Protein AF-A0A1L9RLG6-F1 (afdb_monomer)

Secondary structure (DSSP, 8-state):
-----------SS----EEEEEEEETTEEEE--BEEEPTTSEEEEESSTT-BTTT-TT-EEEEES--TTEEEEEHHHHHHHHTTS-TT---HHHHHHHHTTS-PPSS---------SS-TT-PPPHHHH--S--PPPP-------TT-GGGGS-HHHHHHHHHTS-HHHHHHGGGT-GGGGGGGG-HHHHHHTTSTTSTTGGGHHHHHHHHHHH-----HHHHHHHHTEE---HHHHHHHHHHHHHHHHHHHHH-SS-GGGS----SSTTHHHH--EETT---------S-EEEEEEEEEEETTEEEEEEEEEEETTS-EEEEE---TT-EEEETTT--TTT---TTTTSTT-EEEEEEPS---------PPP--------

Organism: NCBI:txid1073089

InterPro domains:
  IPR036047 F-box-like domain superfamily [SSF81383] (136-226)

Solvent-accessible surface area (backbone atoms only — not comparable to full-atom values): 23016 Å² total; per-residue (Å²): 143,80,82,85,79,76,82,75,84,77,77,96,80,81,82,58,59,38,27,31,43,39,33,66,57,99,90,42,72,47,58,31,4,34,10,38,40,46,89,88,67,32,32,44,23,16,62,49,56,87,29,36,66,91,66,29,78,92,54,58,44,78,48,73,67,71,47,76,61,37,47,78,31,46,48,71,57,42,57,57,43,54,70,76,53,60,99,86,65,81,48,67,60,39,41,56,60,44,57,72,52,45,74,62,73,70,30,73,79,80,67,77,60,71,83,59,95,56,65,66,70,57,69,79,51,68,68,72,44,51,72,59,87,66,84,78,82,82,83,79,89,72,83,86,65,98,77,49,73,64,68,77,52,56,69,70,56,54,38,55,57,38,65,76,38,60,68,71,58,40,65,44,39,48,82,81,30,74,70,48,50,64,56,81,76,33,65,65,51,39,44,54,37,36,36,71,91,34,60,39,17,65,43,27,70,55,49,58,51,46,50,73,74,63,68,63,90,75,61,38,59,50,40,51,60,24,50,36,52,41,85,70,59,74,49,41,51,51,41,42,54,49,40,28,48,41,51,50,49,50,53,47,34,65,43,92,61,64,69,88,79,46,86,74,53,65,66,63,37,64,48,84,68,44,57,54,43,56,73,96,62,85,86,83,91,78,79,78,91,59,66,49,42,32,39,33,46,18,33,36,38,56,100,89,43,81,40,78,49,18,38,37,45,29,21,72,84,70,51,71,39,75,45,78,46,70,54,81,80,32,49,74,40,43,56,90,72,58,50,85,84,80,58,82,62,71,67,64,33,25,87,49,5,32,31,42,37,34,80,36,90,75,86,44,63,75,82,89,80,78,80,71,82,78,78,76,81,75,70,88,128

Sequence (381 aa):
MTPLEQVRLTQPHDIFILTSPVYVHQGEVYLTGVGSKQENFKLRAPNDENARWDTMGDDYVLLVGCWENAYYFHEICWDRFMAHFNTDEFDRRRLYEALQYLPLLQGPWRIHFPFDPYDPFRLPTIEQLMQFPKEMPRSSLRQRIPHDCFGKFPLEICEAIAESLPIRDALGLRYVSRTMIPLFGSRAFWKSRFGINSERGFLYSVLARLDRETKQKMDWRLLYHCTSRLKCSRGFEYNITTWESIRWLRDAVLAQCPIRDILHFQGRALQHYHHTGHRDTHTEPVDIQYPLKNITISTYMDDGEFYITGMEFISNNESTARIGYTTPGAVAMTDKEYKPQDWPTKQGYRYPGLKVIFSAKRFRGFRVETEPPRIRYTGPQ

Mean predicted aligned error: 12.21 Å

Radius of gyration: 25.05 Å; Cα contacts (8 Å, |Δi|>4): 508; chains: 1; bounding box: 73×62×75 Å

Structure (mmCIF, N/CA/C/O backbone):
data_AF-A0A1L9RLG6-F1
#
_entry.id   AF-A0A1L9RLG6-F1
#
loop_
_atom_site.group_PDB
_atom_site.id
_atom_site.type_symbol
_atom_site.label_atom_id
_atom_site.label_alt_id
_atom_site.label_comp_id
_atom_site.label_asym_id
_atom_site.label_entity_id
_atom_site.label_seq_id
_atom_site.pdbx_PDB_ins_code
_atom_site.Cartn_x
_atom_site.Cartn_y
_atom_site.Cartn_z
_atom_site.occupancy
_atom_site.B_iso_or_equiv
_atom_site.auth_seq_id
_atom_site.auth_comp_id
_atom_site.auth_asym_id
_atom_site.auth_atom_id
_atom_site.pdbx_PDB_model_num
ATOM 1 N N . MET A 1 1 ? -17.959 21.879 -39.389 1.00 30.44 1 MET A N 1
ATOM 2 C CA . MET A 1 1 ? -17.515 22.669 -38.223 1.00 30.44 1 MET A CA 1
ATOM 3 C C . MET A 1 1 ? -18.708 22.809 -37.303 1.00 30.44 1 MET A C 1
ATOM 5 O O . MET A 1 1 ? -19.641 23.521 -37.641 1.00 30.44 1 MET A O 1
ATOM 9 N N . THR A 1 2 ? -18.710 22.052 -36.215 1.00 23.08 2 THR A N 1
ATOM 10 C CA . THR A 1 2 ? -19.744 22.042 -35.174 1.00 23.08 2 THR A CA 1
ATOM 11 C C . THR A 1 2 ? -19.080 22.383 -33.838 1.00 23.08 2 THR A C 1
ATOM 13 O O . THR A 1 2 ? -17.892 22.085 -33.675 1.00 23.08 2 THR A O 1
ATOM 16 N N . PRO A 1 3 ? -19.774 23.073 -32.918 1.00 26.95 3 PRO A N 1
ATOM 17 C CA . PRO A 1 3 ? -19.138 23.706 -31.771 1.00 26.95 3 PRO A CA 1
ATOM 18 C C . PRO A 1 3 ? -18.860 22.697 -30.655 1.00 26.95 3 PRO A C 1
ATOM 20 O O . PRO A 1 3 ? -19.673 21.821 -30.379 1.00 26.95 3 PRO A O 1
ATOM 23 N N . LEU A 1 4 ? -17.714 22.879 -29.998 1.00 28.22 4 LEU A N 1
ATOM 24 C CA . LEU A 1 4 ? -17.385 22.310 -28.695 1.00 28.22 4 LEU A CA 1
ATOM 25 C C . LEU A 1 4 ? -18.456 22.706 -27.667 1.00 28.22 4 LEU A C 1
ATOM 27 O O . LEU A 1 4 ? -18.499 23.859 -27.234 1.00 28.22 4 LEU A O 1
ATOM 31 N N . GLU A 1 5 ? -19.281 21.754 -27.240 1.00 23.14 5 GLU A N 1
ATOM 32 C CA . GLU A 1 5 ? -20.078 21.905 -26.026 1.00 23.14 5 GLU A CA 1
ATOM 33 C C . GLU A 1 5 ? -19.166 21.741 -24.806 1.00 23.14 5 GLU A C 1
ATOM 35 O O . GLU A 1 5 ? -18.777 20.647 -24.399 1.00 23.14 5 GLU A O 1
ATOM 40 N N . GLN A 1 6 ? -18.795 22.885 -24.232 1.00 25.69 6 GLN A N 1
ATOM 41 C CA . GLN A 1 6 ? -18.330 22.983 -22.857 1.00 25.69 6 GLN A CA 1
ATOM 42 C C . GLN A 1 6 ? -19.451 22.501 -21.930 1.00 25.69 6 GLN A C 1
ATOM 44 O O . GLN A 1 6 ? -20.437 23.210 -21.724 1.00 25.69 6 GLN A O 1
ATOM 49 N N . VAL A 1 7 ? -19.278 21.327 -21.324 1.00 25.47 7 VAL A N 1
ATOM 50 C CA . VAL A 1 7 ? -20.088 20.903 -20.179 1.00 25.47 7 VAL A CA 1
ATOM 51 C C . VAL A 1 7 ? -19.770 21.847 -19.016 1.00 25.47 7 VAL A C 1
ATOM 53 O O . VAL A 1 7 ? -18.737 21.744 -18.354 1.00 25.47 7 VAL A O 1
ATOM 56 N N . ARG A 1 8 ? -20.652 22.828 -18.802 1.00 22.97 8 ARG A N 1
ATOM 57 C CA . ARG A 1 8 ? -20.665 23.675 -17.608 1.00 22.97 8 ARG A CA 1
ATOM 58 C C . ARG A 1 8 ? -21.118 22.824 -16.423 1.00 22.97 8 ARG A C 1
ATOM 60 O O . ARG A 1 8 ? -22.297 22.517 -16.304 1.00 22.97 8 ARG A O 1
ATOM 67 N N . LEU A 1 9 ? -20.188 22.499 -15.528 1.00 27.23 9 LEU A N 1
ATOM 68 C CA . LEU A 1 9 ? -20.501 22.062 -14.168 1.00 27.23 9 LEU A CA 1
ATOM 69 C C . LEU A 1 9 ? -21.144 23.245 -13.422 1.00 27.23 9 LEU A C 1
ATOM 71 O O . LEU A 1 9 ? -20.461 24.164 -12.967 1.00 27.23 9 LEU A O 1
ATOM 75 N N . THR A 1 10 ? -22.471 23.274 -13.360 1.00 26.17 10 THR A N 1
ATOM 76 C CA . THR A 1 10 ? -23.233 24.229 -12.552 1.00 26.17 10 THR A CA 1
ATOM 77 C C . THR A 1 10 ? -23.153 23.843 -11.074 1.00 26.17 10 THR A C 1
ATOM 79 O O . THR A 1 10 ? -23.701 22.816 -10.714 1.00 26.17 10 THR A O 1
ATOM 82 N N . GLN A 1 11 ? -22.459 24.672 -10.280 1.00 28.14 11 GLN A N 1
ATOM 83 C CA . GLN A 1 11 ? -22.560 24.977 -8.831 1.00 28.14 11 GLN A CA 1
ATOM 84 C C . GLN A 1 11 ? -22.929 23.894 -7.766 1.00 28.14 11 GLN A C 1
ATOM 86 O O . GLN A 1 11 ? -23.621 22.921 -8.028 1.00 28.14 11 GLN A O 1
ATOM 91 N N . PRO A 1 12 ? -22.448 24.044 -6.509 1.00 34.81 12 PRO A N 1
ATOM 92 C CA . PRO A 1 12 ? -21.864 22.938 -5.750 1.00 34.81 12 PRO A CA 1
ATOM 93 C C . PRO A 1 12 ? -22.689 22.515 -4.518 1.00 34.81 12 PRO A C 1
ATOM 95 O O . PRO A 1 12 ? -22.256 22.761 -3.392 1.00 34.81 12 PRO A O 1
ATOM 98 N N . HIS A 1 13 ? -23.845 21.866 -4.697 1.00 31.00 13 HIS A N 1
ATOM 99 C CA . HIS A 1 13 ? -24.603 21.337 -3.545 1.00 31.00 13 HIS A CA 1
ATOM 100 C C . HIS A 1 13 ? -25.042 19.866 -3.605 1.00 31.00 13 HIS A C 1
ATOM 102 O O . HIS A 1 13 ? -25.318 19.320 -2.541 1.00 31.00 13 HIS A O 1
ATOM 108 N N . ASP A 1 14 ? -24.929 19.172 -4.742 1.00 34.94 14 ASP A N 1
ATOM 109 C CA . ASP A 1 14 ? -25.225 17.732 -4.814 1.00 34.94 14 ASP A CA 1
ATOM 110 C C . ASP A 1 14 ? -23.957 16.922 -5.084 1.00 34.94 14 ASP A C 1
ATOM 112 O O . ASP A 1 14 ? -23.557 16.662 -6.219 1.00 34.94 14 ASP A O 1
ATOM 116 N N . ILE A 1 15 ? -23.267 16.546 -4.009 1.00 42.00 15 ILE A N 1
ATOM 117 C CA . ILE A 1 15 ? -22.070 15.706 -4.088 1.00 42.00 15 ILE A CA 1
ATOM 118 C C . ILE A 1 15 ? -22.527 14.252 -4.211 1.00 42.00 15 ILE A C 1
ATOM 120 O O . ILE A 1 15 ? -22.713 13.545 -3.216 1.00 42.00 15 ILE A O 1
ATOM 124 N N . PHE A 1 16 ? -22.714 13.805 -5.451 1.00 50.31 16 PHE A N 1
ATOM 125 C CA . PHE A 1 16 ? -22.881 12.391 -5.765 1.00 50.31 16 PHE A CA 1
ATOM 126 C C . PHE A 1 16 ? -21.581 11.664 -5.413 1.00 50.31 16 PHE A C 1
ATOM 128 O O . PHE A 1 16 ? -20.575 11.769 -6.111 1.00 50.31 16 PHE A O 1
ATOM 135 N N . ILE A 1 17 ? -21.578 10.921 -4.306 1.00 59.75 17 ILE A N 1
ATOM 136 C CA . ILE A 1 17 ? -20.521 9.936 -4.067 1.00 59.75 17 ILE A CA 1
ATOM 137 C C . ILE A 1 17 ? -20.806 8.783 -5.027 1.00 59.75 17 ILE A C 1
ATOM 139 O O . ILE A 1 17 ? -21.805 8.079 -4.866 1.00 59.75 17 ILE A O 1
ATOM 143 N N . LEU A 1 18 ? -19.959 8.645 -6.043 1.00 68.00 18 LEU A N 1
ATOM 144 C CA . LEU A 1 18 ? -20.044 7.574 -7.024 1.00 68.00 18 LEU A CA 1
ATOM 145 C C . LEU A 1 18 ? -19.298 6.351 -6.507 1.00 68.00 18 LEU A C 1
ATOM 147 O O . LEU A 1 18 ? -18.126 6.463 -6.124 1.00 68.00 18 LEU A O 1
ATOM 151 N N . THR A 1 19 ? -19.967 5.198 -6.464 1.00 74.12 19 THR A N 1
ATOM 152 C CA . THR A 1 19 ? -19.370 3.998 -5.870 1.00 74.12 19 THR A CA 1
ATOM 153 C C . THR A 1 19 ? -19.657 2.713 -6.620 1.00 74.12 19 THR A C 1
ATOM 155 O O . THR A 1 19 ? -20.777 2.525 -7.082 1.00 74.12 19 THR A O 1
ATOM 158 N N . SER A 1 20 ? -18.685 1.796 -6.619 1.00 76.56 20 SER A N 1
ATO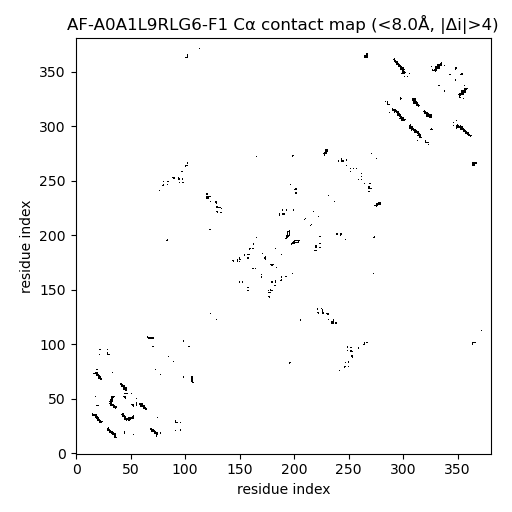M 159 C CA . SER A 1 20 ? -18.865 0.390 -7.002 1.00 76.56 20 SER A CA 1
ATOM 160 C C . SER A 1 20 ? -18.930 -0.498 -5.742 1.00 76.56 20 SER A C 1
ATOM 162 O O . SER A 1 20 ? -17.929 -0.654 -5.032 1.00 76.56 20 SER A O 1
ATOM 164 N N . PRO A 1 21 ? -20.135 -0.960 -5.369 1.00 79.56 21 PRO A N 1
ATOM 165 C CA . PRO A 1 21 ? -20.353 -1.962 -4.327 1.00 79.56 21 PRO A CA 1
ATOM 166 C C . PRO A 1 21 ? -19.884 -3.381 -4.672 1.00 79.56 21 PRO A C 1
ATOM 168 O O . PRO A 1 21 ? -20.161 -3.898 -5.753 1.00 79.56 21 PRO A O 1
ATOM 171 N N . VAL A 1 22 ? -19.304 -4.056 -3.677 1.00 81.25 22 VAL A N 1
ATOM 172 C CA . VAL A 1 22 ? -19.080 -5.512 -3.652 1.00 81.25 22 VAL A CA 1
ATOM 173 C C . VAL A 1 22 ? -19.786 -6.088 -2.432 1.00 81.25 22 VAL A C 1
ATOM 175 O O . VAL A 1 22 ? -19.507 -5.658 -1.310 1.00 81.25 22 VAL A O 1
ATOM 178 N N . TYR A 1 23 ? -20.694 -7.044 -2.619 1.00 81.81 23 TYR A N 1
ATOM 179 C CA . TYR A 1 23 ? -21.517 -7.572 -1.527 1.00 81.81 23 TYR A CA 1
ATOM 180 C C . TYR A 1 23 ? -21.886 -9.045 -1.703 1.00 81.81 23 TYR A C 1
ATOM 182 O O . TYR A 1 23 ? -21.752 -9.607 -2.786 1.00 81.81 23 TYR A O 1
ATOM 190 N N . VAL A 1 24 ? -22.378 -9.665 -0.627 1.00 83.19 24 VAL A N 1
ATOM 191 C CA . VAL A 1 24 ? -22.931 -11.028 -0.657 1.00 83.19 24 VAL A CA 1
ATOM 192 C C . VAL A 1 24 ? -24.450 -10.996 -0.547 1.00 83.19 24 VAL A C 1
ATOM 194 O O . VAL A 1 24 ? -24.999 -10.386 0.372 1.00 83.19 24 VAL A O 1
ATOM 197 N N . HIS A 1 25 ? -25.127 -11.707 -1.446 1.00 80.69 25 HIS A N 1
ATOM 198 C CA . HIS A 1 25 ? -26.566 -11.945 -1.391 1.00 80.69 25 HIS A CA 1
ATOM 199 C C . HIS A 1 25 ? -26.855 -13.421 -1.679 1.00 80.69 25 HIS A C 1
ATOM 201 O O . HIS A 1 25 ? -26.352 -13.978 -2.647 1.00 80.69 25 HIS A O 1
ATOM 207 N N . GLN A 1 26 ? -27.634 -14.078 -0.812 1.00 83.06 26 GLN A N 1
ATOM 208 C CA . GLN A 1 26 ? -27.970 -15.510 -0.936 1.00 83.06 26 GLN A CA 1
ATOM 209 C C . GLN A 1 26 ? -26.749 -16.448 -1.082 1.00 83.06 26 GLN A C 1
ATOM 211 O O . GLN A 1 26 ? -26.840 -17.500 -1.700 1.00 83.06 26 GLN A O 1
ATOM 216 N N . GLY A 1 27 ? -25.608 -16.083 -0.487 1.00 81.44 27 GLY A N 1
ATOM 217 C CA . GLY A 1 27 ? -24.374 -16.879 -0.533 1.00 81.44 27 GLY A CA 1
ATOM 218 C C . GLY A 1 27 ? -23.474 -16.607 -1.741 1.00 81.44 27 GLY A C 1
ATOM 219 O O . GLY A 1 27 ? -22.324 -17.035 -1.728 1.00 81.44 27 GLY A O 1
ATOM 220 N N . GLU A 1 28 ? -23.944 -15.832 -2.719 1.00 86.31 28 GLU A N 1
ATOM 221 C CA . GLU A 1 28 ? -23.177 -15.446 -3.904 1.00 86.31 28 GLU A CA 1
ATOM 222 C C . GLU A 1 28 ? -22.617 -14.025 -3.771 1.00 86.31 28 GLU A C 1
ATOM 224 O O . GLU A 1 28 ? -23.226 -13.156 -3.139 1.00 86.31 28 GLU A O 1
ATOM 229 N N . VAL A 1 29 ? -21.442 -13.793 -4.364 1.00 88.06 29 VAL A N 1
ATOM 230 C CA . VAL A 1 29 ? -20.781 -12.480 -4.387 1.00 88.06 29 VAL A CA 1
ATOM 231 C C . VAL A 1 29 ? -21.187 -11.723 -5.646 1.00 88.06 29 VAL A C 1
ATOM 233 O O . VAL A 1 29 ? -20.983 -12.207 -6.761 1.00 88.06 29 VAL A O 1
ATOM 236 N N . TYR A 1 30 ? -21.680 -10.505 -5.456 1.00 86.81 30 TYR A N 1
ATOM 237 C CA . TYR A 1 30 ? -22.082 -9.583 -6.508 1.00 86.81 30 TYR A CA 1
ATOM 238 C C . TYR A 1 30 ? -21.164 -8.362 -6.531 1.00 86.81 30 TYR A C 1
ATOM 240 O O . TYR A 1 30 ? -20.749 -7.851 -5.486 1.00 86.81 30 TYR A O 1
ATOM 248 N N . LEU A 1 31 ? -20.878 -7.898 -7.743 1.00 88.00 31 LEU A N 1
ATOM 249 C CA . LEU A 1 31 ? -20.212 -6.638 -8.044 1.00 88.00 31 LEU A CA 1
ATOM 250 C C . LEU A 1 31 ? -21.184 -5.818 -8.889 1.00 88.00 31 LEU A C 1
ATOM 252 O O . LEU A 1 31 ? -21.704 -6.319 -9.880 1.00 88.00 31 LEU A O 1
ATOM 256 N N . THR A 1 32 ? -21.442 -4.582 -8.486 1.00 86.88 32 THR A N 1
ATOM 257 C CA . THR A 1 32 ? -22.249 -3.643 -9.277 1.00 86.88 32 THR A CA 1
ATOM 258 C C . THR A 1 32 ? -21.350 -2.675 -10.023 1.00 86.88 32 THR A C 1
ATOM 260 O O . THR A 1 32 ? -20.223 -2.406 -9.591 1.00 86.88 32 THR A O 1
ATOM 263 N N . GLY A 1 33 ? -21.884 -2.054 -11.071 1.00 83.75 33 GLY A N 1
ATOM 264 C CA . GLY A 1 33 ? -21.214 -0.931 -11.711 1.00 83.75 33 GLY A CA 1
ATOM 265 C C . GLY A 1 33 ? -21.177 0.319 -10.823 1.00 83.75 33 GLY A C 1
ATOM 266 O O . GLY A 1 33 ? -21.526 0.299 -9.636 1.00 83.75 33 GLY A O 1
ATOM 267 N N . VAL A 1 34 ? -20.725 1.438 -11.388 1.00 82.50 34 VAL A N 1
ATOM 268 C CA . VAL A 1 34 ? -20.528 2.682 -10.629 1.00 82.50 34 VAL A CA 1
ATOM 269 C C . VAL A 1 34 ? -21.867 3.387 -10.438 1.00 82.50 34 VAL A C 1
ATOM 271 O O . VAL A 1 34 ? -22.366 4.055 -11.338 1.00 82.50 34 VAL A O 1
ATOM 274 N N . GLY A 1 35 ? -22.450 3.244 -9.252 1.00 80.44 35 GLY A N 1
ATOM 275 C CA . GLY A 1 35 ? -23.713 3.866 -8.872 1.00 80.44 35 GLY A CA 1
ATOM 276 C C . GLY A 1 35 ? -23.579 5.296 -8.362 1.00 80.44 35 GLY A C 1
ATOM 277 O O . GLY A 1 35 ? -22.484 5.732 -8.011 1.00 80.44 35 GLY A O 1
ATOM 278 N N . SER A 1 36 ? -24.702 6.010 -8.257 1.00 77.25 36 SER A N 1
ATOM 279 C CA . SER A 1 36 ? -24.770 7.361 -7.692 1.00 77.25 36 SER A CA 1
ATOM 280 C C . SER A 1 36 ? -25.567 7.407 -6.389 1.00 77.25 36 SER A C 1
ATOM 282 O O . SER A 1 36 ? -26.631 6.794 -6.235 1.00 77.25 36 SER A O 1
ATOM 284 N N . LYS A 1 37 ? -25.023 8.127 -5.404 1.00 69.12 37 LYS A N 1
ATOM 285 C CA . LYS A 1 37 ? -25.694 8.365 -4.125 1.00 69.12 37 LYS A CA 1
ATOM 286 C C . LYS A 1 37 ? -26.788 9.422 -4.292 1.00 69.12 37 LYS A C 1
ATOM 288 O O . LYS A 1 37 ? -26.486 10.553 -4.648 1.00 69.12 37 LYS A O 1
ATOM 293 N N . GLN A 1 38 ? -28.030 9.069 -3.976 1.00 66.75 38 GLN A N 1
ATOM 294 C CA . GLN A 1 38 ? -29.159 9.999 -3.933 1.00 66.75 38 GLN A CA 1
ATOM 295 C C . GLN A 1 38 ? -29.309 10.660 -2.554 1.00 66.75 38 GLN A C 1
ATOM 297 O O . GLN A 1 38 ? -28.741 10.206 -1.548 1.00 66.75 38 GLN A O 1
ATOM 302 N N . GLU A 1 39 ? -30.129 11.714 -2.497 1.00 58.06 39 GLU A N 1
ATOM 303 C CA . GLU A 1 39 ? -30.631 12.282 -1.245 1.00 58.06 39 GLU A CA 1
ATOM 304 C C . GLU A 1 39 ? -31.217 11.162 -0.355 1.00 58.06 39 GLU A C 1
ATOM 306 O O . GLU A 1 39 ? -31.911 10.260 -0.830 1.00 58.06 39 GLU A O 1
ATOM 311 N N . ASN A 1 40 ? -30.921 11.194 0.951 1.00 61.56 40 ASN A N 1
ATOM 312 C CA . ASN A 1 40 ? -31.289 10.175 1.957 1.00 61.56 40 ASN A CA 1
A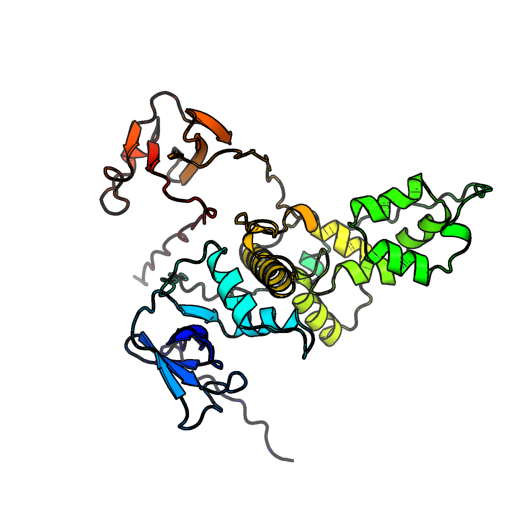TOM 313 C C . ASN A 1 40 ? -30.464 8.871 1.983 1.00 61.56 40 ASN A C 1
ATOM 315 O O . ASN A 1 40 ? -30.968 7.839 2.423 1.00 61.56 40 ASN A O 1
ATOM 319 N N . PHE A 1 41 ? -29.189 8.901 1.575 1.00 62.69 41 PHE A N 1
ATOM 320 C CA . PHE A 1 41 ? -28.257 7.757 1.698 1.00 62.69 41 PHE A CA 1
ATOM 321 C C . PHE A 1 41 ? -28.676 6.495 0.927 1.00 62.69 41 PHE A C 1
ATOM 323 O O . PHE A 1 41 ? -28.186 5.404 1.216 1.00 62.69 41 PHE A O 1
ATOM 330 N N . LYS A 1 42 ? -29.556 6.636 -0.064 1.00 70.75 42 LYS A N 1
ATOM 331 C CA . LYS A 1 42 ? -29.887 5.556 -0.991 1.00 70.75 42 LYS A CA 1
ATOM 332 C C . LYS A 1 42 ? -28.867 5.560 -2.119 1.00 70.75 42 LYS A C 1
ATOM 334 O O . LYS A 1 42 ? -28.668 6.589 -2.762 1.00 70.75 42 LYS A O 1
ATOM 339 N N . LEU A 1 43 ? -28.216 4.430 -2.352 1.00 76.62 43 LEU A N 1
ATOM 340 C CA . LEU A 1 43 ? -27.301 4.264 -3.473 1.00 76.62 43 LEU A CA 1
ATOM 341 C C . LEU A 1 43 ? -28.024 3.508 -4.588 1.00 76.62 43 LEU A C 1
ATOM 343 O O . LEU A 1 43 ? -28.531 2.410 -4.367 1.00 76.62 43 LEU A O 1
ATOM 347 N N . ARG A 1 44 ? -28.079 4.106 -5.779 1.00 81.12 44 ARG A N 1
ATOM 348 C CA . ARG A 1 44 ? -28.569 3.453 -6.995 1.00 81.12 44 ARG A CA 1
ATOM 349 C C . ARG A 1 44 ? -27.360 2.965 -7.780 1.00 81.12 44 ARG A C 1
ATOM 351 O O . ARG A 1 44 ? -26.587 3.798 -8.242 1.00 81.12 44 ARG A O 1
ATOM 358 N N . ALA A 1 45 ? -27.190 1.651 -7.901 1.00 84.00 45 ALA A N 1
ATOM 359 C CA . ALA A 1 45 ? -26.066 1.051 -8.617 1.00 84.00 45 ALA A CA 1
ATOM 360 C C . ALA A 1 45 ? -26.564 0.103 -9.723 1.00 84.00 45 ALA A C 1
ATOM 362 O O . ALA A 1 45 ? -27.503 -0.650 -9.471 1.00 84.00 45 ALA A O 1
ATOM 363 N N . PRO A 1 46 ? -25.983 0.138 -10.934 1.00 85.88 46 PRO A N 1
ATOM 364 C CA . PRO A 1 46 ? -26.365 -0.775 -12.006 1.00 85.88 46 PRO A CA 1
ATOM 365 C C . PRO A 1 46 ? -26.071 -2.237 -11.655 1.00 85.88 46 PRO A C 1
ATOM 367 O O . PRO A 1 46 ? -25.080 -2.528 -10.981 1.00 85.88 46 PRO A O 1
ATOM 370 N N . ASN A 1 47 ? -26.906 -3.150 -12.159 1.00 84.50 47 ASN A N 1
ATOM 371 C CA . ASN A 1 47 ? -26.634 -4.590 -12.086 1.00 84.50 47 ASN A CA 1
ATOM 372 C C . ASN A 1 47 ? -25.459 -5.009 -12.981 1.00 84.50 47 ASN A C 1
ATOM 374 O O . ASN A 1 47 ? -24.722 -5.926 -12.628 1.00 84.50 47 ASN A O 1
ATOM 378 N N . ASP A 1 48 ? -25.267 -4.324 -14.110 1.00 84.31 48 ASP A N 1
ATOM 379 C CA . ASP A 1 48 ? -24.085 -4.483 -14.956 1.00 84.31 48 ASP A CA 1
ATOM 380 C C . ASP A 1 48 ? -22.858 -3.843 -14.284 1.00 84.31 48 ASP A C 1
ATOM 382 O O . ASP A 1 48 ? -22.841 -2.646 -13.988 1.00 84.31 48 ASP A O 1
ATOM 386 N N . GLU A 1 49 ? -21.819 -4.649 -14.061 1.00 85.06 49 GLU A N 1
ATOM 387 C CA . GLU A 1 49 ? -20.537 -4.241 -13.476 1.00 85.06 49 GLU A CA 1
ATOM 388 C C . GLU A 1 49 ? -19.768 -3.220 -14.330 1.00 85.06 49 GLU A C 1
ATOM 390 O O . GLU A 1 49 ? -18.955 -2.459 -13.803 1.00 85.06 49 GLU A O 1
ATOM 395 N N . ASN A 1 50 ? -20.054 -3.158 -15.633 1.00 83.56 50 ASN A N 1
ATOM 396 C CA . ASN A 1 50 ? -19.419 -2.231 -16.569 1.00 83.56 50 ASN A CA 1
ATOM 397 C C . ASN A 1 50 ? -20.223 -0.942 -16.773 1.00 83.56 50 ASN A C 1
ATOM 399 O O . ASN A 1 50 ? -19.705 0.030 -17.332 1.00 83.56 50 ASN A O 1
ATOM 403 N N . ALA A 1 51 ? -21.477 -0.913 -16.321 1.00 84.50 51 ALA A N 1
ATOM 404 C CA . ALA A 1 51 ? -22.314 0.266 -16.427 1.00 84.50 51 ALA A CA 1
ATOM 405 C C . ALA A 1 51 ? -21.952 1.308 -15.359 1.00 84.50 51 ALA A C 1
ATOM 407 O O . ALA A 1 51 ? -21.437 1.023 -14.273 1.00 84.50 51 ALA A O 1
ATOM 408 N N . ARG A 1 52 ? -22.239 2.564 -15.677 1.00 83.56 52 ARG A N 1
ATOM 409 C CA . ARG A 1 52 ? -22.067 3.712 -14.791 1.00 83.56 52 ARG A CA 1
ATOM 410 C C . ARG A 1 52 ? -23.418 4.374 -14.558 1.00 83.56 52 ARG A C 1
ATOM 412 O O . ARG A 1 52 ? -24.411 4.063 -15.213 1.00 83.56 52 ARG A O 1
ATOM 419 N N . TRP A 1 53 ? -23.473 5.274 -13.589 1.00 81.81 53 TRP A N 1
ATOM 420 C CA . TRP A 1 53 ? -24.686 5.984 -13.187 1.00 81.81 53 TRP A CA 1
ATOM 421 C C . TRP A 1 53 ? -25.356 6.745 -14.344 1.00 81.81 53 TRP A C 1
ATOM 423 O O . TRP A 1 53 ? -26.559 6.980 -14.296 1.00 81.81 53 TRP A O 1
ATOM 433 N N . ASP A 1 54 ? -24.602 7.114 -15.378 1.00 81.31 54 ASP A N 1
ATOM 434 C CA . ASP A 1 54 ? -25.070 7.773 -16.597 1.00 81.31 54 ASP A CA 1
ATOM 435 C C . ASP A 1 54 ? -25.466 6.791 -17.716 1.00 81.31 54 ASP A C 1
ATOM 437 O O . ASP A 1 54 ? -26.189 7.176 -18.633 1.00 81.31 54 ASP A O 1
ATOM 441 N N . THR A 1 55 ? -25.059 5.518 -17.632 1.00 82.75 55 THR A N 1
ATOM 442 C CA . THR A 1 55 ? -25.339 4.477 -18.641 1.00 82.75 55 THR A CA 1
ATOM 443 C C . THR A 1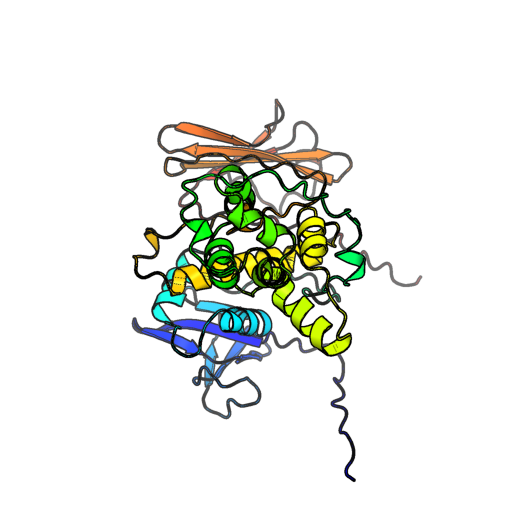 55 ? -26.228 3.328 -18.152 1.00 82.75 55 THR A C 1
ATOM 445 O O . THR A 1 55 ? -26.634 2.498 -18.959 1.00 82.75 55 THR A O 1
ATOM 448 N N . MET A 1 56 ? -26.581 3.281 -16.862 1.00 79.12 56 MET A N 1
ATOM 449 C CA . MET A 1 56 ? -27.315 2.164 -16.240 1.00 79.12 56 MET A CA 1
ATOM 450 C C . MET A 1 56 ? -28.734 1.911 -16.777 1.00 79.12 56 MET A C 1
ATOM 452 O O . MET A 1 56 ? -29.231 0.792 -16.682 1.00 79.12 56 MET A O 1
ATOM 456 N N . GLY A 1 57 ? -29.425 2.937 -17.286 1.00 78.75 57 GLY A N 1
ATOM 457 C CA . GLY A 1 57 ? -30.858 2.836 -17.591 1.00 78.75 57 GLY A CA 1
ATOM 458 C C . GLY A 1 57 ? -31.709 2.464 -16.362 1.00 78.75 57 GLY A C 1
ATOM 459 O O . GLY A 1 57 ? -31.410 2.871 -15.235 1.00 78.75 57 GLY A O 1
ATOM 460 N N . ASP A 1 58 ? -32.783 1.699 -16.567 1.00 82.38 58 ASP A N 1
ATOM 461 C CA . ASP A 1 58 ? -33.729 1.299 -15.508 1.00 82.38 58 ASP A CA 1
ATOM 462 C C . ASP A 1 58 ? -33.351 -0.006 -14.781 1.00 82.38 58 ASP A C 1
ATOM 464 O O . ASP A 1 58 ? -34.010 -0.375 -13.810 1.00 82.38 58 ASP A O 1
ATOM 468 N N . ASP A 1 59 ? -32.268 -0.675 -15.190 1.00 83.75 59 ASP A N 1
ATOM 469 C CA . ASP A 1 59 ? -31.789 -1.913 -14.565 1.00 83.75 59 ASP A CA 1
ATOM 470 C C . ASP A 1 59 ? -30.749 -1.624 -13.468 1.00 83.75 59 ASP A C 1
ATOM 472 O O . ASP A 1 59 ? -29.543 -1.504 -13.705 1.00 83.75 59 ASP A O 1
ATOM 476 N N . TYR A 1 60 ? -31.232 -1.457 -12.237 1.00 83.56 60 TYR A N 1
ATOM 477 C CA . TYR A 1 60 ? -30.401 -1.105 -11.090 1.00 83.56 60 TYR A CA 1
ATOM 478 C C . TYR A 1 60 ? -30.867 -1.770 -9.797 1.00 83.56 60 TYR A C 1
ATOM 480 O O . TYR A 1 60 ? -32.043 -2.076 -9.599 1.00 83.56 60 TYR A O 1
ATOM 488 N N . VAL A 1 61 ? -29.936 -1.890 -8.854 1.00 81.56 61 VAL A N 1
ATOM 489 C CA . VAL A 1 61 ? -30.218 -2.205 -7.455 1.00 81.56 61 VAL A CA 1
ATOM 490 C C . VAL A 1 61 ? -30.259 -0.937 -6.621 1.00 81.56 61 VAL A C 1
ATOM 492 O O . VAL A 1 61 ? -29.435 -0.026 -6.757 1.00 81.56 61 VAL A O 1
ATOM 495 N N . LEU A 1 62 ? -31.244 -0.883 -5.730 1.00 79.62 62 LEU A N 1
ATOM 496 C CA . LEU A 1 62 ? -31.338 0.153 -4.717 1.00 79.62 62 LEU A CA 1
ATOM 497 C C . LEU A 1 62 ? -30.737 -0.374 -3.417 1.00 79.62 62 LEU A C 1
ATOM 499 O O . LEU A 1 62 ? -31.338 -1.183 -2.711 1.00 79.62 62 LEU A O 1
ATOM 503 N N . LEU A 1 63 ? -29.556 0.123 -3.085 1.00 73.00 63 LEU A N 1
ATOM 504 C CA . LEU A 1 63 ? -28.885 -0.180 -1.834 1.00 73.00 63 LEU A CA 1
ATOM 505 C C . LEU A 1 63 ? -29.342 0.849 -0.796 1.00 73.00 63 LEU A C 1
ATOM 507 O O . LEU A 1 63 ? -28.942 2.017 -0.811 1.00 73.00 63 LEU A O 1
ATOM 511 N N . VAL A 1 64 ? -30.260 0.417 0.071 1.00 66.44 64 VAL A N 1
ATOM 512 C CA . VAL A 1 64 ? -30.821 1.228 1.157 1.00 66.44 64 VAL A CA 1
ATOM 513 C C . VAL A 1 64 ? -30.164 0.827 2.474 1.00 66.44 64 VAL A C 1
ATOM 515 O O . VAL A 1 64 ? -30.274 -0.321 2.905 1.00 66.44 64 VAL A O 1
ATOM 518 N N . GLY A 1 65 ? -29.521 1.789 3.136 1.00 57.88 65 GLY A N 1
ATOM 519 C CA . GLY A 1 65 ? -28.933 1.605 4.463 1.00 57.88 65 GLY A CA 1
ATOM 520 C C . GLY A 1 65 ? -27.544 0.956 4.473 1.00 57.88 65 GLY A C 1
ATOM 521 O O . GLY A 1 65 ? -26.900 0.757 3.447 1.00 57.88 65 GLY A O 1
ATOM 522 N N . CYS A 1 66 ? -27.059 0.666 5.680 1.00 53.56 66 CYS A N 1
ATOM 523 C CA . CYS A 1 66 ? -25.741 0.090 5.931 1.00 53.56 66 CYS A CA 1
ATOM 524 C C . CYS A 1 66 ? -25.797 -1.430 5.778 1.00 53.56 66 CYS A C 1
ATOM 526 O O . CYS A 1 66 ? -26.280 -2.115 6.675 1.00 53.56 66 CYS A O 1
ATOM 528 N N . TRP A 1 67 ? -25.299 -1.976 4.674 1.00 63.22 67 TRP A N 1
ATOM 529 C CA . TRP A 1 67 ? -25.140 -3.425 4.571 1.00 63.22 67 TRP A CA 1
ATOM 530 C C . TRP A 1 67 ? -23.854 -3.826 5.295 1.00 63.22 67 TRP A C 1
ATOM 532 O O . TRP A 1 67 ? -22.764 -3.413 4.902 1.00 63.22 67 TRP A O 1
ATOM 542 N N . GLU A 1 68 ? -23.979 -4.634 6.349 1.00 59.66 68 GLU A N 1
ATOM 543 C CA . GLU A 1 68 ? -22.843 -5.157 7.131 1.00 59.66 68 GLU A CA 1
ATOM 544 C C . GLU A 1 68 ? -21.884 -6.015 6.276 1.00 59.66 68 GLU A C 1
ATOM 546 O O . GLU A 1 68 ? -20.717 -6.184 6.621 1.00 59.66 68 GLU A O 1
ATOM 551 N N . ASN A 1 69 ? -22.357 -6.480 5.114 1.00 69.94 69 ASN A N 1
ATOM 552 C CA . ASN A 1 69 ? -21.635 -7.328 4.162 1.00 69.94 69 ASN A CA 1
ATOM 553 C C . ASN A 1 69 ? -21.393 -6.646 2.804 1.00 69.94 69 ASN A C 1
ATOM 555 O O . ASN A 1 69 ? -21.338 -7.328 1.782 1.00 69.94 69 ASN A O 1
ATOM 559 N N . ALA A 1 70 ? -21.301 -5.315 2.771 1.00 76.06 70 ALA A N 1
ATOM 560 C CA . ALA A 1 70 ? -20.973 -4.575 1.556 1.00 76.06 70 ALA A CA 1
ATOM 561 C C . ALA A 1 70 ? -19.718 -3.719 1.737 1.00 76.06 70 ALA A C 1
ATOM 563 O O . ALA A 1 70 ? -19.538 -3.047 2.756 1.00 76.06 70 ALA A O 1
ATOM 564 N N . TYR A 1 71 ? -18.885 -3.713 0.703 1.00 79.62 71 TYR A N 1
ATOM 565 C CA . TYR A 1 71 ? -17.714 -2.860 0.575 1.00 79.62 71 TYR A CA 1
ATOM 566 C C . TYR A 1 71 ? -17.938 -1.870 -0.560 1.00 79.62 71 TYR A C 1
ATOM 568 O O . TYR A 1 71 ? -18.413 -2.248 -1.626 1.00 79.62 71 TYR A O 1
ATOM 576 N N . TYR A 1 72 ? -17.581 -0.609 -0.332 1.00 77.94 72 TYR A N 1
ATOM 577 C CA . TYR A 1 72 ? -17.805 0.472 -1.287 1.00 77.94 72 TYR A CA 1
ATOM 578 C C . TYR A 1 72 ? -16.473 1.053 -1.739 1.00 77.94 72 TYR A C 1
ATOM 580 O O . TYR A 1 72 ? -15.691 1.526 -0.908 1.00 77.94 72 TYR A O 1
ATOM 588 N N . PHE A 1 73 ? -16.253 1.066 -3.050 1.00 77.44 73 PHE A N 1
ATOM 589 C CA . PHE A 1 73 ? -15.144 1.769 -3.684 1.00 77.44 73 PHE A CA 1
ATOM 590 C C . PHE A 1 73 ? -15.635 3.091 -4.247 1.00 77.44 73 PHE A C 1
ATOM 592 O O . PHE A 1 73 ? -16.645 3.099 -4.936 1.00 77.44 73 PHE A O 1
ATOM 599 N N . HIS A 1 74 ? -14.913 4.190 -4.024 1.00 76.38 74 HIS A N 1
ATOM 600 C CA . HIS A 1 74 ? -15.103 5.397 -4.835 1.00 76.38 74 HIS A CA 1
ATOM 601 C C . HIS A 1 74 ? -14.773 5.094 -6.298 1.00 76.38 74 HIS A C 1
ATOM 603 O O . HIS A 1 74 ? -13.830 4.346 -6.542 1.00 76.38 74 HIS A O 1
ATOM 609 N N . GLU A 1 75 ? -15.466 5.723 -7.249 1.00 77.06 75 GLU A N 1
ATOM 610 C CA . GLU A 1 75 ? -15.213 5.569 -8.694 1.00 77.06 75 GLU A CA 1
ATOM 611 C C . GLU A 1 75 ? -13.717 5.648 -9.043 1.00 77.06 75 GLU A C 1
ATOM 613 O O . GLU A 1 75 ? -13.164 4.726 -9.631 1.00 77.06 75 GLU A O 1
ATOM 618 N N . ILE A 1 76 ? -13.016 6.686 -8.574 1.00 77.75 76 ILE A N 1
ATOM 619 C CA . ILE A 1 76 ? -11.578 6.853 -8.846 1.00 77.75 76 ILE A CA 1
ATOM 620 C C . ILE A 1 76 ? -10.743 5.721 -8.224 1.00 77.75 76 ILE A C 1
ATOM 622 O O . ILE A 1 76 ? -9.750 5.286 -8.808 1.00 77.75 76 ILE A O 1
ATOM 626 N N . CYS A 1 77 ? -11.109 5.242 -7.032 1.00 80.00 77 CYS A N 1
ATOM 627 C CA . CYS A 1 77 ? -10.409 4.129 -6.389 1.00 80.00 77 CYS A CA 1
ATOM 628 C C . CYS A 1 77 ? -10.667 2.807 -7.119 1.00 80.00 77 CYS A C 1
ATOM 630 O O . CYS A 1 77 ? -9.749 1.996 -7.217 1.00 80.00 77 CYS A O 1
ATOM 632 N N . TRP A 1 78 ? -11.882 2.608 -7.636 1.00 84.00 78 TRP A N 1
ATOM 633 C CA . TRP A 1 78 ? -12.247 1.457 -8.453 1.00 84.00 78 TRP A CA 1
ATOM 634 C C . TRP A 1 78 ? -11.468 1.447 -9.768 1.00 84.00 78 TRP A C 1
ATOM 636 O O . TRP A 1 78 ? -10.780 0.474 -10.056 1.00 84.00 78 TRP A O 1
ATOM 646 N N . ASP A 1 79 ? -11.461 2.564 -10.498 1.00 83.25 79 ASP A N 1
ATOM 647 C CA . ASP A 1 79 ? -10.716 2.701 -11.754 1.00 83.25 79 ASP A CA 1
ATOM 648 C C . ASP A 1 79 ? -9.213 2.461 -11.542 1.00 83.25 79 ASP A C 1
ATOM 650 O O . ASP A 1 79 ? -8.561 1.757 -12.316 1.00 83.25 79 ASP A O 1
ATOM 654 N N . ARG A 1 80 ? -8.652 2.992 -10.446 1.00 84.81 80 ARG A N 1
ATOM 655 C CA . ARG A 1 80 ? -7.258 2.725 -10.063 1.00 84.81 80 ARG A CA 1
ATOM 656 C C . ARG A 1 80 ? -7.025 1.256 -9.750 1.00 84.81 80 ARG A C 1
ATOM 658 O O . ARG A 1 80 ? -5.998 0.742 -10.167 1.00 84.81 80 ARG A O 1
ATOM 665 N N . PHE A 1 81 ? -7.936 0.599 -9.036 1.00 87.62 81 PHE A N 1
ATOM 666 C CA . PHE A 1 81 ? -7.830 -0.822 -8.711 1.00 87.62 81 PHE A CA 1
ATOM 667 C C . PHE A 1 81 ? -7.892 -1.704 -9.951 1.00 87.62 81 PHE A C 1
ATOM 669 O O . PHE A 1 81 ? -7.002 -2.533 -10.136 1.00 87.62 81 PHE A O 1
ATOM 676 N N . MET A 1 82 ? -8.843 -1.456 -10.848 1.00 87.94 82 MET A N 1
ATOM 677 C CA . MET A 1 82 ? -8.962 -2.200 -12.099 1.00 87.94 82 MET A CA 1
ATOM 678 C C . MET A 1 82 ? -7.741 -2.020 -13.007 1.00 87.94 82 MET A C 1
ATOM 680 O O . MET A 1 82 ? -7.335 -2.972 -13.666 1.00 87.94 82 MET A O 1
ATOM 684 N N . ALA A 1 83 ? -7.065 -0.867 -12.966 1.00 89.44 83 ALA A N 1
ATOM 685 C CA . ALA A 1 83 ? -5.822 -0.652 -13.712 1.00 89.44 83 ALA A CA 1
ATOM 686 C C . ALA A 1 83 ? -4.658 -1.585 -13.299 1.00 89.44 83 ALA A C 1
ATOM 688 O O . ALA A 1 83 ? -3.661 -1.663 -14.018 1.00 89.44 83 ALA A O 1
ATOM 689 N N . HIS A 1 84 ? -4.746 -2.281 -12.156 1.00 91.00 84 HIS A N 1
ATOM 690 C CA . HIS A 1 84 ? -3.738 -3.262 -11.731 1.00 91.00 84 HIS A CA 1
ATOM 691 C C . HIS A 1 84 ? -3.916 -4.660 -12.347 1.00 91.00 84 HIS A C 1
ATOM 693 O O . HIS A 1 84 ? -3.006 -5.488 -12.193 1.00 91.00 84 HIS A O 1
ATOM 699 N N . PHE A 1 85 ? -5.049 -4.928 -13.000 1.00 89.38 85 PHE A N 1
ATOM 700 C CA . PHE A 1 85 ? -5.387 -6.221 -13.595 1.00 89.38 85 PHE A CA 1
ATOM 701 C C . PHE A 1 85 ? -5.255 -6.191 -15.115 1.00 89.38 85 PHE A C 1
ATOM 703 O O . PHE A 1 85 ? -5.496 -5.170 -15.759 1.00 89.38 85 PHE A O 1
ATOM 710 N N . ASN A 1 86 ? -4.922 -7.346 -15.685 1.00 84.00 86 ASN A N 1
ATOM 711 C CA . ASN A 1 86 ? -5.214 -7.621 -17.088 1.00 84.00 86 ASN A CA 1
ATOM 712 C C . ASN A 1 86 ? -6.681 -8.076 -17.216 1.00 84.00 86 ASN A C 1
ATOM 714 O O . ASN A 1 86 ? -7.267 -8.536 -16.235 1.00 84.00 86 ASN A O 1
ATOM 718 N N . THR A 1 87 ? -7.273 -7.964 -18.409 1.00 69.06 87 THR A N 1
ATOM 719 C CA . THR A 1 87 ? -8.720 -8.165 -18.649 1.00 69.06 87 THR A CA 1
ATOM 720 C C . THR A 1 87 ? -9.293 -9.489 -18.136 1.00 69.06 87 THR A C 1
ATOM 722 O O . THR A 1 87 ? -10.463 -9.519 -17.775 1.00 69.06 87 THR A O 1
ATOM 725 N N . ASP A 1 88 ? -8.483 -10.545 -18.023 1.00 76.25 88 ASP A N 1
ATOM 726 C CA . ASP A 1 88 ? -8.970 -11.903 -17.736 1.00 76.25 88 ASP A CA 1
ATOM 727 C C . ASP A 1 88 ? -8.578 -12.428 -16.338 1.00 76.25 88 ASP A C 1
ATOM 729 O O . ASP A 1 88 ? -8.790 -13.596 -16.023 1.00 76.25 88 ASP A O 1
ATOM 733 N N . GLU A 1 89 ? -7.972 -11.593 -15.488 1.00 83.94 89 GLU A N 1
ATOM 734 C CA . GLU A 1 89 ? -7.375 -12.037 -14.216 1.00 83.94 89 GLU A CA 1
ATOM 735 C C . GLU A 1 89 ? -8.277 -11.831 -12.981 1.00 83.94 89 GLU A C 1
ATOM 737 O O . GLU A 1 89 ? -7.930 -12.259 -11.879 1.00 83.94 89 GLU A O 1
ATOM 742 N N . PHE A 1 90 ? -9.412 -11.144 -13.120 1.00 86.62 90 PHE A N 1
ATOM 743 C CA . PHE A 1 90 ? -10.188 -10.648 -11.983 1.00 86.62 90 PHE A CA 1
ATOM 744 C C . PHE A 1 90 ? -11.253 -11.644 -11.481 1.00 86.62 90 PHE A C 1
ATOM 746 O O . PHE A 1 90 ? -12.178 -12.006 -12.203 1.00 86.62 90 PHE A O 1
ATOM 753 N N . ASP A 1 91 ? -11.162 -12.034 -10.203 1.00 88.50 91 ASP A N 1
ATOM 754 C CA . ASP A 1 91 ? -12.146 -12.882 -9.513 1.00 88.50 91 ASP A CA 1
ATOM 755 C C . ASP A 1 91 ? -12.833 -12.105 -8.374 1.00 88.50 91 ASP A C 1
ATOM 757 O O . ASP A 1 91 ? -12.224 -11.757 -7.355 1.00 88.50 91 ASP A O 1
ATOM 761 N N . ARG A 1 92 ? -14.143 -11.872 -8.521 1.00 89.00 92 ARG A N 1
ATOM 762 C CA . ARG A 1 92 ? -14.965 -11.150 -7.535 1.00 89.00 92 ARG A CA 1
ATOM 763 C C . ARG A 1 92 ? -15.085 -11.861 -6.188 1.00 89.00 92 ARG A C 1
ATOM 765 O O . ARG A 1 92 ? -15.155 -11.195 -5.155 1.00 89.00 92 ARG A O 1
ATOM 772 N N . ARG A 1 93 ? -15.090 -13.197 -6.161 1.00 88.19 93 ARG A N 1
ATOM 773 C CA . ARG A 1 93 ? -15.178 -13.960 -4.911 1.00 88.19 93 ARG A CA 1
ATOM 774 C C . ARG A 1 93 ? -13.899 -13.779 -4.109 1.00 88.19 93 ARG A C 1
ATOM 776 O O . ARG A 1 93 ? -13.955 -13.476 -2.919 1.00 88.19 93 ARG A O 1
ATOM 783 N N . ARG A 1 94 ? -12.754 -13.865 -4.791 1.00 88.69 94 ARG A N 1
ATOM 784 C CA . ARG A 1 94 ? -11.440 -13.571 -4.205 1.00 88.69 94 ARG A CA 1
ATOM 785 C C . ARG A 1 94 ? -11.341 -12.126 -3.724 1.00 88.69 94 ARG A C 1
ATOM 787 O O . ARG A 1 94 ? -10.807 -11.896 -2.642 1.00 88.69 94 ARG A O 1
ATOM 794 N N . LEU A 1 95 ? -11.901 -11.167 -4.466 1.00 89.00 95 LEU A N 1
ATOM 795 C CA . LEU A 1 95 ? -11.985 -9.772 -4.023 1.00 89.00 95 LEU A CA 1
ATOM 796 C C . LEU A 1 95 ? -12.755 -9.641 -2.707 1.00 89.00 95 LEU A C 1
ATOM 798 O O . LEU A 1 95 ? -12.242 -9.042 -1.763 1.00 89.00 95 LEU A O 1
ATOM 802 N N . TYR A 1 96 ? -13.959 -10.208 -2.624 1.00 87.31 96 TYR A N 1
ATOM 803 C CA . TYR A 1 96 ? -14.763 -10.135 -1.406 1.00 87.31 96 TYR A CA 1
ATOM 804 C C . TYR A 1 96 ? -14.050 -10.774 -0.211 1.00 87.31 96 TYR A C 1
ATOM 806 O O . TYR A 1 96 ? -13.969 -10.163 0.854 1.00 87.31 96 TYR A O 1
ATOM 814 N N . GLU A 1 97 ? -13.470 -11.962 -0.392 1.00 86.69 97 GLU A N 1
ATOM 815 C CA . GLU A 1 97 ? -12.675 -12.615 0.649 1.00 86.69 97 GLU A CA 1
ATOM 816 C C . GLU A 1 97 ? -11.490 -11.733 1.081 1.00 86.69 97 GLU A C 1
ATOM 818 O O . GLU A 1 97 ? -11.261 -11.572 2.277 1.00 86.69 97 GLU A O 1
ATOM 823 N N . ALA A 1 98 ? -10.768 -11.095 0.152 1.00 86.38 98 ALA A N 1
ATOM 824 C CA . ALA A 1 98 ? -9.628 -10.234 0.473 1.00 86.38 98 ALA A CA 1
ATOM 825 C C . ALA A 1 98 ? -10.047 -8.958 1.225 1.00 86.38 98 ALA A C 1
ATOM 827 O O . ALA A 1 98 ? -9.381 -8.541 2.179 1.00 86.38 98 ALA A O 1
ATOM 828 N N . LEU A 1 99 ? -11.195 -8.376 0.867 1.00 83.50 99 LEU A N 1
ATOM 829 C CA . LEU A 1 99 ? -11.782 -7.217 1.547 1.00 83.50 99 LEU A CA 1
ATOM 830 C C . LEU A 1 99 ? -12.107 -7.497 3.021 1.00 83.50 99 LEU A C 1
ATOM 832 O O . LEU A 1 99 ? -12.031 -6.589 3.852 1.00 83.50 99 LEU A O 1
ATOM 836 N N . GLN A 1 100 ? -12.370 -8.754 3.391 1.00 80.56 100 GLN A N 1
ATOM 837 C CA . GLN A 1 100 ? -12.570 -9.150 4.790 1.00 80.56 100 GLN A CA 1
ATOM 838 C C . GLN A 1 100 ? -11.305 -9.045 5.653 1.00 80.56 100 GLN A C 1
ATOM 840 O O . GLN A 1 100 ? -11.412 -9.076 6.885 1.00 80.56 100 GLN A O 1
ATOM 845 N N . TYR A 1 101 ? -10.122 -8.919 5.046 1.00 76.38 101 TYR A N 1
ATOM 846 C CA . TYR A 1 101 ? -8.839 -8.822 5.747 1.00 76.38 101 TYR A CA 1
ATOM 847 C C . TYR A 1 101 ? -8.288 -7.405 5.825 1.00 76.38 101 TYR A C 1
ATOM 849 O O . TYR A 1 101 ? -7.458 -7.142 6.697 1.00 76.38 101 TYR A O 1
ATOM 857 N N . LEU A 1 102 ? -8.766 -6.483 4.989 1.00 73.94 102 LEU A N 1
ATOM 858 C CA . LEU A 1 102 ? -8.413 -5.082 5.144 1.00 73.94 102 LEU A CA 1
ATOM 859 C C . LEU A 1 102 ? -9.039 -4.513 6.439 1.00 73.94 102 LEU A C 1
ATOM 861 O O . LEU A 1 102 ? -10.142 -4.911 6.834 1.00 73.94 102 LEU A O 1
ATOM 865 N N . PRO A 1 103 ? -8.387 -3.546 7.107 1.00 63.12 103 PRO A N 1
ATOM 866 C CA . PRO A 1 103 ? -8.945 -2.770 8.210 1.00 63.12 103 PRO A CA 1
ATOM 867 C C . PRO A 1 103 ? -9.942 -1.725 7.680 1.00 63.12 103 PRO A C 1
ATOM 869 O O . PRO A 1 103 ? -9.975 -0.588 8.143 1.00 63.12 103 PRO A O 1
ATOM 872 N N . LEU A 1 104 ? -10.739 -2.098 6.675 1.00 60.00 104 LEU A N 1
ATOM 873 C CA . LEU A 1 104 ? -11.887 -1.319 6.238 1.00 60.00 104 LEU A CA 1
ATOM 874 C C . LEU A 1 104 ? -12.988 -1.575 7.263 1.00 60.00 104 LEU A C 1
ATOM 876 O O . LEU A 1 104 ? -13.306 -2.727 7.573 1.00 60.00 104 LEU A O 1
ATOM 880 N N . LEU A 1 105 ? -13.550 -0.507 7.817 1.00 48.19 105 LEU A N 1
ATOM 881 C CA . LEU A 1 105 ? -14.766 -0.624 8.610 1.00 48.19 105 LEU A CA 1
ATOM 882 C C . LEU A 1 105 ? -15.871 -1.170 7.692 1.00 48.19 105 LEU A C 1
ATOM 884 O O . LEU A 1 105 ? -16.076 -0.649 6.598 1.00 48.19 105 LEU A O 1
ATOM 888 N N . GLN A 1 106 ? -16.562 -2.227 8.126 1.00 44.38 106 GLN A N 1
ATOM 889 C CA . GLN A 1 106 ? -17.818 -2.643 7.500 1.00 44.38 106 GLN A CA 1
ATOM 890 C C . GLN A 1 106 ? -18.851 -1.517 7.669 1.00 44.38 106 GLN A C 1
ATOM 892 O O . GLN A 1 106 ? -18.931 -0.910 8.740 1.00 44.38 106 GLN A O 1
ATOM 897 N N . GLY A 1 107 ? -19.649 -1.247 6.634 1.00 39.56 107 GLY A N 1
ATOM 898 C CA . GLY A 1 107 ? -20.701 -0.225 6.668 1.00 39.56 107 GLY A CA 1
ATOM 899 C C . GLY A 1 107 ? -20.311 1.112 6.022 1.00 39.56 107 GLY A C 1
ATOM 900 O O . GLY A 1 107 ? -19.285 1.210 5.348 1.00 39.56 107 GLY A O 1
ATOM 901 N N . PRO A 1 108 ? -21.159 2.154 6.145 1.00 34.41 108 PRO A N 1
ATOM 902 C CA . PRO A 1 108 ? -20.935 3.414 5.473 1.00 34.41 108 PRO A CA 1
ATOM 903 C C . PRO A 1 108 ? -19.665 4.005 6.036 1.00 34.41 108 PRO A C 1
ATOM 905 O O . PRO A 1 108 ? -19.539 4.256 7.238 1.00 34.41 108 PRO A O 1
ATOM 908 N N . TRP A 1 109 ? -18.742 4.287 5.135 1.00 43.28 109 TRP A N 1
ATOM 909 C CA . TRP A 1 109 ? -17.712 5.239 5.421 1.00 43.28 109 TRP A CA 1
ATOM 910 C C . TRP A 1 109 ? -18.396 6.509 5.941 1.00 43.28 109 TRP A C 1
ATOM 912 O O . TRP A 1 109 ? -18.981 7.280 5.178 1.00 43.28 109 TRP A O 1
ATOM 922 N N . ARG A 1 110 ? -18.328 6.759 7.253 1.00 35.12 110 ARG A N 1
ATOM 923 C CA . ARG A 1 110 ? -18.381 8.128 7.754 1.00 35.12 110 ARG A CA 1
ATOM 924 C C . ARG A 1 110 ? -17.077 8.759 7.314 1.00 35.12 110 ARG A C 1
ATOM 926 O O . ARG A 1 110 ? -16.176 8.990 8.109 1.00 35.12 110 ARG A O 1
ATOM 933 N N . ILE A 1 111 ? -16.961 9.002 6.014 1.00 41.91 111 ILE A N 1
ATOM 934 C CA . ILE A 1 111 ? -16.025 9.979 5.522 1.00 41.91 111 ILE A CA 1
ATOM 935 C C . ILE A 1 111 ? -16.601 11.309 5.978 1.00 41.91 111 ILE A C 1
ATOM 937 O O . ILE A 1 111 ? -17.260 12.028 5.240 1.00 41.91 111 ILE A O 1
ATOM 941 N N . HIS A 1 112 ? -16.270 11.667 7.216 1.00 35.38 112 HIS A N 1
ATOM 942 C CA . HIS A 1 112 ? -15.676 12.971 7.403 1.00 35.38 112 HIS A CA 1
ATOM 943 C C . HIS A 1 112 ? -14.390 12.967 6.565 1.00 35.38 112 HIS A C 1
ATOM 945 O O . HIS A 1 112 ? -13.286 12.871 7.083 1.00 35.38 112 HIS A O 1
ATOM 951 N N . PHE A 1 113 ? -14.533 13.031 5.237 1.00 40.44 113 PHE A N 1
ATOM 952 C CA . PHE A 1 113 ? -13.677 13.939 4.522 1.00 40.44 113 PHE A CA 1
ATOM 953 C C . PHE A 1 113 ? -14.140 15.276 5.092 1.00 40.44 113 PHE A C 1
ATOM 955 O O . PHE A 1 113 ? -15.262 15.697 4.794 1.00 40.44 113 PHE A O 1
ATOM 962 N N . PRO A 1 114 ? -13.373 15.942 5.976 1.00 36.03 114 PRO A N 1
ATOM 963 C CA . PRO A 1 114 ? -13.424 17.388 5.906 1.00 36.03 114 PRO A CA 1
ATOM 964 C C . PRO A 1 114 ? -13.302 17.671 4.414 1.00 36.03 114 PRO A C 1
ATOM 966 O O . PRO A 1 114 ? -12.417 17.106 3.768 1.00 36.03 114 PRO A O 1
ATOM 969 N N . PHE A 1 115 ? -14.292 18.362 3.858 1.00 41.66 115 PHE A N 1
ATOM 970 C CA . PHE A 1 115 ? -14.234 18.870 2.504 1.00 41.66 115 PHE A CA 1
ATOM 971 C C . PHE A 1 115 ? -12.961 19.699 2.433 1.00 41.66 115 PHE A C 1
ATOM 973 O O . PHE A 1 115 ? -12.967 20.887 2.731 1.00 41.66 115 PHE A O 1
ATOM 980 N N . ASP A 1 116 ? -11.845 19.041 2.156 1.00 37.25 116 ASP A N 1
ATOM 981 C CA . ASP A 1 116 ? -10.667 19.693 1.687 1.00 37.25 116 ASP A CA 1
ATOM 982 C C . ASP A 1 116 ? -11.069 20.011 0.250 1.00 37.25 116 ASP A C 1
ATOM 984 O O . ASP A 1 116 ? -11.277 19.085 -0.538 1.00 37.25 116 ASP A O 1
ATOM 988 N N . PRO A 1 117 ? -11.265 21.285 -0.126 1.00 39.06 117 PRO A N 1
ATOM 989 C CA . PRO A 1 117 ? -11.536 21.660 -1.517 1.00 39.06 117 PRO A CA 1
ATOM 990 C C . PRO A 1 117 ? -10.364 21.298 -2.458 1.00 39.06 117 PRO A C 1
ATOM 992 O O . PRO A 1 117 ? -10.323 21.699 -3.620 1.00 39.06 117 PRO A O 1
ATOM 995 N N . TYR A 1 118 ? -9.376 20.568 -1.947 1.00 40.75 118 TYR A N 1
ATOM 996 C CA . TYR A 1 118 ? -8.199 20.072 -2.603 1.00 40.75 118 TYR A CA 1
ATOM 997 C C . TYR A 1 118 ? -8.482 18.642 -3.051 1.00 40.75 118 TYR A C 1
ATOM 999 O O . TYR A 1 118 ? -8.729 17.759 -2.236 1.00 40.75 118 TYR A O 1
ATOM 1007 N N . ASP A 1 119 ? -8.411 18.428 -4.364 1.00 51.69 119 ASP A N 1
ATOM 1008 C CA . ASP A 1 119 ? -8.321 17.107 -4.979 1.00 51.69 119 ASP A CA 1
ATOM 1009 C C . ASP A 1 119 ? -7.419 16.188 -4.115 1.00 51.69 119 ASP A C 1
ATOM 1011 O O . ASP A 1 119 ? -6.217 16.471 -3.995 1.00 51.69 119 ASP A O 1
ATOM 1015 N N . PRO A 1 120 ? -7.959 15.115 -3.491 1.00 52.12 120 PRO A N 1
ATOM 1016 C CA . PRO A 1 120 ? -7.182 14.197 -2.647 1.00 52.12 120 PRO A CA 1
ATOM 1017 C C . PRO A 1 120 ? -6.061 13.508 -3.442 1.00 52.12 120 PRO A C 1
ATOM 1019 O O . PRO A 1 120 ? -5.167 12.867 -2.886 1.00 52.12 120 PRO A O 1
ATOM 1022 N N . PHE A 1 121 ? -6.079 13.678 -4.762 1.00 59.31 121 PHE A N 1
ATOM 1023 C CA . PHE A 1 121 ? -5.091 13.223 -5.707 1.00 59.31 121 PHE A CA 1
ATOM 1024 C C . PHE A 1 121 ? -4.273 14.361 -6.317 1.00 59.31 121 PHE A C 1
ATOM 1026 O O . PHE A 1 121 ? -3.813 14.220 -7.445 1.00 59.31 121 PHE A O 1
ATOM 1033 N N . ARG A 1 122 ? -4.010 15.461 -5.590 1.00 63.03 122 ARG A N 1
ATOM 1034 C CA . ARG A 1 122 ? -3.005 16.449 -6.022 1.00 63.03 122 ARG A CA 1
ATOM 1035 C C . ARG A 1 122 ? -1.658 15.768 -6.253 1.00 63.03 122 ARG A C 1
ATOM 1037 O O . ARG A 1 122 ? -0.926 15.436 -5.319 1.00 63.03 122 ARG A O 1
ATOM 1044 N N . LEU A 1 123 ? -1.350 15.570 -7.528 1.00 70.94 123 LEU A N 1
ATOM 1045 C CA . LEU A 1 123 ? -0.132 14.919 -7.969 1.00 70.94 123 LEU A CA 1
ATOM 1046 C C . LEU A 1 123 ? 1.033 15.914 -7.870 1.00 70.94 123 LEU A C 1
ATOM 1048 O O . LEU A 1 123 ? 0.871 17.078 -8.247 1.00 70.94 123 LEU A O 1
ATOM 1052 N N . PRO A 1 124 ? 2.200 15.490 -7.367 1.00 75.50 124 PRO A N 1
ATOM 1053 C CA . PRO A 1 124 ? 3.376 16.339 -7.329 1.00 75.50 124 PRO A CA 1
ATOM 1054 C C . PRO A 1 124 ? 3.871 16.626 -8.749 1.00 75.50 124 PRO A C 1
ATOM 1056 O O . PRO A 1 124 ? 3.759 15.782 -9.642 1.00 75.50 124 PRO A O 1
ATOM 1059 N N . THR A 1 125 ? 4.452 17.806 -8.952 1.00 78.94 125 THR A N 1
ATOM 1060 C CA . THR A 1 125 ? 5.113 18.143 -10.221 1.00 78.94 125 THR A CA 1
ATOM 1061 C C . THR A 1 125 ? 6.446 17.398 -10.358 1.00 78.94 125 THR A C 1
ATOM 1063 O O . THR A 1 125 ? 7.010 16.919 -9.369 1.00 78.94 125 THR A O 1
ATOM 1066 N N . ILE A 1 126 ? 6.996 17.316 -11.575 1.00 78.31 126 ILE A N 1
ATOM 1067 C CA . ILE A 1 126 ? 8.321 16.707 -11.802 1.00 78.31 126 ILE A CA 1
ATOM 1068 C C . ILE A 1 126 ? 9.389 17.433 -10.983 1.00 78.31 126 ILE A C 1
ATOM 1070 O O . ILE A 1 126 ? 10.237 16.794 -10.367 1.00 78.31 126 ILE A O 1
ATOM 1074 N N . GLU A 1 127 ? 9.323 18.760 -10.920 1.00 79.19 127 GLU A N 1
ATOM 1075 C CA . GLU A 1 127 ? 10.268 19.589 -10.174 1.00 79.19 127 GLU A CA 1
ATOM 1076 C C . GLU A 1 127 ? 10.210 19.268 -8.681 1.00 79.19 127 GLU A C 1
ATOM 1078 O O . GLU A 1 127 ? 11.247 19.192 -8.026 1.00 79.19 127 GLU A O 1
ATOM 1083 N N . GLN A 1 128 ? 9.010 19.014 -8.144 1.00 78.88 128 GLN A N 1
ATOM 1084 C CA . GLN A 1 128 ? 8.834 18.566 -6.762 1.00 78.88 128 GLN A CA 1
ATOM 1085 C C . GLN A 1 128 ? 9.404 17.165 -6.527 1.00 78.88 128 GLN A C 1
ATOM 1087 O O . GLN A 1 128 ? 9.943 16.892 -5.453 1.00 78.88 128 GLN A O 1
ATOM 1092 N N . LEU A 1 129 ? 9.319 16.286 -7.526 1.00 79.88 129 LEU A N 1
ATOM 1093 C CA . LEU A 1 129 ? 9.863 14.935 -7.454 1.00 79.88 129 LEU A CA 1
ATOM 1094 C C . LEU A 1 129 ? 11.379 14.873 -7.682 1.00 79.88 129 LEU A C 1
ATOM 1096 O O . LEU A 1 129 ? 11.994 13.921 -7.221 1.00 79.88 129 LEU A O 1
ATOM 1100 N N . MET A 1 130 ? 11.994 15.850 -8.358 1.00 80.19 130 MET A N 1
ATOM 1101 C CA . MET A 1 130 ? 13.403 15.823 -8.792 1.00 80.19 130 MET A CA 1
ATOM 1102 C C . MET A 1 130 ? 14.292 16.873 -8.098 1.00 80.19 130 MET A C 1
ATOM 1104 O O . MET A 1 130 ? 15.247 17.381 -8.680 1.00 80.19 130 MET A O 1
ATOM 1108 N N . GLN A 1 131 ? 14.014 17.194 -6.832 1.00 74.81 131 GLN A N 1
ATOM 1109 C CA . GLN A 1 131 ? 14.691 18.281 -6.102 1.00 74.81 131 GLN A CA 1
ATOM 1110 C C . GLN A 1 131 ? 16.150 17.999 -5.689 1.00 74.81 131 GLN A C 1
ATOM 1112 O O . GLN A 1 131 ? 16.855 18.929 -5.298 1.00 74.81 131 GLN A O 1
ATOM 1117 N N . PHE A 1 132 ? 16.616 16.744 -5.734 1.00 71.62 132 PHE A N 1
ATOM 1118 C CA . PHE A 1 132 ? 17.951 16.351 -5.253 1.00 71.62 132 PHE A CA 1
ATOM 1119 C C . PHE A 1 132 ? 18.785 15.735 -6.374 1.00 71.62 132 PHE A C 1
ATOM 1121 O O . PHE A 1 132 ? 18.926 14.509 -6.420 1.00 71.62 132 PHE A O 1
ATOM 1128 N N . PRO A 1 133 ? 19.350 16.557 -7.280 1.00 68.56 133 PRO A N 1
ATOM 1129 C CA . PRO A 1 133 ? 20.224 16.057 -8.329 1.00 68.56 133 PRO A CA 1
ATOM 1130 C C . PRO A 1 133 ? 21.373 15.260 -7.705 1.00 68.56 133 PRO A C 1
ATOM 1132 O O . PRO A 1 133 ? 22.093 15.742 -6.831 1.00 68.56 133 PRO A O 1
ATOM 1135 N N . LYS A 1 134 ? 21.523 14.010 -8.145 1.00 70.62 134 LYS A N 1
ATOM 1136 C CA . LYS A 1 134 ? 22.605 13.122 -7.725 1.00 70.62 134 LYS A CA 1
ATOM 1137 C C . LYS A 1 134 ? 23.403 12.682 -8.939 1.00 70.62 134 LYS A C 1
ATOM 1139 O O . LYS A 1 134 ? 22.879 12.003 -9.830 1.00 70.62 134 LYS A O 1
ATOM 1144 N N . GLU A 1 135 ? 24.686 13.032 -8.931 1.00 66.69 135 GLU A N 1
ATOM 1145 C CA . GLU A 1 135 ? 25.619 12.637 -9.979 1.00 66.69 135 GLU A CA 1
ATOM 1146 C C . GLU A 1 135 ? 25.646 11.117 -10.171 1.00 66.69 135 GLU A C 1
ATOM 1148 O O . GLU A 1 135 ? 25.384 10.318 -9.260 1.00 66.69 135 GLU A O 1
ATOM 1153 N N . MET A 1 136 ? 25.924 10.710 -11.406 1.00 65.50 136 MET A N 1
ATOM 1154 C CA . MET A 1 136 ? 26.081 9.305 -11.741 1.00 65.50 136 MET A CA 1
ATOM 1155 C C . MET A 1 136 ? 27.387 8.787 -11.123 1.00 65.50 136 MET A C 1
ATOM 1157 O O . MET A 1 136 ? 28.438 9.394 -11.336 1.00 65.50 136 MET A O 1
ATOM 1161 N N . PRO A 1 137 ? 27.364 7.666 -10.379 1.00 64.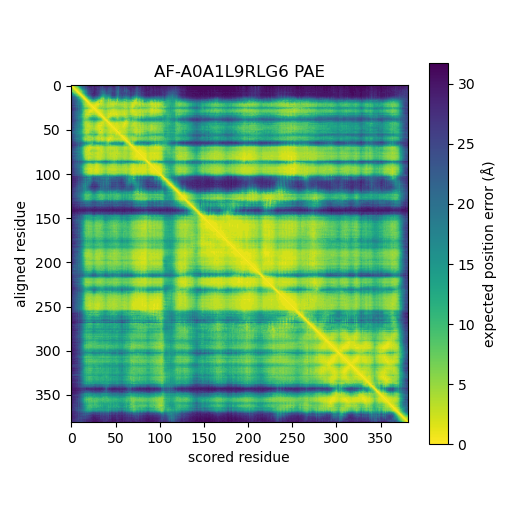69 137 PRO A N 1
ATOM 1162 C CA . PRO A 1 137 ? 28.597 7.025 -9.950 1.00 64.69 137 PRO A CA 1
ATOM 1163 C C . PRO A 1 137 ? 29.446 6.677 -11.177 1.00 64.69 137 PRO A C 1
ATOM 1165 O O . PRO A 1 137 ? 28.952 6.041 -12.109 1.00 64.69 137 PRO A O 1
ATOM 1168 N N . ARG A 1 138 ? 30.720 7.083 -11.188 1.00 60.34 138 ARG A N 1
ATOM 1169 C CA . ARG A 1 138 ? 31.647 6.732 -12.271 1.00 60.34 138 ARG A CA 1
ATOM 1170 C C . ARG A 1 138 ? 31.937 5.231 -12.220 1.00 60.34 138 ARG A C 1
ATOM 1172 O O . ARG A 1 138 ? 32.394 4.722 -11.197 1.00 60.34 138 ARG A O 1
ATOM 1179 N N . SER A 1 139 ? 31.682 4.523 -13.315 1.00 57.03 139 SER A N 1
ATOM 1180 C CA . SER A 1 139 ? 31.998 3.103 -13.451 1.00 57.03 139 SER A CA 1
ATOM 1181 C C . SER A 1 139 ? 33.476 2.924 -13.806 1.00 57.03 139 SER A C 1
ATOM 1183 O O . SER A 1 139 ? 33.913 3.232 -14.910 1.00 57.03 139 SER A O 1
ATOM 1185 N N . SER A 1 140 ? 34.274 2.406 -12.872 1.00 54.16 140 SER A N 1
ATOM 1186 C CA . SER A 1 140 ? 35.620 1.920 -13.181 1.00 54.16 140 SER A CA 1
ATOM 1187 C C . SER A 1 140 ? 35.535 0.454 -13.609 1.00 54.16 140 SER A C 1
ATOM 1189 O O . SER A 1 140 ? 35.323 -0.455 -12.804 1.00 54.16 140 SER A O 1
ATOM 1191 N N . LEU A 1 141 ? 35.668 0.211 -14.913 1.00 56.38 141 LEU A N 1
ATOM 1192 C CA . LEU A 1 141 ? 35.764 -1.141 -15.456 1.00 56.38 141 LEU A CA 1
ATOM 1193 C C . LEU A 1 141 ? 37.057 -1.793 -14.936 1.00 56.38 141 LEU A C 1
ATOM 1195 O O . LEU A 1 141 ? 38.154 -1.283 -15.148 1.00 56.3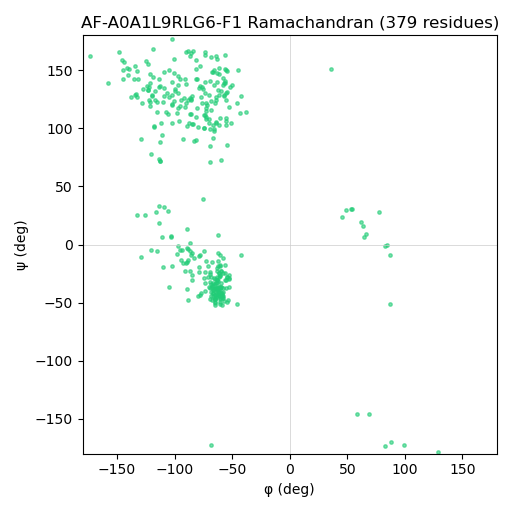8 141 LEU A O 1
ATOM 1199 N N . ARG A 1 142 ? 36.938 -2.931 -14.247 1.00 58.16 142 ARG A N 1
ATOM 1200 C CA . ARG A 1 142 ? 38.065 -3.840 -13.959 1.00 58.16 142 ARG A CA 1
ATOM 1201 C C . ARG A 1 142 ? 37.731 -5.253 -14.467 1.00 58.16 142 ARG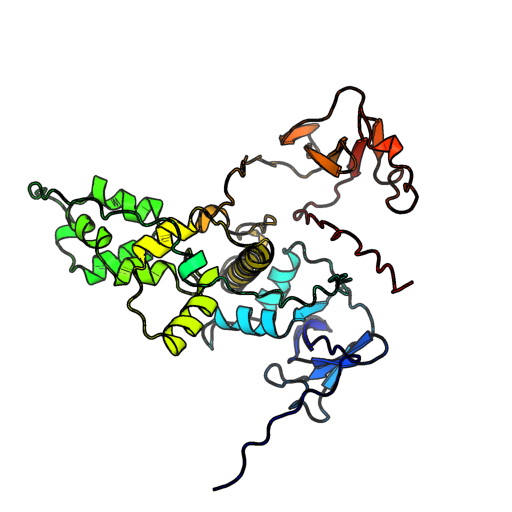 A C 1
ATOM 1203 O O . ARG A 1 142 ? 36.559 -5.563 -14.681 1.00 58.16 142 ARG A O 1
ATOM 1210 N N . GLN A 1 143 ? 38.778 -6.045 -14.701 1.00 59.59 143 GLN A N 1
ATOM 1211 C CA . GLN A 1 143 ? 38.830 -7.298 -15.476 1.00 59.59 143 GLN A CA 1
ATOM 1212 C C . GLN A 1 143 ? 37.701 -8.321 -15.232 1.00 59.59 143 GLN A C 1
ATOM 1214 O O . GLN A 1 143 ? 37.161 -8.432 -14.131 1.00 59.59 143 GLN A O 1
ATOM 1219 N N . ARG A 1 144 ? 37.388 -9.084 -16.294 1.00 58.16 144 ARG A N 1
ATOM 1220 C CA . ARG A 1 144 ? 36.398 -10.177 -16.341 1.00 58.16 144 ARG A CA 1
ATOM 1221 C C . ARG A 1 144 ? 36.702 -11.266 -15.306 1.00 58.16 144 ARG A C 1
ATOM 1223 O O . ARG A 1 144 ? 37.852 -11.660 -15.144 1.00 58.16 144 ARG A O 1
ATOM 1230 N N . ILE A 1 145 ? 35.653 -11.776 -14.659 1.00 65.88 145 ILE A N 1
ATOM 1231 C CA . ILE A 1 145 ? 35.725 -12.945 -13.773 1.00 65.88 145 ILE A CA 1
ATOM 1232 C C . ILE A 1 145 ? 35.519 -14.199 -14.650 1.00 65.88 145 ILE A C 1
ATOM 1234 O O . ILE A 1 145 ? 34.502 -14.255 -15.342 1.00 65.88 145 ILE A O 1
ATOM 1238 N N . PRO A 1 146 ? 36.431 -15.194 -14.654 1.00 61.66 146 PRO A N 1
ATOM 1239 C CA . PRO A 1 146 ? 36.408 -16.324 -15.602 1.00 61.66 146 PRO A CA 1
ATOM 1240 C C . PRO A 1 146 ? 35.181 -17.260 -15.558 1.00 61.66 146 PRO A C 1
ATOM 1242 O O . PRO A 1 146 ? 35.044 -18.106 -16.436 1.00 61.66 146 PRO A O 1
ATOM 1245 N N . HIS A 1 147 ? 34.275 -17.116 -14.583 1.00 76.25 147 HIS A N 1
ATOM 1246 C CA . HIS A 1 147 ? 33.129 -18.019 -14.374 1.00 76.25 147 HIS A CA 1
ATOM 1247 C C . HIS A 1 147 ? 31.788 -17.295 -14.152 1.00 76.25 147 HIS A C 1
ATOM 1249 O O . HIS A 1 147 ? 30.880 -17.837 -13.527 1.00 76.25 147 HIS A O 1
ATOM 1255 N N . ASP A 1 148 ? 31.646 -16.065 -14.647 1.00 83.00 148 ASP A N 1
ATOM 1256 C CA . ASP A 1 148 ? 30.404 -15.294 -14.522 1.00 83.00 148 ASP A CA 1
ATOM 1257 C C . ASP A 1 148 ? 29.289 -15.887 -15.408 1.00 83.00 148 ASP A C 1
ATOM 1259 O O . ASP A 1 148 ? 29.299 -15.726 -16.630 1.00 83.00 148 ASP A O 1
ATOM 1263 N N . CYS A 1 149 ? 28.325 -16.591 -14.804 1.00 86.44 149 CYS A N 1
ATOM 1264 C CA . CYS A 1 149 ? 27.218 -17.219 -15.531 1.00 86.44 149 CYS A CA 1
ATOM 1265 C C . CYS A 1 149 ? 26.294 -16.193 -16.201 1.00 86.44 149 CYS A C 1
ATOM 1267 O O . CYS A 1 149 ? 25.763 -16.478 -17.275 1.00 86.44 149 CYS A O 1
ATOM 1269 N N . PHE A 1 150 ? 26.171 -14.988 -15.633 1.00 88.19 150 PHE A N 1
ATOM 1270 C CA . PHE A 1 150 ? 25.403 -13.904 -16.240 1.00 88.19 150 PHE A CA 1
ATOM 1271 C C . PHE A 1 150 ? 26.072 -13.355 -17.498 1.00 88.19 150 PHE A C 1
ATOM 1273 O O . PHE A 1 150 ? 25.379 -12.876 -18.387 1.00 88.19 150 PHE A O 1
ATOM 1280 N N . GLY A 1 151 ? 27.395 -13.521 -17.631 1.00 84.50 151 GLY A N 1
ATOM 1281 C CA . GLY A 1 151 ? 28.167 -13.179 -18.832 1.00 84.50 151 GLY A CA 1
ATOM 1282 C C . GLY A 1 151 ? 27.718 -13.886 -20.114 1.00 84.50 151 GLY A C 1
ATOM 1283 O O . GLY A 1 151 ? 28.170 -13.518 -21.195 1.00 84.50 151 GLY A O 1
ATOM 1284 N N . LYS A 1 152 ? 26.852 -14.902 -20.004 1.00 88.69 152 LYS A N 1
ATOM 1285 C CA . LYS A 1 152 ? 26.273 -15.640 -21.134 1.00 88.69 152 LYS A CA 1
ATOM 1286 C C . LYS A 1 152 ? 24.972 -15.030 -21.657 1.00 88.69 152 LYS A C 1
ATOM 1288 O O . LYS A 1 152 ? 24.538 -15.409 -22.741 1.00 88.69 152 LYS A O 1
ATOM 1293 N N . PHE A 1 153 ? 24.339 -14.138 -20.898 1.00 90.31 153 PHE A N 1
ATOM 1294 C CA . PHE A 1 153 ? 23.060 -13.542 -21.266 1.00 90.31 153 PHE A CA 1
ATOM 1295 C C . PHE A 1 153 ? 23.250 -12.173 -21.931 1.00 90.31 153 PHE A C 1
ATOM 1297 O O . PHE A 1 153 ? 24.154 -11.424 -21.549 1.00 90.31 153 PHE A O 1
ATOM 1304 N N . PRO A 1 154 ? 22.403 -11.818 -22.913 1.00 91.88 154 PRO A N 1
ATOM 1305 C CA . PRO A 1 154 ? 22.349 -10.457 -23.427 1.00 91.88 154 PRO A CA 1
ATOM 1306 C C . PRO A 1 154 ? 21.769 -9.508 -22.360 1.00 91.88 154 PRO A C 1
ATOM 1308 O O . PRO A 1 154 ? 21.140 -9.949 -21.391 1.00 91.88 154 PRO A O 1
ATOM 1311 N N . LEU A 1 155 ? 22.002 -8.200 -22.517 1.00 89.50 155 LEU A N 1
ATOM 1312 C CA . LEU A 1 155 ? 21.650 -7.199 -21.503 1.00 89.50 155 LEU A CA 1
ATOM 1313 C C . LEU A 1 155 ? 20.152 -7.215 -21.180 1.00 89.50 155 LEU A C 1
ATOM 1315 O O . LEU A 1 155 ? 19.789 -7.097 -20.019 1.00 89.50 155 LEU A O 1
ATOM 1319 N N . GLU A 1 156 ? 19.304 -7.436 -22.176 1.00 94.50 156 GLU A N 1
ATOM 1320 C CA . GLU A 1 156 ? 17.846 -7.466 -22.062 1.00 94.50 156 GLU A CA 1
ATOM 1321 C C . GLU A 1 156 ? 17.374 -8.573 -21.106 1.00 94.50 156 GLU A C 1
ATOM 1323 O O . GLU A 1 156 ? 16.443 -8.387 -20.325 1.00 94.50 156 GLU A O 1
ATOM 1328 N N . ILE A 1 157 ? 18.053 -9.725 -21.109 1.00 94.06 157 ILE A N 1
ATOM 1329 C CA . ILE A 1 157 ? 17.751 -10.825 -20.185 1.00 94.06 157 ILE A CA 1
ATOM 1330 C C . ILE A 1 157 ? 18.239 -10.483 -18.775 1.00 94.06 157 ILE A C 1
ATOM 1332 O O . ILE A 1 157 ? 17.532 -10.733 -17.800 1.00 94.06 157 ILE A O 1
ATOM 1336 N N . CYS A 1 158 ? 19.411 -9.857 -18.649 1.00 92.88 158 CYS A N 1
ATOM 1337 C CA . CYS A 1 158 ? 19.885 -9.336 -17.366 1.00 92.88 158 CYS A CA 1
ATOM 1338 C C . CYS A 1 158 ? 18.934 -8.268 -16.796 1.00 92.88 158 CYS A C 1
ATOM 1340 O O . CYS A 1 158 ? 18.698 -8.244 -15.589 1.00 92.88 158 CYS A O 1
ATOM 1342 N N . GLU A 1 159 ? 18.365 -7.412 -17.647 1.00 94.38 159 GLU A N 1
ATOM 1343 C CA . GLU A 1 159 ? 17.361 -6.411 -17.280 1.00 94.38 159 GLU A CA 1
ATOM 1344 C C . GLU A 1 159 ? 16.070 -7.067 -16.792 1.00 94.38 159 GLU A C 1
ATOM 1346 O O . GLU A 1 159 ? 15.598 -6.702 -15.718 1.00 94.38 159 GLU A O 1
ATOM 1351 N N . ALA A 1 160 ? 15.555 -8.076 -17.502 1.00 94.69 160 ALA A N 1
ATOM 1352 C CA . ALA A 1 160 ? 14.360 -8.820 -17.099 1.00 94.69 160 ALA A CA 1
ATOM 1353 C C . ALA A 1 160 ? 14.546 -9.556 -15.756 1.00 94.69 160 ALA A C 1
ATOM 1355 O O . ALA A 1 160 ? 13.663 -9.542 -14.891 1.00 94.69 160 ALA A O 1
ATOM 1356 N N . ILE A 1 161 ? 15.725 -10.156 -15.540 1.00 93.12 161 ILE A N 1
ATOM 1357 C CA . ILE A 1 161 ? 16.092 -10.752 -14.247 1.00 93.12 161 ILE A CA 1
ATOM 1358 C C . ILE A 1 161 ? 16.090 -9.673 -13.160 1.00 93.12 161 ILE A C 1
ATOM 1360 O O . ILE A 1 161 ? 15.489 -9.859 -12.105 1.00 93.12 161 ILE A O 1
ATOM 1364 N N . ALA A 1 162 ? 16.742 -8.535 -13.406 1.00 93.00 162 ALA A N 1
ATOM 1365 C CA . ALA A 1 162 ? 16.865 -7.469 -12.420 1.00 93.00 162 ALA A CA 1
ATOM 1366 C C . ALA A 1 162 ? 15.523 -6.786 -12.104 1.00 93.00 162 ALA A C 1
ATOM 1368 O O . ALA A 1 162 ? 15.291 -6.411 -10.955 1.00 93.00 162 ALA A O 1
ATOM 1369 N N . GLU A 1 163 ? 14.638 -6.638 -13.091 1.00 93.50 163 GLU A N 1
ATOM 1370 C CA . GLU A 1 163 ? 13.267 -6.139 -12.930 1.00 93.50 163 GLU A CA 1
ATOM 1371 C C . GLU A 1 163 ? 12.450 -7.016 -11.976 1.00 93.50 163 GLU A C 1
ATOM 1373 O O . GLU A 1 163 ? 11.701 -6.492 -11.153 1.00 93.50 163 GLU A O 1
ATOM 1378 N N . SER A 1 164 ? 12.673 -8.331 -12.013 1.00 91.62 164 SER A N 1
ATOM 1379 C CA . SER A 1 164 ? 11.994 -9.308 -11.152 1.00 91.62 164 SER A CA 1
ATOM 1380 C C . SER A 1 164 ? 12.487 -9.307 -9.695 1.00 91.62 164 SER A C 1
ATOM 1382 O O . SER A 1 164 ? 11.933 -10.013 -8.855 1.00 91.62 164 SER A O 1
ATOM 1384 N N . LEU A 1 165 ? 13.533 -8.537 -9.377 1.00 91.06 165 LEU A N 1
ATOM 1385 C CA . LEU A 1 165 ? 14.144 -8.477 -8.047 1.00 91.06 165 LEU A CA 1
ATOM 1386 C C . LEU A 1 165 ? 13.848 -7.142 -7.349 1.00 91.06 165 LEU A C 1
ATOM 1388 O O . LEU A 1 165 ? 13.816 -6.108 -8.027 1.00 91.06 165 LEU A O 1
ATOM 1392 N N . PRO A 1 166 ? 13.740 -7.113 -6.005 1.00 88.75 166 PRO A N 1
ATOM 1393 C CA . PRO A 1 166 ? 13.765 -5.868 -5.237 1.00 88.75 166 PRO A CA 1
ATOM 1394 C C . PRO A 1 166 ? 15.021 -5.044 -5.542 1.00 88.75 166 PRO A C 1
ATOM 1396 O O . PRO A 1 166 ? 16.092 -5.608 -5.796 1.00 88.75 166 PRO A O 1
ATOM 1399 N N . ILE A 1 167 ? 14.940 -3.711 -5.460 1.00 89.75 167 ILE A N 1
ATOM 1400 C CA . ILE A 1 167 ? 16.048 -2.827 -5.849 1.00 89.75 167 ILE A CA 1
ATOM 1401 C C . ILE A 1 167 ? 17.342 -3.161 -5.109 1.00 89.75 167 ILE A C 1
ATOM 1403 O O . ILE A 1 167 ? 18.423 -3.096 -5.686 1.00 89.75 167 ILE A O 1
ATOM 1407 N N . ARG A 1 168 ? 17.255 -3.530 -3.826 1.00 88.25 168 ARG A N 1
ATOM 1408 C CA . ARG A 1 168 ? 18.428 -3.830 -3.001 1.00 88.25 168 ARG A CA 1
ATOM 1409 C C . ARG A 1 168 ? 19.203 -5.010 -3.574 1.00 88.25 168 ARG A C 1
ATOM 1411 O O . ARG A 1 168 ? 20.425 -4.938 -3.680 1.00 88.25 168 ARG A O 1
ATOM 1418 N N . ASP A 1 169 ? 18.485 -6.046 -3.980 1.00 91.00 169 ASP A N 1
ATOM 1419 C CA . ASP A 1 169 ? 19.067 -7.285 -4.475 1.00 91.00 169 ASP A CA 1
ATOM 1420 C C . ASP A 1 169 ? 19.552 -7.087 -5.916 1.00 91.00 169 ASP A C 1
ATOM 1422 O O . ASP A 1 169 ? 20.690 -7.433 -6.230 1.00 91.00 169 ASP A O 1
ATOM 1426 N N . ALA A 1 170 ? 18.768 -6.393 -6.751 1.00 91.38 170 ALA A N 1
ATOM 1427 C CA . ALA A 1 170 ? 19.163 -6.013 -8.107 1.00 91.38 170 ALA A CA 1
ATOM 1428 C C . ALA A 1 170 ? 20.454 -5.174 -8.129 1.00 91.38 170 ALA A C 1
ATOM 1430 O O . ALA A 1 170 ? 21.372 -5.453 -8.899 1.00 91.38 170 ALA A O 1
ATOM 1431 N N . LEU A 1 171 ? 20.573 -4.168 -7.253 1.00 87.50 171 LEU A N 1
ATOM 1432 C CA . LEU A 1 171 ? 21.806 -3.384 -7.123 1.00 87.50 171 LEU A CA 1
ATOM 1433 C C . LEU A 1 171 ? 22.933 -4.195 -6.466 1.00 87.50 171 LEU A C 1
ATOM 1435 O O . LEU A 1 171 ? 24.106 -3.921 -6.726 1.00 87.50 171 LEU A O 1
ATOM 1439 N N . GLY A 1 172 ? 22.594 -5.175 -5.627 1.00 89.50 172 GLY A N 1
ATOM 1440 C CA . GLY A 1 172 ? 23.525 -6.104 -4.993 1.00 89.50 172 GLY A CA 1
ATOM 1441 C C . GLY A 1 172 ? 24.220 -7.038 -5.986 1.00 89.50 172 GLY A C 1
ATOM 1442 O O . GLY A 1 172 ? 25.383 -7.387 -5.778 1.00 89.50 172 GLY A O 1
ATOM 1443 N N . LEU A 1 173 ? 23.576 -7.355 -7.114 1.00 89.12 173 LEU A N 1
ATOM 1444 C CA . LEU A 1 173 ? 24.135 -8.228 -8.151 1.00 89.12 173 LEU A CA 1
ATOM 1445 C C . LEU A 1 173 ? 25.514 -7.777 -8.659 1.00 89.12 173 LEU A C 1
ATOM 1447 O O . LEU A 1 173 ? 26.331 -8.621 -9.019 1.00 89.12 173 LEU A O 1
ATOM 1451 N N . ARG A 1 174 ? 25.833 -6.475 -8.614 1.00 84.56 174 ARG A N 1
ATOM 1452 C CA . ARG A 1 174 ? 27.159 -5.949 -9.002 1.00 84.56 174 ARG A CA 1
ATOM 1453 C C . ARG A 1 174 ? 28.318 -6.499 -8.172 1.00 84.56 174 ARG A C 1
ATOM 1455 O O . ARG A 1 174 ? 29.459 -6.464 -8.623 1.00 84.56 174 ARG A O 1
ATOM 1462 N N . TYR A 1 175 ? 28.043 -6.913 -6.934 1.00 83.81 175 TYR A N 1
ATOM 1463 C CA . TYR A 1 175 ? 29.056 -7.468 -6.039 1.00 83.81 175 TYR A CA 1
ATOM 1464 C C . TYR A 1 175 ? 29.364 -8.928 -6.379 1.00 83.81 175 TYR A C 1
ATOM 1466 O O . TYR A 1 175 ? 30.422 -9.424 -6.008 1.00 83.81 175 TYR A O 1
ATOM 1474 N N . VAL A 1 176 ? 28.460 -9.592 -7.104 1.00 85.00 176 VAL A N 1
ATOM 1475 C CA . VAL A 1 176 ? 28.546 -11.013 -7.460 1.00 85.00 176 VAL A CA 1
ATOM 1476 C C . VAL A 1 176 ? 28.941 -11.194 -8.929 1.00 85.00 176 VAL A C 1
ATOM 1478 O O . VAL A 1 176 ? 29.711 -12.092 -9.257 1.00 85.00 176 VAL A O 1
ATOM 1481 N N . SER A 1 177 ? 28.460 -10.319 -9.816 1.00 87.12 177 SER A N 1
ATOM 1482 C CA . SER A 1 177 ? 28.665 -10.395 -11.262 1.00 87.12 177 SER A CA 1
ATOM 1483 C C . SER A 1 177 ? 28.965 -9.022 -11.856 1.00 87.12 177 SER A C 1
ATOM 1485 O O . SER A 1 177 ? 28.211 -8.059 -11.698 1.00 87.12 177 SER A O 1
ATOM 1487 N N . ARG A 1 178 ? 30.068 -8.932 -12.605 1.00 83.81 178 ARG A N 1
ATOM 1488 C CA . ARG A 1 178 ? 30.435 -7.701 -13.323 1.00 83.81 178 ARG A CA 1
ATOM 1489 C C . ARG A 1 178 ? 29.550 -7.469 -14.543 1.00 83.81 178 ARG A C 1
ATOM 1491 O O . ARG A 1 178 ? 29.393 -6.320 -14.951 1.00 83.81 178 ARG A O 1
ATOM 1498 N N . THR A 1 179 ? 28.954 -8.526 -15.093 1.00 87.44 179 THR A N 1
ATOM 1499 C CA . THR A 1 179 ? 28.023 -8.430 -16.226 1.00 87.44 179 THR A CA 1
ATOM 1500 C C . THR A 1 179 ? 26.765 -7.636 -15.866 1.00 87.44 179 THR A C 1
ATOM 1502 O O . THR A 1 179 ? 26.133 -7.059 -16.742 1.00 87.44 179 THR A O 1
ATOM 1505 N N . MET A 1 180 ? 26.458 -7.501 -14.574 1.00 89.50 180 MET A N 1
ATOM 1506 C CA . MET A 1 180 ? 25.323 -6.721 -14.074 1.00 89.50 180 MET A CA 1
ATOM 1507 C C . MET A 1 180 ? 25.616 -5.219 -13.908 1.00 89.50 180 MET A C 1
ATOM 1509 O O . MET A 1 180 ? 24.705 -4.437 -13.653 1.00 89.50 180 MET A O 1
ATOM 1513 N N . ILE A 1 181 ? 26.865 -4.765 -14.077 1.00 86.88 181 ILE A N 1
ATOM 1514 C CA . ILE A 1 181 ? 27.230 -3.339 -13.950 1.00 86.88 181 ILE A CA 1
ATOM 1515 C C . ILE A 1 181 ? 26.486 -2.427 -14.949 1.00 86.88 181 ILE A C 1
ATOM 1517 O O . ILE A 1 181 ? 26.050 -1.351 -14.529 1.00 86.88 181 ILE A O 1
ATOM 1521 N N . PRO A 1 182 ? 26.292 -2.791 -16.235 1.00 87.88 182 PRO A N 1
ATOM 1522 C CA . PRO A 1 182 ? 25.565 -1.952 -17.190 1.00 87.88 182 PRO A CA 1
ATOM 1523 C C . PRO A 1 182 ? 24.124 -1.620 -16.775 1.00 87.88 182 PRO A C 1
ATOM 1525 O O . PRO A 1 182 ? 23.629 -0.555 -17.144 1.00 87.88 182 PRO A O 1
ATOM 1528 N N . LEU A 1 183 ? 23.481 -2.448 -15.937 1.00 87.69 183 LEU A N 1
ATOM 1529 C CA . LEU A 1 183 ? 22.134 -2.183 -15.409 1.00 87.69 183 LEU A CA 1
ATOM 1530 C C . LEU A 1 183 ? 22.034 -0.828 -14.695 1.00 87.69 183 LEU A C 1
ATOM 1532 O O . LEU A 1 183 ? 21.003 -0.165 -14.757 1.00 87.69 183 LEU A O 1
ATOM 1536 N N . PHE A 1 184 ? 23.121 -0.358 -14.074 1.00 85.00 184 PHE A N 1
ATOM 1537 C CA . PHE A 1 184 ? 23.148 0.927 -13.368 1.00 85.00 184 PHE A CA 1
ATOM 1538 C C . PHE A 1 184 ? 22.906 2.124 -14.287 1.00 85.00 184 PHE A C 1
ATOM 1540 O O . PHE A 1 184 ? 22.352 3.131 -13.840 1.00 85.00 184 PHE A O 1
ATOM 1547 N N . GLY A 1 185 ? 23.317 2.013 -15.551 1.00 85.44 185 GLY A N 1
ATOM 1548 C CA . GLY A 1 185 ? 23.067 3.008 -16.590 1.00 85.44 185 GLY A CA 1
ATOM 1549 C C . GLY A 1 185 ? 21.829 2.7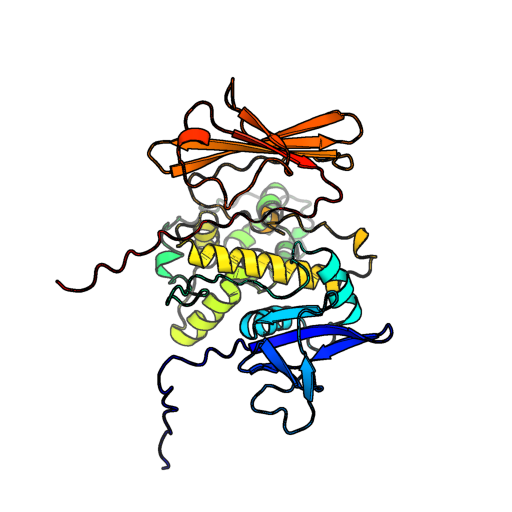11 -17.438 1.00 85.44 185 GLY A C 1
ATOM 1550 O O . GLY A 1 185 ? 21.479 3.534 -18.283 1.00 85.44 185 GLY A O 1
ATOM 1551 N N . SER A 1 186 ? 21.162 1.568 -17.241 1.00 90.94 186 SER A N 1
ATOM 1552 C CA . SER A 1 186 ? 20.037 1.158 -18.081 1.00 90.94 186 SER A CA 1
ATOM 1553 C C . SER A 1 186 ? 18.794 1.999 -17.809 1.00 90.94 186 SER A C 1
ATOM 1555 O O . SER A 1 186 ? 18.197 1.969 -16.732 1.00 90.94 186 SER A O 1
ATOM 1557 N N . ARG A 1 187 ? 18.348 2.722 -18.838 1.00 91.56 187 ARG A N 1
ATOM 1558 C CA . ARG A 1 187 ? 17.088 3.468 -18.794 1.00 91.56 187 ARG A CA 1
ATOM 1559 C C . ARG A 1 187 ? 15.882 2.534 -18.647 1.00 91.56 187 ARG A C 1
ATOM 1561 O O . ARG A 1 187 ? 14.931 2.916 -17.971 1.00 91.56 187 ARG A O 1
ATOM 1568 N N . ALA A 1 188 ? 15.913 1.364 -19.288 1.00 91.88 188 ALA A N 1
ATOM 1569 C CA . ALA A 1 188 ? 14.817 0.398 -19.271 1.00 91.88 188 ALA A CA 1
ATOM 1570 C C . ALA A 1 188 ? 14.604 -0.158 -17.859 1.00 91.88 188 ALA A C 1
ATOM 1572 O O . ALA A 1 188 ? 13.503 -0.049 -17.323 1.00 91.88 188 ALA A O 1
ATOM 1573 N N . PHE A 1 189 ? 15.686 -0.602 -17.214 1.00 93.75 189 PHE A N 1
ATOM 1574 C CA . PHE A 1 189 ? 15.671 -1.081 -15.833 1.00 93.75 189 PHE A CA 1
ATOM 1575 C C . PHE A 1 189 ? 15.139 -0.036 -14.843 1.00 93.75 189 PHE A C 1
ATOM 1577 O O . PHE A 1 189 ? 14.275 -0.323 -14.021 1.00 93.75 189 PHE A O 1
ATOM 1584 N N . TRP A 1 190 ? 15.626 1.208 -14.905 1.00 93.31 190 TRP A N 1
ATOM 1585 C CA . TRP A 1 190 ? 15.136 2.234 -13.980 1.00 93.31 190 TRP A CA 1
ATOM 1586 C C . TRP A 1 190 ? 13.681 2.616 -14.257 1.00 93.31 190 TRP A C 1
ATOM 1588 O O . TRP A 1 190 ? 12.947 2.903 -13.314 1.00 93.31 190 TRP A O 1
ATOM 1598 N N . LYS A 1 191 ? 13.245 2.604 -15.524 1.00 93.06 191 LYS A N 1
ATOM 1599 C CA . LYS A 1 191 ? 11.849 2.865 -15.897 1.00 93.06 191 LYS A CA 1
ATOM 1600 C C . LYS A 1 191 ? 10.911 1.770 -15.387 1.00 93.06 191 LYS A C 1
ATOM 1602 O O . LYS A 1 191 ? 9.821 2.102 -14.925 1.00 93.06 191 LYS A O 1
ATOM 1607 N N . SER A 1 192 ? 11.317 0.498 -15.430 1.00 93.25 192 SER A N 1
ATOM 1608 C CA . SER A 1 192 ? 10.457 -0.620 -15.010 1.00 93.25 192 SER A CA 1
ATOM 1609 C C . SER A 1 192 ? 10.052 -0.542 -13.536 1.00 93.25 192 SER A C 1
ATOM 1611 O O . SER A 1 192 ? 8.960 -0.975 -13.162 1.00 93.25 192 SER A O 1
ATOM 1613 N N . ARG A 1 193 ? 10.848 0.142 -12.700 1.00 93.25 193 ARG A N 1
ATOM 1614 C CA . ARG A 1 193 ? 10.509 0.409 -11.292 1.00 93.25 193 ARG A CA 1
ATOM 1615 C C . ARG A 1 193 ? 9.248 1.251 -11.099 1.00 93.25 193 ARG A C 1
ATOM 1617 O O . ARG A 1 193 ? 8.681 1.215 -10.014 1.00 93.25 193 ARG A O 1
ATOM 1624 N N . PHE A 1 194 ? 8.787 1.962 -12.127 1.00 92.88 194 PHE A N 1
ATOM 1625 C CA . PHE A 1 194 ? 7.610 2.839 -12.086 1.00 92.88 194 PHE A CA 1
ATOM 1626 C C . PHE A 1 194 ? 6.358 2.235 -12.737 1.00 92.88 194 PHE A C 1
ATOM 1628 O O . PHE A 1 194 ? 5.353 2.933 -12.882 1.00 92.88 194 PHE A O 1
ATOM 1635 N N . GLY A 1 195 ? 6.392 0.957 -13.134 1.00 92.31 195 GLY A N 1
ATOM 1636 C CA . GLY A 1 195 ? 5.176 0.234 -13.513 1.00 92.31 195 GLY A CA 1
ATOM 1637 C C . GLY A 1 195 ? 4.144 0.260 -12.381 1.00 92.31 195 GLY A C 1
ATOM 1638 O O . GLY A 1 195 ? 4.519 0.317 -11.211 1.00 92.31 195 GLY A O 1
ATOM 1639 N N . ILE A 1 196 ? 2.846 0.206 -12.708 1.00 92.00 196 ILE A N 1
ATOM 1640 C CA . ILE A 1 196 ? 1.753 0.303 -11.716 1.00 92.00 196 ILE A CA 1
ATOM 1641 C C . ILE A 1 196 ? 1.877 -0.730 -10.583 1.00 92.00 196 ILE A C 1
ATOM 1643 O O . ILE A 1 196 ? 1.479 -0.479 -9.449 1.00 92.00 196 ILE A O 1
ATOM 1647 N N . ASN A 1 197 ? 2.497 -1.866 -10.892 1.00 90.69 197 ASN A N 1
ATOM 1648 C CA . ASN A 1 197 ? 2.702 -3.010 -10.013 1.00 90.69 197 ASN A CA 1
ATOM 1649 C C . ASN A 1 197 ? 4.136 -3.109 -9.452 1.00 90.69 197 ASN A C 1
ATOM 1651 O O . ASN A 1 197 ? 4.465 -4.085 -8.783 1.00 90.69 197 ASN A O 1
ATOM 1655 N N . SER A 1 198 ? 4.976 -2.105 -9.712 1.00 90.56 198 SER A N 1
ATOM 1656 C CA . SER A 1 198 ? 6.396 -2.063 -9.349 1.00 90.56 198 SER A CA 1
ATOM 1657 C C . SER A 1 198 ? 6.655 -1.179 -8.117 1.00 90.56 198 SER A C 1
ATOM 1659 O O . SER A 1 198 ? 5.758 -0.518 -7.600 1.00 90.56 198 SER A O 1
ATOM 1661 N N . GLU A 1 199 ? 7.908 -1.111 -7.653 1.00 89.06 199 GLU A N 1
ATOM 1662 C CA . GLU A 1 199 ? 8.339 -0.396 -6.432 1.00 89.06 199 GLU A CA 1
ATOM 1663 C C . GLU A 1 199 ? 7.979 1.103 -6.370 1.00 89.06 199 GLU A C 1
ATOM 1665 O O . GLU A 1 199 ? 8.067 1.723 -5.315 1.00 89.06 199 GLU A O 1
ATOM 1670 N N . ARG A 1 200 ? 7.652 1.750 -7.486 1.00 90.00 200 ARG A N 1
ATOM 1671 C CA . ARG A 1 200 ? 7.218 3.156 -7.552 1.00 90.00 200 ARG A CA 1
ATOM 1672 C C . ARG A 1 200 ? 5.884 3.299 -8.279 1.00 90.00 200 ARG A C 1
ATOM 1674 O O . ARG A 1 200 ? 5.600 4.360 -8.830 1.00 90.00 200 ARG A O 1
ATOM 1681 N N . GLY A 1 201 ? 5.058 2.252 -8.280 1.00 90.50 201 GLY A N 1
ATOM 1682 C CA . GLY A 1 201 ? 3.775 2.242 -8.983 1.00 90.50 201 GLY A CA 1
ATOM 1683 C C . GLY A 1 201 ? 2.800 3.326 -8.526 1.00 90.50 201 GLY A C 1
ATOM 1684 O O . GLY A 1 201 ? 1.982 3.776 -9.323 1.00 90.50 201 GLY A O 1
ATOM 1685 N N . PHE A 1 202 ? 2.950 3.854 -7.308 1.00 87.19 202 PHE A N 1
ATOM 1686 C CA . PHE A 1 202 ? 2.183 5.011 -6.831 1.00 87.19 202 PHE A CA 1
ATOM 1687 C C . PHE A 1 202 ? 2.405 6.287 -7.671 1.00 87.19 202 PHE A C 1
ATOM 1689 O O . PHE A 1 202 ? 1.599 7.212 -7.610 1.00 87.19 202 PHE A O 1
ATOM 1696 N N . LEU A 1 203 ? 3.473 6.349 -8.477 1.00 89.06 203 LEU A N 1
ATOM 1697 C CA . LEU A 1 203 ? 3.729 7.426 -9.441 1.00 89.06 203 LEU A CA 1
ATOM 1698 C C . LEU A 1 203 ? 3.213 7.122 -10.850 1.00 89.06 203 LEU A C 1
ATOM 1700 O O . LEU A 1 203 ? 3.296 7.996 -11.710 1.00 89.06 203 LEU A O 1
ATOM 1704 N N . TYR A 1 204 ? 2.692 5.923 -11.114 1.00 89.38 204 TYR A N 1
ATOM 1705 C CA . TYR A 1 204 ? 2.322 5.476 -12.458 1.00 89.38 204 TYR A CA 1
ATOM 1706 C C . TYR A 1 204 ? 1.361 6.447 -13.156 1.00 89.38 204 TYR A C 1
ATOM 1708 O O . TYR A 1 204 ? 1.628 6.886 -14.273 1.00 89.38 204 TYR A O 1
ATOM 1716 N N . SER A 1 205 ? 0.283 6.852 -12.479 1.00 82.06 205 SER A N 1
ATOM 1717 C CA . SER A 1 205 ? -0.707 7.790 -13.027 1.00 82.06 205 SER A CA 1
ATOM 1718 C C . SER A 1 205 ? -0.121 9.184 -13.279 1.00 82.06 205 SER A C 1
ATOM 1720 O O . SER A 1 205 ? -0.410 9.800 -14.307 1.00 82.06 205 SER A O 1
ATOM 1722 N N . VAL A 1 206 ? 0.752 9.654 -12.379 1.00 82.12 206 VAL A N 1
ATOM 1723 C CA . VAL A 1 206 ? 1.481 10.927 -12.504 1.00 82.12 206 VAL A CA 1
ATOM 1724 C C . VAL A 1 206 ? 2.350 10.910 -13.749 1.00 82.12 206 VAL A C 1
ATOM 1726 O O . VAL A 1 206 ? 2.266 11.796 -14.594 1.00 82.12 206 VAL A O 1
ATOM 1729 N N . LEU A 1 207 ? 3.148 9.859 -13.895 1.00 86.44 207 LEU A N 1
ATOM 1730 C CA . LEU A 1 207 ? 4.098 9.717 -14.985 1.00 86.44 207 LEU A CA 1
ATOM 1731 C C . LEU A 1 207 ? 3.399 9.493 -16.323 1.00 86.44 207 LEU A C 1
ATOM 1733 O O . LEU A 1 207 ? 3.823 10.072 -17.316 1.00 86.44 207 LEU A O 1
ATOM 1737 N N . ALA A 1 208 ? 2.301 8.733 -16.356 1.00 83.25 208 ALA A N 1
ATOM 1738 C CA . ALA A 1 208 ? 1.496 8.551 -17.560 1.00 83.25 208 ALA A CA 1
ATOM 1739 C C . ALA A 1 208 ? 0.886 9.873 -18.052 1.00 83.25 208 ALA A C 1
ATOM 1741 O O . ALA A 1 208 ? 0.817 10.116 -19.256 1.00 83.25 208 ALA A O 1
ATOM 1742 N N . ARG A 1 209 ? 0.459 10.748 -17.134 1.00 79.38 209 ARG A N 1
ATOM 1743 C CA . ARG A 1 209 ? -0.018 12.093 -17.478 1.00 79.38 209 ARG A CA 1
ATOM 1744 C C . ARG A 1 209 ? 1.118 12.972 -18.005 1.00 79.38 209 ARG A C 1
ATOM 1746 O O . ARG A 1 209 ? 0.976 13.576 -19.063 1.00 79.38 209 ARG A O 1
ATOM 1753 N N . LEU A 1 210 ? 2.248 12.993 -17.307 1.00 76.62 210 LEU A N 1
ATOM 1754 C CA . LEU A 1 210 ? 3.404 13.812 -17.676 1.00 76.62 210 LEU A CA 1
ATOM 1755 C C . LEU A 1 210 ? 4.027 13.407 -19.014 1.00 76.62 210 LEU A C 1
ATOM 1757 O O . LEU A 1 210 ? 4.445 14.280 -19.774 1.00 76.62 210 LEU A O 1
ATOM 1761 N N . ASP A 1 211 ? 4.078 12.108 -19.314 1.00 78.38 211 ASP A N 1
ATOM 1762 C CA . ASP A 1 211 ? 4.591 11.584 -20.585 1.00 78.38 211 ASP A CA 1
ATOM 1763 C C . ASP A 1 211 ? 3.735 12.069 -21.768 1.00 78.38 211 ASP A C 1
ATOM 1765 O O . ASP A 1 211 ? 4.275 12.483 -22.795 1.00 78.38 211 ASP A O 1
ATOM 1769 N N . ARG A 1 212 ? 2.403 12.130 -21.587 1.00 77.25 212 ARG A N 1
ATOM 1770 C CA . ARG A 1 212 ? 1.472 12.700 -22.577 1.00 77.25 212 ARG A CA 1
ATOM 1771 C C . ARG A 1 212 ? 1.649 14.207 -22.756 1.00 77.25 212 ARG A C 1
ATOM 1773 O O . ARG A 1 212 ? 1.584 14.686 -23.885 1.00 77.25 212 ARG A O 1
ATOM 1780 N N . GLU A 1 213 ? 1.845 14.941 -21.662 1.00 74.44 213 GLU A N 1
ATOM 1781 C CA . GLU A 1 213 ? 1.875 16.409 -21.667 1.00 74.44 213 GLU A CA 1
ATOM 1782 C C . GLU A 1 213 ? 3.219 16.984 -22.137 1.00 74.44 213 GLU A C 1
ATOM 1784 O O . GLU A 1 213 ? 3.248 17.919 -22.932 1.00 74.44 213 GLU A O 1
ATOM 1789 N N . THR A 1 214 ? 4.342 16.438 -21.664 1.00 67.25 214 THR A N 1
ATOM 1790 C CA . THR A 1 214 ? 5.658 17.089 -21.809 1.00 67.25 214 THR A CA 1
ATOM 1791 C C . THR A 1 214 ? 6.597 16.382 -22.783 1.00 67.25 214 THR A C 1
ATOM 1793 O O . THR A 1 214 ? 7.564 16.995 -23.237 1.00 67.25 214 THR A O 1
ATOM 1796 N N . LYS A 1 215 ? 6.359 15.094 -23.099 1.00 69.81 215 LYS A N 1
ATOM 1797 C CA . LYS A 1 215 ? 7.282 14.216 -23.858 1.00 69.81 215 LYS A CA 1
ATOM 1798 C C . LYS A 1 215 ? 8.744 14.300 -23.379 1.00 69.81 215 LYS A C 1
ATOM 1800 O O . LYS A 1 215 ? 9.680 14.034 -24.139 1.00 69.81 215 LYS A O 1
ATOM 1805 N N . GLN A 1 216 ? 8.969 14.708 -22.129 1.00 69.38 216 GLN A N 1
ATOM 1806 C CA . GLN A 1 216 ? 10.297 15.029 -21.633 1.00 69.38 216 GLN A CA 1
ATOM 1807 C C . GLN A 1 216 ? 11.109 13.750 -21.419 1.00 69.38 216 GLN A C 1
ATOM 1809 O O . GLN A 1 216 ? 10.623 12.734 -20.916 1.00 69.38 216 GLN A O 1
ATOM 1814 N N . LYS A 1 217 ? 12.398 13.789 -21.770 1.00 76.62 217 LYS A N 1
ATOM 1815 C CA . LYS A 1 217 ? 13.316 12.687 -21.470 1.00 76.62 217 LYS A CA 1
ATOM 1816 C C . LYS A 1 217 ? 13.553 12.619 -19.956 1.00 76.62 217 LYS A C 1
ATOM 1818 O O . LYS A 1 217 ? 14.372 13.356 -19.423 1.00 76.62 217 LYS A O 1
ATOM 1823 N N . MET A 1 218 ? 12.848 11.708 -19.289 1.00 84.81 218 MET A N 1
ATOM 1824 C CA . MET A 1 218 ? 12.973 11.467 -17.848 1.00 84.81 218 MET A CA 1
ATOM 1825 C C . MET A 1 218 ? 14.279 10.737 -17.488 1.00 84.81 218 MET A C 1
ATOM 1827 O O . MET A 1 218 ? 14.584 9.686 -18.067 1.00 84.81 218 MET A O 1
ATOM 1831 N N . ASP A 1 219 ? 15.014 11.255 -16.496 1.00 87.38 219 ASP A N 1
ATOM 1832 C CA . ASP A 1 219 ? 16.068 10.508 -15.794 1.00 87.38 219 ASP A CA 1
ATOM 1833 C C . ASP A 1 219 ? 15.426 9.648 -14.694 1.00 87.38 219 ASP A C 1
ATOM 1835 O O . ASP A 1 219 ? 15.259 10.064 -13.546 1.00 87.38 219 ASP A O 1
ATOM 1839 N N . TRP A 1 220 ? 15.044 8.426 -15.071 1.00 90.31 220 TRP A N 1
ATOM 1840 C CA . TRP A 1 220 ? 14.371 7.468 -14.191 1.00 90.31 220 TRP A CA 1
ATOM 1841 C C . TRP A 1 220 ? 15.191 7.096 -12.953 1.00 90.31 220 TRP A C 1
ATOM 1843 O O . TRP A 1 220 ? 14.626 6.870 -11.885 1.00 90.31 220 TRP A O 1
ATOM 1853 N N . ARG A 1 221 ? 16.524 7.065 -13.069 1.00 89.75 221 ARG A N 1
ATOM 1854 C CA . ARG A 1 221 ? 17.415 6.763 -11.943 1.00 89.75 221 ARG A CA 1
ATOM 1855 C C . ARG A 1 221 ? 17.385 7.896 -10.928 1.00 89.75 221 ARG A C 1
ATOM 1857 O O . ARG A 1 221 ? 17.277 7.653 -9.726 1.00 89.75 221 ARG A O 1
ATOM 1864 N N . LEU A 1 222 ? 17.498 9.134 -11.406 1.00 87.94 222 LEU A N 1
ATOM 1865 C CA . LEU A 1 222 ? 17.432 10.304 -10.541 1.00 87.94 222 LEU A CA 1
ATOM 1866 C C . LEU A 1 222 ? 16.066 10.405 -9.856 1.00 87.94 222 LEU A C 1
ATOM 1868 O O . LEU A 1 222 ? 16.009 10.618 -8.643 1.00 87.94 222 LEU A O 1
ATOM 1872 N N . LEU A 1 223 ? 14.987 10.179 -10.606 1.00 89.31 223 LEU A N 1
ATOM 1873 C CA . LEU A 1 223 ? 13.635 10.136 -10.060 1.00 89.31 223 LEU A CA 1
ATOM 1874 C C . LEU A 1 223 ? 13.505 9.066 -8.965 1.00 89.31 223 LEU A C 1
ATOM 1876 O O . LEU A 1 223 ? 12.967 9.341 -7.893 1.00 89.31 223 LEU A O 1
ATOM 1880 N N . TYR A 1 224 ? 14.050 7.865 -9.186 1.00 90.00 224 TYR A N 1
ATOM 1881 C CA . TYR A 1 224 ? 14.023 6.792 -8.188 1.00 90.00 224 TYR A CA 1
ATOM 1882 C C . TYR A 1 224 ? 14.717 7.220 -6.891 1.00 90.00 224 TYR A C 1
ATOM 1884 O O . TYR A 1 224 ? 14.180 7.050 -5.799 1.00 90.00 224 TYR A O 1
ATOM 1892 N N . HIS A 1 225 ? 15.894 7.838 -7.004 1.00 86.56 225 HIS A N 1
ATOM 1893 C CA . HIS A 1 225 ? 16.636 8.330 -5.846 1.00 86.56 225 HIS A CA 1
ATOM 1894 C C . HIS A 1 225 ? 15.908 9.443 -5.092 1.00 86.56 225 HIS A C 1
ATOM 1896 O O . HIS A 1 225 ? 15.856 9.401 -3.862 1.00 86.56 225 HIS A O 1
ATOM 1902 N N . CYS A 1 226 ? 15.356 10.428 -5.801 1.00 84.75 226 CYS A N 1
ATOM 1903 C CA . CYS A 1 226 ? 14.651 11.538 -5.164 1.00 84.75 226 CYS A CA 1
ATOM 1904 C C . CYS A 1 226 ? 13.366 11.065 -4.471 1.00 84.75 226 CYS A C 1
ATOM 1906 O O . CYS A 1 226 ? 13.021 11.555 -3.399 1.00 84.75 226 CYS A O 1
ATOM 1908 N N . THR A 1 227 ? 12.701 10.052 -5.028 1.00 85.12 227 THR A N 1
ATOM 1909 C CA . THR A 1 227 ? 11.458 9.498 -4.472 1.00 85.12 227 THR A CA 1
ATOM 1910 C C . THR A 1 227 ? 11.673 8.546 -3.296 1.00 85.12 227 THR A C 1
ATOM 1912 O O . THR A 1 227 ? 10.714 8.224 -2.605 1.00 85.12 227 THR A O 1
ATOM 1915 N N . SER A 1 228 ? 12.909 8.134 -2.992 1.00 81.56 228 SER A N 1
ATOM 1916 C CA . SER A 1 228 ? 13.203 7.374 -1.765 1.00 81.56 228 SER A CA 1
ATOM 1917 C C . SER A 1 228 ? 13.062 8.210 -0.485 1.00 81.56 228 SER A C 1
ATOM 1919 O O . SER A 1 228 ? 12.828 7.655 0.586 1.00 81.56 228 SER A O 1
ATOM 1921 N N . ARG A 1 229 ? 13.208 9.540 -0.570 1.00 77.56 229 ARG A N 1
ATOM 1922 C CA . ARG A 1 229 ? 13.011 10.472 0.554 1.00 77.56 229 ARG A CA 1
ATOM 1923 C C . ARG A 1 229 ? 12.077 11.590 0.127 1.00 77.56 229 ARG A C 1
ATOM 1925 O O . ARG A 1 229 ? 12.511 12.614 -0.397 1.00 77.56 229 ARG A O 1
ATOM 1932 N N . LEU A 1 230 ? 10.790 11.372 0.344 1.00 73.00 230 LEU A N 1
ATOM 1933 C CA . LEU A 1 230 ? 9.757 12.249 -0.178 1.00 73.00 230 LEU A CA 1
ATOM 1934 C C . LEU A 1 230 ? 9.664 13.554 0.626 1.00 73.00 230 LEU A C 1
ATOM 1936 O O . LEU A 1 230 ? 9.657 13.551 1.859 1.00 73.00 230 LEU A O 1
ATOM 1940 N N . LYS A 1 231 ? 9.560 14.673 -0.100 1.00 70.19 231 LYS A N 1
ATOM 1941 C CA . LYS A 1 231 ? 9.259 16.021 0.427 1.00 70.19 231 LYS A CA 1
ATOM 1942 C C . LYS A 1 231 ? 7.897 16.552 -0.041 1.00 70.19 231 LYS A C 1
ATOM 1944 O O . LYS A 1 231 ? 7.655 17.754 -0.049 1.00 70.19 231 LYS A O 1
ATOM 1949 N N . CYS A 1 232 ? 7.031 15.660 -0.496 1.00 66.44 232 CYS A N 1
ATOM 1950 C CA . CYS A 1 232 ? 5.692 15.988 -0.967 1.00 66.44 232 CYS A CA 1
ATOM 1951 C C . CYS A 1 232 ? 4.742 16.328 0.192 1.00 66.44 232 CYS A C 1
ATOM 1953 O O . CYS A 1 232 ? 5.014 16.024 1.355 1.00 66.44 232 CYS A O 1
ATOM 1955 N N . SER A 1 233 ? 3.599 16.929 -0.144 1.00 66.88 233 SER A N 1
ATOM 1956 C CA . SER A 1 233 ? 2.531 17.212 0.815 1.00 66.88 233 SER A CA 1
ATOM 1957 C C . SER A 1 233 ? 1.947 15.926 1.417 1.00 66.88 233 SER A C 1
ATOM 1959 O O . SER A 1 233 ? 2.008 14.856 0.807 1.00 66.88 233 SER A O 1
ATOM 1961 N N . ARG A 1 234 ? 1.293 16.050 2.581 1.00 64.00 234 ARG A N 1
ATOM 1962 C CA . ARG A 1 234 ? 0.470 14.981 3.182 1.00 64.00 234 ARG A CA 1
ATOM 1963 C C . ARG A 1 234 ? -0.590 14.424 2.217 1.00 64.00 234 ARG A C 1
ATOM 1965 O O . ARG A 1 234 ? -0.905 13.244 2.274 1.00 64.00 234 ARG A O 1
ATOM 1972 N N . GLY A 1 235 ? -1.093 15.231 1.278 1.00 65.25 235 GLY A N 1
ATOM 1973 C CA . GLY A 1 235 ? -2.016 14.754 0.237 1.00 65.25 235 GLY A CA 1
ATOM 1974 C C . GLY A 1 235 ? -1.399 13.698 -0.692 1.00 65.25 235 GLY A C 1
ATOM 1975 O O . GLY A 1 235 ? -2.076 12.771 -1.129 1.00 65.25 235 GLY A O 1
ATOM 1976 N N . PHE A 1 236 ? -0.090 13.757 -0.952 1.00 74.62 236 PHE A N 1
ATOM 1977 C CA . PHE A 1 236 ? 0.574 12.706 -1.725 1.00 74.62 236 PHE A CA 1
ATOM 1978 C C . PHE A 1 236 ? 0.770 11.417 -0.917 1.00 74.62 236 PHE A C 1
ATOM 1980 O O . PHE A 1 236 ? 0.719 10.331 -1.486 1.00 74.62 236 PHE A O 1
ATOM 1987 N N . GLU A 1 237 ? 0.912 11.503 0.406 1.00 73.50 237 GLU A N 1
ATOM 1988 C CA . GLU A 1 237 ? 0.940 10.314 1.269 1.00 73.50 237 GLU A CA 1
ATOM 1989 C C . GLU A 1 237 ? -0.362 9.506 1.152 1.00 73.50 237 GLU A C 1
ATOM 1991 O O . GLU A 1 237 ? -0.329 8.277 1.094 1.00 73.50 237 GLU A O 1
ATOM 1996 N N . TYR A 1 238 ? -1.506 10.180 0.999 1.00 74.06 238 TYR A N 1
ATOM 1997 C CA . TYR A 1 238 ? -2.779 9.514 0.711 1.00 74.06 238 TYR A CA 1
ATOM 1998 C C . TYR A 1 238 ? -2.754 8.738 -0.616 1.00 74.06 238 TYR A C 1
ATOM 2000 O O . TYR A 1 238 ? -3.308 7.643 -0.710 1.00 74.06 238 TYR A O 1
ATOM 2008 N N . ASN A 1 239 ? -2.065 9.255 -1.640 1.00 77.50 239 ASN A N 1
ATOM 2009 C CA . ASN A 1 239 ? -1.910 8.549 -2.916 1.00 77.50 239 ASN A CA 1
ATOM 2010 C C . ASN A 1 239 ? -1.071 7.282 -2.761 1.00 77.50 239 ASN A C 1
ATOM 2012 O O . ASN A 1 239 ? -1.430 6.250 -3.326 1.00 77.50 239 ASN A O 1
ATOM 2016 N N . ILE A 1 240 ? 0.012 7.354 -1.985 1.00 80.88 240 ILE A N 1
ATOM 2017 C CA . ILE A 1 240 ? 0.883 6.207 -1.719 1.00 80.88 240 ILE A CA 1
ATOM 2018 C C . ILE A 1 240 ? 0.120 5.144 -0.935 1.00 80.88 240 ILE A C 1
ATOM 2020 O O . ILE A 1 240 ? 0.050 4.011 -1.389 1.00 80.88 240 ILE A O 1
ATOM 2024 N N . THR A 1 241 ? -0.517 5.510 0.178 1.00 78.56 241 THR A N 1
ATOM 2025 C CA . THR A 1 241 ? -1.245 4.550 1.030 1.00 78.56 241 THR A CA 1
ATOM 2026 C C . THR A 1 241 ? -2.451 3.930 0.322 1.00 78.56 241 THR A C 1
ATOM 2028 O O . THR A 1 241 ? -2.747 2.745 0.493 1.00 78.56 241 THR A O 1
ATOM 2031 N N . THR A 1 242 ? -3.126 4.698 -0.538 1.00 79.56 242 THR A N 1
ATOM 2032 C CA . THR A 1 242 ? -4.185 4.169 -1.407 1.00 79.56 242 THR A CA 1
ATOM 2033 C C . THR A 1 242 ? -3.614 3.175 -2.416 1.00 79.56 242 THR A C 1
ATOM 2035 O O . THR A 1 242 ? -4.152 2.080 -2.555 1.00 79.56 242 THR A O 1
ATOM 2038 N N . TRP A 1 243 ? -2.509 3.512 -3.090 1.00 85.88 243 TRP A N 1
ATOM 2039 C CA . TRP A 1 243 ? -1.845 2.602 -4.026 1.00 85.88 243 TRP A CA 1
ATOM 2040 C C . TRP A 1 243 ? -1.342 1.325 -3.339 1.00 85.88 243 TRP A C 1
ATOM 2042 O O . TRP A 1 243 ? -1.580 0.240 -3.852 1.00 85.88 243 TRP A O 1
ATOM 2052 N N . GLU A 1 244 ? -0.720 1.435 -2.164 1.00 84.81 244 GLU A N 1
ATOM 2053 C CA . GLU A 1 244 ? -0.286 0.308 -1.325 1.00 84.81 244 GLU A CA 1
ATOM 2054 C C . GLU A 1 244 ? -1.449 -0.654 -1.046 1.00 84.81 244 GLU A C 1
ATOM 2056 O O . GLU A 1 244 ? -1.332 -1.867 -1.231 1.00 84.81 244 GLU A O 1
ATOM 2061 N N . SER A 1 245 ? -2.595 -0.097 -0.643 1.00 83.06 245 SER A N 1
ATOM 2062 C CA . SER A 1 245 ? -3.794 -0.868 -0.311 1.00 83.06 245 SER A CA 1
ATOM 2063 C C . SER A 1 245 ? -4.396 -1.559 -1.524 1.00 83.06 245 SER A C 1
ATOM 2065 O O . SER A 1 245 ? -4.729 -2.740 -1.464 1.00 83.06 245 SER A O 1
ATOM 2067 N N . ILE A 1 246 ? -4.490 -0.838 -2.638 1.00 86.50 246 ILE A N 1
ATOM 2068 C CA . ILE A 1 246 ? -4.995 -1.353 -3.908 1.00 86.50 246 ILE A CA 1
ATOM 2069 C C . ILE A 1 246 ? -4.068 -2.446 -4.461 1.00 86.50 246 ILE A C 1
ATOM 2071 O O . ILE A 1 246 ? -4.538 -3.495 -4.901 1.00 86.50 246 ILE A O 1
ATOM 2075 N N . ARG A 1 247 ? -2.749 -2.236 -4.407 1.00 87.75 247 ARG A N 1
ATOM 2076 C CA . ARG A 1 247 ? -1.748 -3.197 -4.876 1.00 87.75 247 ARG A CA 1
ATOM 2077 C C . ARG A 1 247 ? -1.772 -4.473 -4.043 1.00 87.75 247 ARG A C 1
ATOM 2079 O O . ARG A 1 247 ? -1.786 -5.559 -4.617 1.00 87.75 247 ARG A O 1
ATOM 2086 N N . TRP A 1 248 ? -1.832 -4.345 -2.715 1.00 87.56 248 TRP A N 1
ATOM 2087 C CA . TRP A 1 248 ? -2.014 -5.489 -1.823 1.00 87.56 248 TRP A CA 1
ATOM 2088 C C . TRP A 1 248 ? -3.306 -6.238 -2.141 1.00 87.56 248 TRP A C 1
ATOM 2090 O O . TRP A 1 248 ? -3.292 -7.460 -2.237 1.00 87.56 248 TRP A O 1
ATOM 2100 N N . LEU A 1 249 ? -4.407 -5.512 -2.360 1.00 87.31 249 LEU A N 1
ATOM 2101 C CA . LEU A 1 249 ? -5.695 -6.115 -2.682 1.00 87.31 249 LEU A CA 1
ATOM 2102 C C . LEU A 1 249 ? -5.627 -6.902 -3.993 1.00 87.31 249 LEU A C 1
ATOM 2104 O O . LEU A 1 249 ? -6.118 -8.023 -4.050 1.00 87.31 249 LEU A O 1
ATOM 2108 N N . ARG A 1 250 ? -4.958 -6.368 -5.021 1.00 90.00 250 ARG A N 1
ATOM 2109 C CA . ARG A 1 250 ? -4.709 -7.101 -6.269 1.00 90.00 250 ARG A CA 1
ATOM 2110 C C . ARG A 1 250 ? -3.884 -8.361 -6.035 1.00 90.00 250 ARG A C 1
ATOM 2112 O O . ARG A 1 250 ? -4.245 -9.420 -6.539 1.00 90.00 250 ARG A O 1
ATOM 2119 N N . ASP A 1 251 ? -2.791 -8.271 -5.281 1.00 88.06 251 ASP A N 1
ATOM 2120 C CA . ASP A 1 251 ? -1.958 -9.443 -4.990 1.00 88.06 251 ASP A CA 1
ATOM 2121 C C . ASP A 1 251 ? -2.737 -10.493 -4.182 1.00 88.06 251 ASP A C 1
ATOM 2123 O O . ASP A 1 251 ? -2.577 -11.689 -4.419 1.00 88.06 251 ASP A O 1
ATOM 2127 N N . ALA A 1 252 ? -3.648 -10.054 -3.308 1.00 88.00 252 ALA A N 1
ATOM 2128 C CA . ALA A 1 252 ? -4.538 -10.932 -2.564 1.00 88.00 252 ALA A CA 1
ATOM 2129 C C . ALA A 1 252 ? -5.579 -11.631 -3.454 1.00 88.00 252 ALA A C 1
ATOM 2131 O O . ALA A 1 252 ? -5.834 -12.822 -3.282 1.00 88.00 252 ALA A O 1
ATOM 2132 N N . VAL A 1 253 ? -6.148 -10.907 -4.423 1.00 89.62 253 VAL A N 1
ATOM 2133 C CA . VAL A 1 253 ? -7.112 -11.446 -5.396 1.00 89.62 253 VAL A CA 1
ATOM 2134 C C . VAL A 1 253 ? -6.476 -12.515 -6.283 1.00 89.62 253 VAL A C 1
ATOM 2136 O O . VAL A 1 253 ? -7.091 -13.546 -6.537 1.00 89.62 253 VAL A O 1
ATOM 2139 N N . LEU A 1 254 ? -5.238 -12.290 -6.726 1.00 89.88 254 LEU A N 1
ATOM 2140 C CA . LEU A 1 254 ? -4.543 -13.180 -7.663 1.00 89.88 254 LEU A CA 1
ATOM 2141 C C . LEU A 1 254 ? -3.807 -14.339 -6.997 1.00 89.88 254 LEU A C 1
ATOM 2143 O O . LEU A 1 254 ? -3.297 -15.231 -7.680 1.00 89.88 254 LEU A O 1
ATOM 2147 N N . ALA A 1 255 ? -3.706 -14.328 -5.672 1.00 87.56 255 ALA A N 1
ATOM 2148 C CA . ALA A 1 255 ? -3.043 -15.391 -4.953 1.00 87.56 255 ALA A CA 1
ATOM 2149 C C . ALA A 1 255 ? -3.784 -16.720 -5.141 1.00 87.56 255 ALA A C 1
ATOM 2151 O O . ALA A 1 255 ? -4.972 -16.865 -4.850 1.00 87.56 255 ALA A O 1
ATOM 2152 N N . GLN A 1 256 ? -3.041 -17.738 -5.568 1.00 81.00 256 GLN A N 1
ATOM 2153 C CA . GLN A 1 256 ? -3.572 -19.092 -5.730 1.00 81.00 256 GLN A CA 1
ATOM 2154 C C . GLN A 1 256 ? -3.700 -19.838 -4.389 1.00 81.00 256 GLN A C 1
ATOM 2156 O O . GLN A 1 256 ? -4.311 -20.903 -4.332 1.00 81.00 256 GLN A O 1
ATOM 2161 N N . CYS A 1 257 ? -3.174 -19.280 -3.295 1.00 81.12 257 CYS A N 1
ATOM 2162 C CA . CYS A 1 257 ? -3.302 -19.826 -1.945 1.00 81.12 257 CYS A CA 1
ATOM 2163 C C . CYS A 1 257 ? -4.552 -19.289 -1.215 1.00 81.12 257 CYS A C 1
ATOM 2165 O O . CYS A 1 257 ? -5.174 -18.320 -1.664 1.00 81.12 257 CYS A O 1
ATOM 2167 N N . PRO A 1 258 ? -4.963 -19.915 -0.098 1.00 79.12 258 PRO A N 1
ATOM 2168 C CA . PRO A 1 258 ? -5.967 -19.343 0.794 1.00 79.12 258 PRO A CA 1
ATOM 2169 C C . PRO A 1 258 ? -5.545 -17.952 1.288 1.00 79.12 258 PRO A C 1
ATOM 2171 O O . PRO A 1 258 ? -4.399 -17.757 1.678 1.00 79.12 258 PRO A O 1
ATOM 2174 N N . ILE A 1 259 ? -6.474 -16.993 1.354 1.00 71.88 259 ILE A N 1
ATOM 2175 C CA . ILE A 1 259 ? -6.146 -15.595 1.707 1.00 71.88 259 ILE A CA 1
ATOM 2176 C C . ILE A 1 259 ? -5.539 -15.447 3.107 1.00 71.88 259 ILE A C 1
ATOM 2178 O O . ILE A 1 259 ? -4.717 -14.566 3.345 1.00 71.88 259 ILE A O 1
ATOM 2182 N N . ARG A 1 260 ? -5.875 -16.355 4.026 1.00 67.81 260 ARG A N 1
ATOM 2183 C CA . ARG A 1 260 ? -5.246 -16.439 5.354 1.00 67.81 260 ARG A CA 1
ATOM 2184 C C . ARG A 1 260 ? -3.729 -16.676 5.315 1.00 67.81 260 ARG A C 1
ATOM 2186 O O . ARG A 1 260 ? -3.073 -16.347 6.295 1.00 67.81 260 ARG A O 1
ATOM 2193 N N . ASP A 1 261 ? -3.212 -17.226 4.218 1.00 68.94 261 ASP A N 1
ATOM 2194 C CA . ASP A 1 261 ? -1.799 -17.567 4.028 1.00 68.94 261 ASP A CA 1
ATOM 2195 C C . ASP A 1 261 ? -1.044 -16.466 3.250 1.00 68.94 261 ASP A C 1
ATOM 2197 O O . ASP A 1 261 ? 0.159 -16.573 3.012 1.00 68.94 261 ASP A O 1
ATOM 2201 N N . ILE A 1 262 ? -1.739 -15.397 2.843 1.00 71.50 262 ILE A N 1
ATOM 2202 C CA . ILE A 1 262 ? -1.155 -14.217 2.195 1.00 71.50 262 ILE A CA 1
ATOM 2203 C C . ILE A 1 262 ? -0.581 -13.295 3.273 1.00 71.50 262 ILE A C 1
ATOM 2205 O O . ILE A 1 262 ? -1.086 -13.245 4.395 1.00 71.50 262 ILE A O 1
ATOM 2209 N N . LEU A 1 263 ? 0.456 -12.525 2.923 1.00 66.12 263 LEU A N 1
ATOM 2210 C CA . LEU A 1 263 ? 0.968 -11.421 3.741 1.00 66.12 263 LEU A CA 1
ATOM 2211 C C . LEU A 1 263 ? -0.196 -10.599 4.311 1.00 66.12 263 LEU A C 1
ATOM 2213 O O . LEU A 1 263 ? -0.923 -9.947 3.563 1.00 66.12 263 LEU A O 1
ATOM 2217 N N . HIS A 1 264 ? -0.376 -10.635 5.633 1.00 66.81 264 HIS A N 1
ATOM 2218 C CA . HIS A 1 264 ? -1.433 -9.882 6.299 1.00 66.81 264 HIS A CA 1
ATOM 2219 C C . HIS A 1 264 ? -1.323 -8.389 5.973 1.00 66.81 264 HIS A C 1
ATOM 2221 O O . HIS A 1 264 ? -0.230 -7.820 5.952 1.00 66.81 264 HIS A O 1
ATOM 2227 N N . PHE A 1 265 ? -2.464 -7.735 5.764 1.00 65.19 265 PHE A N 1
ATOM 2228 C CA . PHE A 1 265 ? -2.492 -6.286 5.645 1.00 65.19 265 PHE A CA 1
ATOM 2229 C C . PHE A 1 265 ? -2.168 -5.648 7.005 1.00 65.19 265 PHE A C 1
ATOM 2231 O O . PHE A 1 265 ? -2.925 -5.802 7.960 1.00 65.19 265 PHE A O 1
ATOM 2238 N N . GLN A 1 266 ? -1.048 -4.928 7.099 1.00 61.81 266 GLN A N 1
ATOM 2239 C CA . GLN A 1 266 ? -0.543 -4.327 8.346 1.00 61.81 266 GLN A CA 1
ATOM 2240 C C . GLN A 1 266 ? -0.747 -2.797 8.414 1.00 61.81 266 GLN A C 1
ATOM 2242 O O . GLN A 1 266 ? 0.038 -2.082 9.028 1.00 61.81 266 GLN A O 1
ATOM 2247 N N . GLY A 1 267 ? -1.780 -2.250 7.766 1.00 61.69 267 GLY A N 1
ATOM 2248 C CA . GLY A 1 267 ? -2.080 -0.807 7.783 1.00 61.69 267 GLY A CA 1
ATOM 2249 C C . GLY A 1 267 ? -1.350 -0.007 6.698 1.00 61.69 267 GLY A C 1
ATOM 2250 O O . GLY A 1 267 ? -1.992 0.709 5.938 1.00 61.69 267 GLY A O 1
ATOM 2251 N N . ARG A 1 268 ? -0.028 -0.173 6.594 1.00 67.19 268 ARG A N 1
ATOM 2252 C CA . ARG A 1 268 ? 0.839 0.363 5.524 1.00 67.19 268 ARG A CA 1
ATOM 2253 C C . ARG A 1 268 ? 1.372 -0.793 4.694 1.00 67.19 268 ARG A C 1
ATOM 2255 O O . ARG A 1 268 ? 2.515 -1.231 4.861 1.00 67.19 268 ARG A O 1
ATOM 2262 N N . ALA A 1 269 ? 0.488 -1.395 3.902 1.00 57.19 269 ALA A N 1
ATOM 2263 C CA . ALA A 1 269 ? 0.872 -2.554 3.114 1.00 57.19 269 ALA A CA 1
ATOM 2264 C C . ALA A 1 269 ? 2.039 -2.184 2.202 1.00 57.19 269 ALA A C 1
ATOM 2266 O O . ALA A 1 269 ? 2.066 -1.127 1.599 1.00 57.19 269 ALA A O 1
ATOM 2267 N N . LEU A 1 270 ? 3.025 -3.066 2.099 1.00 65.06 270 LEU A N 1
ATOM 2268 C CA . LEU A 1 270 ? 4.115 -2.912 1.142 1.00 65.06 270 LEU A CA 1
ATOM 2269 C C . LEU A 1 270 ? 5.074 -1.724 1.374 1.00 65.06 270 LEU A C 1
ATOM 2271 O O . LEU A 1 270 ? 5.968 -1.544 0.550 1.00 65.06 270 LEU A O 1
ATOM 2275 N N . GLN A 1 271 ? 5.017 -0.989 2.498 1.00 70.19 271 GLN A N 1
ATOM 2276 C CA . GLN A 1 271 ? 5.990 0.090 2.774 1.00 70.19 271 GLN A CA 1
ATOM 2277 C C . GLN A 1 271 ? 7.451 -0.385 2.650 1.00 70.19 271 GLN A C 1
ATOM 2279 O O . GLN A 1 271 ? 8.333 0.329 2.160 1.00 70.19 271 GLN A O 1
ATOM 2284 N N . HIS A 1 272 ? 7.707 -1.628 3.062 1.00 68.56 272 HIS A N 1
ATOM 2285 C CA . HIS A 1 272 ? 9.012 -2.269 2.948 1.00 68.56 272 HIS A CA 1
ATOM 2286 C C . HIS A 1 272 ? 9.410 -2.632 1.507 1.00 68.56 272 HIS A C 1
ATOM 2288 O O . HIS A 1 272 ? 10.594 -2.820 1.271 1.00 68.56 272 HIS A O 1
ATOM 2294 N N . TYR A 1 273 ? 8.476 -2.703 0.552 1.00 69.38 273 TYR A N 1
ATOM 2295 C CA . TYR A 1 273 ? 8.772 -2.956 -0.864 1.00 69.38 273 TYR A CA 1
ATOM 2296 C C . TYR A 1 273 ? 9.299 -1.707 -1.563 1.00 69.38 273 TYR A C 1
ATOM 2298 O O . TYR A 1 273 ? 10.247 -1.782 -2.336 1.00 69.38 273 TYR A O 1
ATOM 2306 N N . HIS A 1 274 ? 8.695 -0.543 -1.316 1.00 73.62 274 HIS A N 1
ATOM 2307 C CA . HIS A 1 274 ? 9.104 0.683 -2.004 1.00 73.62 274 HIS A CA 1
ATOM 2308 C C . HIS A 1 274 ? 10.147 1.495 -1.234 1.00 73.62 274 HIS A C 1
ATOM 2310 O O . HIS A 1 274 ? 10.823 2.336 -1.830 1.00 73.62 274 HIS A O 1
ATOM 2316 N N . HIS A 1 275 ? 10.356 1.235 0.059 1.00 71.69 275 HIS A N 1
ATOM 2317 C CA . HIS A 1 275 ? 11.386 1.906 0.862 1.00 71.69 275 HIS A CA 1
ATOM 2318 C C . HIS A 1 275 ? 11.299 3.443 0.813 1.00 71.69 275 HIS A C 1
ATOM 2320 O O . HIS A 1 275 ? 12.318 4.134 0.886 1.00 71.69 275 HIS A O 1
ATOM 2326 N N . THR A 1 276 ? 10.094 3.994 0.651 1.00 74.88 276 THR A N 1
ATOM 2327 C CA . THR A 1 276 ? 9.890 5.442 0.723 1.00 74.88 276 THR A CA 1
ATOM 2328 C C . THR A 1 276 ? 9.584 5.836 2.158 1.00 74.88 276 THR A C 1
ATOM 2330 O O . THR A 1 276 ? 8.802 5.176 2.842 1.00 74.88 276 THR A O 1
ATOM 2333 N N . GLY A 1 277 ? 10.168 6.940 2.607 1.00 72.25 277 GLY A N 1
ATOM 2334 C CA . GLY A 1 277 ? 9.858 7.539 3.899 1.00 72.25 277 GLY A CA 1
ATOM 2335 C C . GLY A 1 277 ? 9.843 9.055 3.798 1.00 72.25 277 GLY A C 1
ATOM 2336 O O . GLY A 1 277 ? 10.543 9.638 2.960 1.00 72.25 277 GLY A O 1
ATOM 2337 N N . HIS A 1 278 ? 9.051 9.692 4.659 1.00 70.62 278 HIS A N 1
ATOM 2338 C CA . HIS A 1 278 ? 9.199 11.119 4.893 1.00 70.62 278 HIS A CA 1
ATOM 2339 C C . HIS A 1 278 ? 10.547 11.386 5.562 1.00 70.62 278 HIS A C 1
ATOM 2341 O O . HIS A 1 278 ? 11.104 10.549 6.282 1.00 70.62 278 HIS A O 1
ATOM 2347 N N . ARG A 1 279 ? 11.103 12.568 5.292 1.00 67.31 279 ARG A N 1
ATOM 2348 C CA . ARG A 1 279 ? 12.300 13.021 5.997 1.00 67.31 279 ARG A CA 1
ATOM 2349 C C . ARG A 1 279 ? 12.006 13.057 7.501 1.00 67.31 279 ARG A C 1
ATOM 2351 O O . ARG A 1 279 ? 10.891 13.377 7.896 1.00 67.31 279 ARG A O 1
ATOM 2358 N N . ASP A 1 280 ? 13.000 12.694 8.305 1.00 73.88 280 ASP A N 1
ATOM 2359 C CA . ASP A 1 280 ? 12.931 12.742 9.771 1.00 73.88 280 ASP A CA 1
ATOM 2360 C C . ASP A 1 280 ? 11.874 11.795 10.384 1.00 73.88 280 ASP A C 1
ATOM 2362 O O . ASP A 1 280 ? 11.535 11.896 11.557 1.00 73.88 280 ASP A O 1
ATOM 2366 N N . THR A 1 281 ? 11.389 10.819 9.604 1.00 75.38 281 THR A N 1
ATOM 2367 C CA . THR A 1 281 ? 10.557 9.719 10.107 1.00 75.38 281 THR A CA 1
ATOM 2368 C C . THR A 1 281 ? 11.432 8.598 10.653 1.00 75.38 281 THR A C 1
ATOM 2370 O O . THR A 1 281 ? 12.313 8.089 9.957 1.00 75.38 281 THR A O 1
ATOM 2373 N N . HIS A 1 282 ? 11.155 8.187 11.887 1.00 79.56 282 HIS A N 1
ATOM 2374 C CA . HIS A 1 282 ? 11.689 6.963 12.469 1.00 79.56 282 HIS A CA 1
ATOM 2375 C C . HIS A 1 282 ? 10.725 5.801 12.207 1.00 79.56 282 HIS A C 1
ATOM 2377 O O . HIS A 1 282 ? 9.507 5.976 12.214 1.00 79.56 282 HIS A O 1
ATOM 2383 N N . THR A 1 283 ? 11.258 4.612 11.942 1.00 78.50 283 THR A N 1
ATOM 2384 C CA . THR A 1 283 ? 10.457 3.400 11.754 1.00 78.50 283 THR A CA 1
ATOM 2385 C C . THR A 1 283 ? 11.073 2.287 12.574 1.00 78.50 283 THR A C 1
ATOM 2387 O O . THR A 1 283 ? 12.258 1.993 12.427 1.00 78.50 283 THR A O 1
ATOM 2390 N N . GLU A 1 284 ? 10.242 1.672 13.403 1.00 81.25 284 GLU A N 1
ATOM 2391 C CA . GLU A 1 284 ? 10.607 0.589 14.302 1.00 81.25 284 GLU A CA 1
ATOM 2392 C C . GLU A 1 284 ? 9.629 -0.575 14.081 1.00 81.25 284 GLU A C 1
ATOM 2394 O O . GLU A 1 284 ? 8.415 -0.369 14.176 1.00 81.25 284 GLU A O 1
ATOM 2399 N N . PRO A 1 285 ? 10.116 -1.776 13.724 1.00 80.75 285 PRO A N 1
ATOM 2400 C CA . PRO A 1 285 ? 9.282 -2.967 13.651 1.00 80.75 285 PRO A CA 1
ATOM 2401 C C . PRO A 1 285 ? 9.098 -3.580 15.043 1.00 80.75 285 PRO A C 1
ATOM 2403 O O . PRO A 1 285 ? 10.039 -3.635 15.832 1.00 80.75 285 PRO A O 1
ATOM 2406 N N . VAL A 1 286 ? 7.900 -4.098 15.315 1.00 83.19 286 VAL A N 1
ATOM 2407 C CA . VAL A 1 286 ? 7.601 -4.837 16.545 1.00 83.19 286 VAL A CA 1
ATOM 2408 C C . VAL A 1 286 ? 6.837 -6.109 16.220 1.00 83.19 286 VAL A C 1
ATOM 2410 O O . VAL A 1 286 ? 5.826 -6.076 15.518 1.00 83.19 286 VAL A O 1
ATOM 2413 N N . ASP A 1 287 ? 7.322 -7.226 16.758 1.00 83.19 287 ASP A N 1
ATOM 2414 C CA . ASP A 1 287 ? 6.752 -8.546 16.518 1.00 83.19 287 ASP A CA 1
ATOM 2415 C C . ASP A 1 287 ? 5.598 -8.838 17.478 1.00 83.19 287 ASP A C 1
ATOM 2417 O O . ASP A 1 287 ? 5.748 -8.827 18.702 1.00 83.19 287 ASP A O 1
ATOM 2421 N N . ILE A 1 288 ? 4.439 -9.161 16.907 1.00 82.00 288 ILE A N 1
ATOM 2422 C CA . ILE A 1 288 ? 3.249 -9.589 17.642 1.00 82.00 288 ILE A CA 1
ATOM 2423 C C . ILE A 1 288 ? 3.019 -11.066 17.327 1.00 82.00 288 ILE A C 1
ATOM 2425 O O . ILE A 1 288 ? 2.427 -11.417 16.311 1.00 82.00 288 ILE A O 1
ATOM 2429 N N . GLN A 1 289 ? 3.540 -11.939 18.189 1.00 79.38 289 GLN A N 1
ATOM 2430 C CA . GLN A 1 289 ? 3.568 -13.386 17.941 1.00 79.38 289 GLN A CA 1
ATOM 2431 C C . GLN A 1 289 ? 2.298 -14.114 18.394 1.00 79.38 289 GLN A C 1
ATOM 2433 O O . GLN A 1 289 ? 1.995 -15.199 17.904 1.00 79.38 289 GLN A O 1
ATOM 2438 N N . TYR A 1 290 ? 1.555 -13.530 19.334 1.00 86.00 290 TYR A N 1
ATOM 2439 C CA . TYR A 1 290 ? 0.408 -14.169 19.970 1.00 86.00 290 TYR A CA 1
ATOM 2440 C C . TYR A 1 290 ? -0.855 -13.319 19.804 1.00 86.00 290 TYR A C 1
ATOM 2442 O O . TYR A 1 290 ? -0.768 -12.096 19.660 1.00 86.00 290 TYR A O 1
ATOM 2450 N N . PRO A 1 291 ? -2.048 -13.940 19.859 1.00 87.00 291 PRO A N 1
ATOM 2451 C CA . PRO A 1 291 ? -3.300 -13.202 19.888 1.00 87.00 291 PRO A CA 1
ATOM 2452 C C . PRO A 1 291 ? -3.315 -12.177 21.025 1.00 87.00 291 PRO A C 1
ATOM 2454 O O . PRO A 1 291 ? -2.988 -12.491 22.176 1.00 87.00 291 PRO A O 1
ATOM 2457 N N . LEU A 1 292 ? -3.698 -10.951 20.676 1.00 90.31 292 LEU A N 1
ATOM 2458 C CA . LEU A 1 292 ? -3.734 -9.832 21.605 1.00 90.31 292 LEU A CA 1
ATOM 2459 C C . LEU A 1 292 ? -4.928 -9.937 22.545 1.00 90.31 292 LEU A C 1
ATOM 2461 O O . LEU A 1 292 ? -6.054 -10.153 22.103 1.00 90.31 292 LEU A O 1
ATOM 2465 N N . LYS A 1 293 ? -4.651 -9.713 23.827 1.00 92.94 293 LYS A N 1
ATOM 2466 C CA . LYS A 1 293 ? -5.624 -9.520 24.900 1.00 92.94 293 LYS A CA 1
ATOM 2467 C C . LYS A 1 293 ? -6.007 -8.050 25.010 1.00 92.94 293 LYS A C 1
ATOM 2469 O O . LYS A 1 293 ? -7.186 -7.721 25.067 1.00 92.94 293 LYS A O 1
ATOM 2474 N N . ASN A 1 294 ? -5.006 -7.166 25.021 1.00 93.62 294 ASN A N 1
ATOM 2475 C CA . ASN A 1 294 ? -5.193 -5.725 25.147 1.00 93.62 294 ASN A CA 1
ATOM 2476 C C . ASN A 1 294 ? -4.250 -4.955 24.217 1.00 93.62 294 ASN A C 1
ATOM 2478 O O . ASN A 1 294 ? -3.131 -5.390 23.939 1.00 93.62 294 ASN A O 1
ATOM 2482 N N . ILE A 1 295 ? -4.696 -3.779 23.788 1.00 92.75 295 ILE A N 1
ATOM 2483 C CA . ILE A 1 295 ? -3.866 -2.770 23.131 1.00 92.75 295 ILE A CA 1
ATOM 2484 C C . ILE A 1 295 ? -3.924 -1.517 23.986 1.00 92.75 295 ILE A C 1
ATOM 2486 O O . ILE A 1 295 ? -5.006 -1.042 24.320 1.00 92.75 295 ILE A O 1
ATOM 2490 N N . THR A 1 296 ? -2.768 -0.970 24.320 1.00 93.50 296 THR A N 1
ATOM 2491 C CA . THR A 1 296 ? -2.671 0.269 25.077 1.00 93.50 296 THR A CA 1
ATOM 2492 C C . THR A 1 296 ? -2.166 1.387 24.180 1.00 93.50 296 THR A C 1
ATOM 2494 O O . THR A 1 296 ? -1.169 1.206 23.484 1.00 93.50 296 THR A O 1
ATOM 2497 N N . ILE A 1 297 ? -2.799 2.557 24.243 1.00 91.62 297 ILE A N 1
ATOM 2498 C CA . ILE A 1 297 ? -2.336 3.785 23.594 1.00 91.62 297 ILE A CA 1
ATOM 2499 C C . ILE A 1 297 ? -1.990 4.807 24.678 1.00 91.62 297 ILE A C 1
ATOM 2501 O O . ILE A 1 297 ? -2.824 5.152 25.515 1.00 91.62 297 ILE A O 1
ATOM 2505 N N . SER A 1 298 ? -0.746 5.281 24.666 1.00 92.69 298 SER A N 1
ATOM 2506 C CA . SER A 1 298 ? -0.265 6.347 25.546 1.00 92.69 298 SER A CA 1
ATOM 2507 C C . SER A 1 298 ? -0.307 7.675 24.809 1.00 92.69 298 SER A C 1
ATOM 2509 O O . SER A 1 298 ? 0.177 7.780 23.680 1.00 92.69 298 SER A O 1
ATOM 2511 N N . THR A 1 299 ? -0.889 8.684 25.446 1.00 90.00 299 THR A N 1
ATOM 2512 C CA . THR A 1 299 ? -1.058 10.014 24.866 1.00 90.00 299 THR A CA 1
ATOM 2513 C C . THR A 1 299 ? -0.640 11.097 25.844 1.00 90.00 299 THR A C 1
ATOM 2515 O O . THR A 1 299 ? -0.770 10.950 27.060 1.00 90.00 299 THR A O 1
ATOM 2518 N N . TYR A 1 300 ? -0.150 12.200 25.299 1.00 86.25 300 TYR A N 1
ATOM 2519 C CA . TYR A 1 300 ? 0.252 13.384 26.041 1.00 86.25 300 TYR A CA 1
ATOM 2520 C C . TYR A 1 300 ? -0.083 14.616 25.206 1.00 86.25 300 TYR A C 1
ATOM 2522 O O . TYR A 1 300 ? 0.035 14.586 23.983 1.00 86.25 300 TYR A O 1
ATOM 2530 N N . MET A 1 301 ? -0.520 15.689 25.852 1.00 83.81 301 MET A N 1
ATOM 2531 C CA . MET A 1 301 ? -0.744 16.972 25.206 1.00 83.81 301 MET A CA 1
ATOM 2532 C C . MET A 1 301 ? 0.300 17.973 25.684 1.00 83.81 301 MET A C 1
ATOM 2534 O O . MET A 1 301 ? 0.377 18.267 26.880 1.00 83.81 301 MET A O 1
ATOM 2538 N N . ASP A 1 302 ? 1.031 18.532 24.725 1.00 82.12 302 ASP A N 1
ATOM 2539 C CA . ASP A 1 302 ? 2.037 19.571 24.930 1.00 82.12 302 ASP A CA 1
ATOM 2540 C C . ASP A 1 302 ? 1.693 20.790 24.090 1.00 82.12 302 ASP A C 1
ATOM 2542 O O . ASP A 1 302 ? 1.346 20.647 22.923 1.00 82.12 302 ASP A O 1
ATOM 2546 N N . ASP A 1 303 ? 1.748 21.980 24.683 1.00 81.44 303 ASP A N 1
ATOM 2547 C CA . ASP A 1 303 ? 1.449 23.252 24.000 1.00 81.44 303 ASP A CA 1
ATOM 2548 C C . ASP A 1 303 ? 0.129 23.265 23.188 1.00 81.44 303 ASP A C 1
ATOM 2550 O O . ASP A 1 303 ? -0.035 23.946 22.182 1.00 81.44 303 ASP A O 1
ATOM 2554 N N . GLY A 1 304 ? -0.859 22.480 23.632 1.00 75.12 304 GLY A N 1
ATOM 2555 C CA . GLY A 1 304 ? -2.155 22.359 22.960 1.00 75.12 304 GLY A CA 1
ATOM 2556 C C . GLY A 1 304 ? -2.203 21.374 21.789 1.00 75.12 304 GLY A C 1
ATOM 2557 O O . GLY A 1 304 ? -3.299 21.168 21.267 1.00 75.12 304 GLY A O 1
ATOM 2558 N N . GLU A 1 305 ? -1.084 20.737 21.449 1.00 77.94 305 GLU A N 1
ATOM 2559 C CA . GLU A 1 305 ? -0.971 19.658 20.468 1.00 77.94 305 GLU A CA 1
ATOM 2560 C C . GLU A 1 305 ? -1.026 18.289 21.152 1.00 77.94 305 GLU A C 1
ATOM 2562 O O . GLU A 1 305 ? -0.494 18.101 22.247 1.00 77.94 305 GLU A O 1
ATOM 2567 N N . PHE A 1 306 ? -1.678 17.320 20.508 1.00 79.94 306 PHE A N 1
ATOM 2568 C CA . PHE A 1 306 ? -1.820 15.958 21.022 1.00 79.94 306 PHE A CA 1
ATOM 2569 C C . PHE A 1 306 ? -0.803 15.025 20.375 1.00 79.94 306 PHE A C 1
ATOM 2571 O O . PHE A 1 306 ? -0.697 14.945 19.152 1.00 79.94 306 PHE A O 1
ATOM 2578 N N . TYR A 1 307 ? -0.124 14.247 21.206 1.00 84.56 307 TYR A N 1
ATOM 2579 C CA . TYR A 1 307 ? 0.879 13.283 20.790 1.00 84.56 307 TYR A CA 1
ATOM 2580 C C 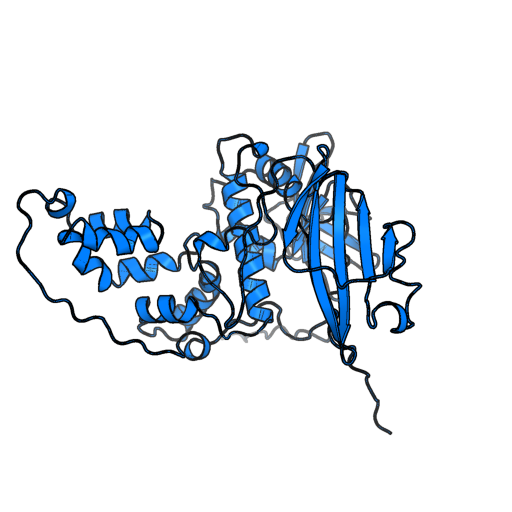. TYR A 1 307 ? 0.495 11.891 21.270 1.00 84.56 307 TYR A C 1
ATOM 2582 O O . TYR A 1 307 ? 0.123 11.698 22.427 1.00 84.56 307 TYR A O 1
ATOM 2590 N N . ILE A 1 308 ? 0.638 10.906 20.387 1.00 88.25 308 ILE A N 1
ATOM 2591 C CA . ILE A 1 308 ? 0.716 9.501 20.782 1.00 88.25 308 ILE A CA 1
ATOM 2592 C C . ILE A 1 308 ? 2.186 9.228 21.094 1.00 88.25 308 ILE A C 1
ATOM 2594 O O . ILE A 1 308 ? 3.024 9.275 20.197 1.00 88.25 308 ILE A O 1
ATOM 2598 N N . THR A 1 309 ? 2.509 8.984 22.362 1.00 91.31 309 THR A N 1
ATOM 2599 C CA . THR A 1 309 ? 3.898 8.793 22.815 1.00 91.31 309 THR A CA 1
ATOM 2600 C C . THR A 1 309 ? 4.331 7.337 22.771 1.00 91.31 309 THR A C 1
ATOM 2602 O O . THR A 1 309 ? 5.525 7.052 22.706 1.00 91.31 309 THR A O 1
ATOM 2605 N N . GLY A 1 310 ? 3.377 6.406 22.808 1.00 92.19 310 GLY A N 1
ATOM 2606 C CA . GLY A 1 310 ? 3.680 4.986 22.764 1.00 92.19 310 GLY A CA 1
ATOM 2607 C C . GLY A 1 310 ? 2.459 4.090 22.651 1.00 92.19 310 GLY A C 1
ATOM 2608 O O . GLY A 1 310 ? 1.328 4.494 22.931 1.00 92.19 310 GLY A O 1
ATOM 2609 N N . MET A 1 311 ? 2.712 2.852 22.249 1.00 92.56 311 MET A N 1
ATOM 2610 C CA . MET A 1 311 ? 1.731 1.781 22.148 1.00 92.56 311 MET A CA 1
ATOM 2611 C C . MET A 1 311 ? 2.272 0.517 22.811 1.00 92.56 311 MET A C 1
ATOM 2613 O O . MET A 1 311 ? 3.457 0.203 22.695 1.00 92.56 311 MET A O 1
ATOM 2617 N N . GLU A 1 312 ? 1.394 -0.225 23.483 1.00 94.0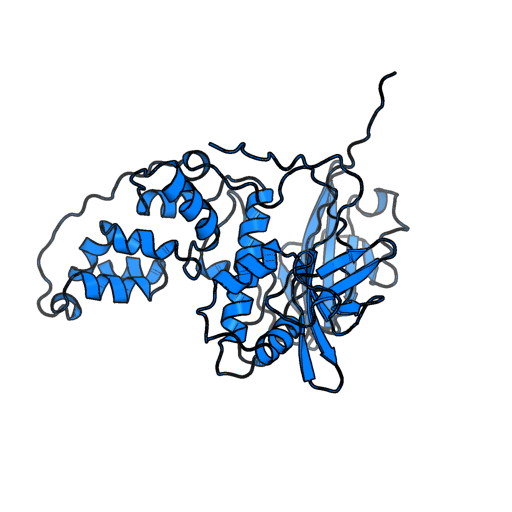0 312 GLU A N 1
ATOM 2618 C CA . GLU A 1 312 ? 1.709 -1.542 24.038 1.00 94.00 312 GLU A CA 1
ATOM 2619 C C . GLU A 1 312 ? 0.733 -2.582 23.486 1.00 94.00 312 GLU A C 1
ATOM 2621 O O . GLU A 1 312 ? -0.481 -2.380 23.496 1.00 94.00 312 GLU A O 1
ATOM 2626 N N . PHE A 1 313 ? 1.262 -3.713 23.040 1.00 92.44 313 PHE A N 1
ATOM 2627 C CA . PHE A 1 313 ? 0.510 -4.848 22.525 1.00 92.44 313 PHE A CA 1
ATOM 2628 C C . PHE A 1 313 ? 0.659 -6.001 23.512 1.00 92.44 313 PHE A C 1
ATOM 2630 O O . PHE A 1 313 ? 1.726 -6.608 23.603 1.00 92.44 313 PHE A O 1
ATOM 2637 N N . ILE A 1 314 ? -0.391 -6.268 24.286 1.00 93.50 314 ILE A N 1
ATOM 2638 C CA . ILE A 1 314 ? -0.378 -7.257 25.367 1.00 93.50 314 ILE A CA 1
ATOM 2639 C C . ILE A 1 314 ? -1.092 -8.510 24.878 1.00 93.50 314 ILE A C 1
ATOM 2641 O O . ILE A 1 314 ? -2.273 -8.476 24.526 1.00 93.50 314 ILE A O 1
ATOM 2645 N N . SER A 1 315 ? -0.374 -9.622 24.871 1.00 92.62 315 SER A N 1
ATOM 2646 C CA . SER A 1 315 ? -0.843 -10.918 24.391 1.00 92.62 315 SER A CA 1
ATOM 2647 C C . SER A 1 315 ? -1.595 -11.712 25.462 1.00 92.62 315 SER A C 1
ATOM 2649 O O . SER A 1 315 ? -1.479 -11.443 26.654 1.00 92.62 315 SER A O 1
ATOM 2651 N N . ASN A 1 316 ? -2.325 -12.754 25.053 1.00 89.06 316 ASN A N 1
ATOM 2652 C CA . ASN A 1 316 ? -3.022 -13.665 25.977 1.00 89.06 316 ASN A CA 1
ATOM 2653 C C . ASN A 1 316 ? -2.089 -14.422 26.940 1.00 89.06 316 ASN A C 1
ATOM 2655 O O . ASN A 1 316 ? -2.525 -14.831 28.010 1.00 89.06 316 ASN A O 1
ATOM 2659 N N . ASN A 1 317 ? -0.819 -14.607 26.571 1.00 92.00 317 ASN A N 1
ATOM 2660 C CA . ASN A 1 317 ? 0.217 -15.177 27.438 1.00 92.00 317 ASN A CA 1
ATOM 2661 C C . ASN A 1 317 ? 0.951 -14.109 28.273 1.00 92.00 317 ASN A C 1
ATOM 2663 O O . ASN A 1 317 ? 2.029 -14.384 28.789 1.00 92.00 317 ASN A O 1
ATOM 2667 N N . GLU A 1 318 ? 0.411 -12.888 28.341 1.00 89.75 318 GLU A N 1
ATOM 2668 C CA . GLU A 1 318 ? 0.978 -11.729 29.042 1.00 89.75 318 GLU A CA 1
ATOM 2669 C C . GLU A 1 318 ? 2.317 -11.215 28.465 1.00 89.75 318 GLU A C 1
ATOM 2671 O O . GLU A 1 318 ? 2.911 -10.279 29.005 1.00 89.75 318 GLU A O 1
ATOM 2676 N N . SER A 1 319 ? 2.788 -11.743 27.324 1.00 92.12 319 SER A N 1
ATOM 2677 C CA . SER A 1 319 ? 3.910 -11.126 26.602 1.00 92.12 319 SER A CA 1
ATOM 2678 C C . SER A 1 319 ? 3.505 -9.754 26.059 1.00 92.12 319 SER A C 1
ATOM 2680 O O . SER A 1 319 ? 2.395 -9.577 25.549 1.00 92.12 319 SER A O 1
ATOM 2682 N N . THR A 1 320 ? 4.397 -8.770 26.190 1.00 92.75 320 THR A N 1
ATOM 2683 C CA . THR A 1 320 ? 4.127 -7.377 25.811 1.00 92.75 320 THR A CA 1
ATOM 2684 C C . THR A 1 320 ? 5.145 -6.893 24.788 1.00 92.75 320 THR A C 1
ATOM 2686 O O . THR A 1 320 ? 6.345 -6.901 25.055 1.00 92.75 320 THR A O 1
ATOM 2689 N N . ALA A 1 321 ? 4.653 -6.424 23.646 1.00 92.94 321 ALA A N 1
ATOM 2690 C CA . ALA A 1 321 ? 5.440 -5.738 22.629 1.00 92.94 321 ALA A CA 1
ATOM 2691 C C . ALA A 1 321 ? 5.184 -4.223 22.734 1.00 92.94 321 ALA A C 1
ATOM 2693 O O . ALA A 1 321 ? 4.051 -3.816 22.997 1.00 92.94 321 ALA A O 1
ATOM 2694 N N . ARG A 1 322 ? 6.207 -3.372 22.588 1.00 92.38 322 ARG A N 1
ATOM 2695 C CA . ARG A 1 322 ? 6.093 -1.923 22.847 1.00 92.38 322 ARG A CA 1
ATOM 2696 C C . ARG A 1 322 ? 6.760 -1.096 21.762 1.00 92.38 322 ARG A C 1
ATOM 2698 O O . ARG A 1 322 ? 7.832 -1.465 21.306 1.00 92.38 322 ARG A O 1
ATOM 2705 N N . ILE A 1 323 ? 6.147 0.037 21.428 1.00 90.81 323 ILE A N 1
ATOM 2706 C CA . ILE A 1 323 ? 6.738 1.108 20.614 1.00 90.81 323 ILE A CA 1
ATOM 2707 C C . ILE A 1 323 ? 6.588 2.410 21.392 1.00 90.81 323 ILE A C 1
ATOM 2709 O O . ILE A 1 323 ? 5.503 2.694 21.901 1.00 90.81 323 ILE A O 1
ATOM 2713 N N . GLY A 1 324 ? 7.647 3.213 21.469 1.00 91.69 324 GLY A N 1
ATOM 2714 C CA . GLY A 1 324 ? 7.628 4.474 22.213 1.00 91.69 324 GLY A CA 1
ATOM 2715 C C . GLY A 1 324 ? 7.538 4.269 23.729 1.00 91.69 324 GLY A C 1
ATOM 2716 O O . GLY A 1 324 ? 8.118 3.331 24.275 1.00 91.69 324 GLY A O 1
ATOM 2717 N N . TYR A 1 325 ? 6.842 5.165 24.432 1.00 91.88 325 TYR A N 1
ATOM 2718 C CA . TYR A 1 325 ? 6.797 5.167 25.895 1.00 91.88 325 TYR A CA 1
ATOM 2719 C C . TYR A 1 325 ? 5.451 5.618 26.483 1.00 91.88 325 TYR A C 1
ATOM 2721 O O . TYR A 1 325 ? 4.670 6.349 25.868 1.00 91.88 325 TYR A O 1
ATOM 2729 N N . THR A 1 326 ? 5.219 5.214 27.734 1.00 92.69 326 THR A N 1
ATOM 2730 C CA . THR A 1 326 ? 4.178 5.760 28.612 1.00 92.69 326 THR A CA 1
ATOM 2731 C C . THR A 1 326 ? 4.834 6.664 29.649 1.00 92.69 326 THR A C 1
ATOM 2733 O O . THR A 1 326 ? 5.753 6.237 30.348 1.00 92.69 326 THR A O 1
ATOM 2736 N N . THR A 1 327 ? 4.360 7.901 29.775 1.00 90.62 327 THR A N 1
ATOM 2737 C CA . THR A 1 327 ? 4.842 8.836 30.797 1.00 90.62 327 THR A CA 1
ATOM 2738 C C . THR A 1 327 ? 4.550 8.302 32.208 1.00 90.62 327 THR A C 1
ATOM 2740 O O . THR A 1 327 ? 3.421 7.881 32.481 1.00 90.62 327 THR A O 1
ATOM 2743 N N . PRO A 1 328 ? 5.525 8.320 33.135 1.00 90.25 328 PRO A N 1
ATOM 2744 C CA . PRO A 1 328 ? 5.286 7.944 34.525 1.00 90.25 328 PRO A CA 1
ATOM 2745 C C . PRO A 1 328 ? 4.148 8.757 35.154 1.00 90.25 328 PRO A C 1
ATOM 2747 O O . PRO A 1 328 ? 4.120 9.982 35.063 1.00 90.25 328 PRO A O 1
ATOM 2750 N N . GLY A 1 329 ? 3.206 8.066 35.799 1.00 88.50 329 GLY A N 1
ATOM 2751 C CA . GLY A 1 329 ? 2.029 8.685 36.414 1.00 88.50 329 GLY A CA 1
ATOM 2752 C C . GLY A 1 329 ? 0.850 8.920 35.467 1.00 88.50 329 GLY A C 1
ATOM 2753 O O . GLY A 1 329 ? -0.177 9.404 35.936 1.00 88.50 329 GLY A O 1
ATOM 2754 N N . ALA A 1 330 ? 0.961 8.574 34.175 1.00 90.44 330 ALA A N 1
ATOM 2755 C CA . ALA A 1 330 ? -0.145 8.689 33.225 1.00 90.44 330 ALA A CA 1
ATOM 2756 C C . ALA A 1 330 ? -1.414 8.005 33.758 1.00 90.44 330 ALA A C 1
ATOM 2758 O O . ALA A 1 330 ? -1.363 6.885 34.276 1.00 90.44 330 ALA A O 1
ATOM 2759 N N . VAL A 1 331 ? -2.555 8.680 33.613 1.00 89.94 331 VAL A N 1
ATOM 2760 C CA . VAL A 1 331 ? -3.836 8.185 34.125 1.00 89.94 331 VAL A CA 1
ATOM 2761 C C . VAL A 1 331 ? -4.295 7.023 33.252 1.00 89.94 331 VAL A C 1
ATOM 2763 O O . VAL A 1 331 ? -4.561 7.195 32.060 1.00 89.94 331 VAL A O 1
ATOM 2766 N N . ALA A 1 332 ? -4.358 5.830 33.841 1.00 90.25 332 ALA A N 1
ATOM 2767 C CA . ALA A 1 332 ? -4.835 4.635 33.163 1.00 90.25 332 ALA A CA 1
ATOM 2768 C C . ALA A 1 332 ? -6.364 4.616 33.113 1.00 90.25 332 ALA A C 1
ATOM 2770 O O . ALA A 1 332 ? -7.023 4.868 34.120 1.00 90.25 332 ALA A O 1
ATOM 2771 N N . MET A 1 333 ? -6.914 4.290 31.949 1.00 89.12 333 MET A N 1
ATOM 2772 C CA . MET A 1 333 ? -8.351 4.138 31.741 1.00 89.12 333 MET A CA 1
ATOM 2773 C C . MET A 1 333 ? -8.637 3.029 30.742 1.00 89.12 333 MET A C 1
ATOM 2775 O O . MET A 1 333 ? -7.850 2.769 29.834 1.00 89.12 333 MET A O 1
ATOM 2779 N N . THR A 1 334 ? -9.776 2.380 30.909 1.00 89.75 334 THR A N 1
ATOM 2780 C CA . THR A 1 334 ? -10.289 1.364 29.990 1.00 89.75 334 THR A CA 1
ATOM 2781 C C . THR A 1 334 ? -11.100 1.998 28.863 1.00 89.75 334 THR A C 1
ATOM 2783 O O . THR A 1 334 ? -11.576 3.128 28.971 1.00 89.75 334 THR A O 1
ATOM 2786 N N . ASP A 1 335 ? -11.308 1.256 27.781 1.00 81.69 335 ASP A N 1
ATOM 2787 C CA . ASP A 1 335 ? -12.193 1.628 26.670 1.00 81.69 335 ASP A CA 1
ATOM 2788 C C . ASP A 1 335 ? -13.625 2.008 27.096 1.00 81.69 335 ASP A C 1
ATOM 2790 O O . ASP A 1 335 ? -14.256 2.836 26.446 1.00 81.69 335 ASP A O 1
ATOM 2794 N N . LYS A 1 336 ? -14.136 1.448 28.199 1.00 83.44 336 LYS A N 1
ATOM 2795 C CA . LYS A 1 336 ? -15.453 1.789 28.770 1.00 83.44 336 LYS A CA 1
ATOM 2796 C C . LYS A 1 336 ? -15.479 3.151 29.461 1.00 83.44 336 LYS A C 1
ATOM 2798 O O . LYS A 1 336 ? -16.516 3.813 29.488 1.00 83.44 336 LYS A O 1
ATOM 2803 N N . GLU A 1 337 ? -14.360 3.536 30.062 1.00 81.88 337 GLU A N 1
ATOM 2804 C CA . GLU A 1 337 ? -14.191 4.812 30.763 1.00 81.88 337 GLU A CA 1
ATOM 2805 C C . GLU A 1 337 ? -13.804 5.923 29.783 1.00 81.88 337 GLU A C 1
ATOM 2807 O O . GLU A 1 337 ? -14.169 7.086 29.970 1.00 81.88 337 GLU A O 1
ATOM 2812 N N . TYR A 1 338 ? -13.100 5.557 28.710 1.00 75.25 338 TYR A N 1
ATOM 2813 C CA . TYR A 1 338 ? -12.708 6.469 27.654 1.00 75.25 338 TYR A CA 1
ATOM 2814 C C . TYR A 1 338 ? -13.904 6.856 26.782 1.00 75.25 338 TYR A C 1
ATOM 2816 O O . TYR A 1 338 ? -14.395 6.083 25.960 1.00 75.25 338 TYR A O 1
ATOM 2824 N N . LYS A 1 339 ? -14.354 8.102 26.929 1.00 72.25 339 LYS A N 1
ATOM 2825 C CA . LYS A 1 339 ? -15.432 8.681 26.127 1.00 72.25 339 LYS A CA 1
ATOM 2826 C C . LYS A 1 339 ? -14.904 9.880 25.335 1.00 72.25 339 LYS A C 1
ATOM 2828 O O . LYS A 1 339 ? -14.776 10.960 25.911 1.00 72.25 339 LYS A O 1
ATOM 2833 N N . PRO A 1 340 ? -14.630 9.732 24.022 1.00 64.31 340 PRO A N 1
ATOM 2834 C CA . PRO A 1 340 ? -14.047 10.799 23.200 1.00 64.31 340 PRO A CA 1
ATOM 2835 C C . PRO A 1 340 ? -14.860 12.101 23.202 1.00 64.31 340 PRO A C 1
ATOM 2837 O O . PRO A 1 340 ? -14.302 13.184 23.071 1.00 64.31 340 PRO A O 1
ATOM 2840 N N . GLN A 1 341 ? -16.184 11.988 23.346 1.00 59.88 341 GLN A N 1
ATOM 2841 C CA . GLN A 1 341 ? -17.139 13.100 23.266 1.00 59.88 341 GLN A CA 1
ATOM 2842 C C . GLN A 1 341 ? -17.298 13.853 24.596 1.00 59.88 341 GLN A C 1
ATOM 2844 O O . GLN A 1 341 ? -17.602 15.044 24.586 1.00 59.88 341 GLN A O 1
ATOM 2849 N N . ASP A 1 342 ? -17.046 13.185 25.725 1.00 57.06 342 ASP A N 1
ATOM 2850 C CA . ASP A 1 342 ? -17.279 13.733 27.069 1.00 57.06 342 ASP A CA 1
ATOM 2851 C C . ASP A 1 342 ? -16.061 14.503 27.613 1.00 57.06 342 ASP A C 1
ATOM 2853 O O . ASP A 1 342 ? -16.136 15.103 28.684 1.00 57.06 342 ASP A O 1
ATOM 2857 N N . TRP A 1 343 ? -14.942 14.529 26.876 1.00 52.75 343 TRP A N 1
ATOM 2858 C CA . TRP A 1 343 ? -13.693 15.172 27.301 1.00 52.75 343 TRP A CA 1
ATOM 2859 C C . TRP A 1 343 ? -13.301 16.390 26.446 1.00 52.75 343 TRP A C 1
ATOM 2861 O O . TRP A 1 343 ? -12.320 16.338 25.702 1.00 52.75 343 TRP A O 1
ATOM 2871 N N . PRO A 1 344 ? -13.993 17.540 26.581 1.00 44.88 344 PRO A N 1
ATOM 2872 C CA . PRO A 1 344 ? -13.518 18.802 26.025 1.00 44.88 344 PRO A CA 1
ATOM 2873 C C . PRO A 1 344 ? -12.564 19.562 26.966 1.00 44.88 344 PRO A C 1
ATOM 2875 O O . PRO A 1 344 ? -11.988 20.574 26.561 1.00 44.88 344 PRO A O 1
ATOM 2878 N N . THR A 1 345 ? -12.330 19.116 28.205 1.00 52.72 345 THR A N 1
ATOM 2879 C CA . THR A 1 345 ? -11.297 19.735 29.044 1.00 52.72 345 THR A CA 1
ATOM 2880 C C . THR A 1 345 ? -9.944 19.110 28.728 1.00 52.72 345 THR A C 1
ATOM 2882 O O . THR A 1 345 ? -9.588 18.034 29.200 1.00 52.72 345 THR A O 1
ATOM 2885 N N . LYS A 1 346 ? -9.132 19.858 27.974 1.00 56.53 346 LYS A N 1
ATOM 2886 C CA . LYS A 1 346 ? -7.692 19.650 27.720 1.00 56.53 346 LYS A CA 1
ATOM 2887 C C . LYS A 1 346 ? -6.852 19.238 28.954 1.00 56.53 346 LYS A C 1
ATOM 2889 O O . LYS A 1 346 ? -5.686 18.912 28.805 1.00 56.53 346 LYS A O 1
ATOM 2894 N N . GLN A 1 347 ? -7.398 19.275 30.171 1.00 59.47 347 GLN A N 1
ATOM 2895 C CA . GLN A 1 347 ? -6.718 18.965 31.427 1.00 59.47 347 GLN A CA 1
ATOM 2896 C C . GLN A 1 347 ? -6.291 17.496 31.559 1.00 59.47 347 GLN A C 1
ATOM 2898 O O . GLN A 1 347 ? -5.192 17.268 32.047 1.00 59.47 347 GLN A O 1
ATOM 2903 N N . GLY A 1 348 ? -7.086 16.521 31.097 1.00 63.59 348 GLY A N 1
ATOM 2904 C CA . GLY A 1 348 ? -6.751 15.093 31.258 1.00 63.59 348 GLY A CA 1
ATOM 2905 C C . GLY A 1 348 ? -5.547 14.629 30.431 1.00 63.59 348 GLY A C 1
ATOM 2906 O O . GLY A 1 348 ? -4.828 13.724 30.834 1.00 63.59 348 GLY A O 1
ATOM 2907 N N . TYR A 1 349 ? -5.294 15.284 29.297 1.00 72.00 349 TYR A N 1
ATOM 2908 C CA . TYR A 1 349 ? -4.169 14.965 28.415 1.00 72.00 349 TYR A CA 1
ATOM 2909 C C . TYR A 1 349 ? -2.882 15.715 28.778 1.00 72.00 349 TYR A C 1
ATOM 2911 O O . TYR A 1 349 ? -1.815 15.354 28.284 1.00 72.00 349 TYR A O 1
ATOM 2919 N N . ARG A 1 350 ? -2.954 16.752 29.629 1.00 80.00 350 ARG A N 1
ATOM 2920 C CA . ARG A 1 350 ? -1.748 17.408 30.161 1.00 80.00 350 ARG A CA 1
ATOM 2921 C C . ARG A 1 350 ? -0.965 16.433 31.017 1.00 80.00 350 ARG A C 1
ATOM 2923 O O . ARG A 1 350 ? -1.507 15.431 31.474 1.00 80.00 350 ARG A O 1
ATOM 2930 N N . TYR A 1 351 ? 0.301 16.768 31.249 1.00 81.56 351 TYR A N 1
ATOM 2931 C CA . TYR A 1 351 ? 1.204 15.972 32.071 1.00 81.56 351 TYR A CA 1
ATOM 2932 C C . TYR A 1 351 ? 0.487 15.464 33.334 1.00 81.56 351 TYR A C 1
ATOM 2934 O O . TYR A 1 351 ? -0.107 16.279 34.048 1.00 81.56 351 TYR A O 1
ATOM 2942 N N . PRO A 1 352 ? 0.530 14.151 33.616 1.00 86.12 352 PRO A N 1
ATOM 2943 C CA . PRO A 1 352 ? 1.364 13.127 32.969 1.00 86.12 352 PRO A CA 1
ATOM 2944 C C . PRO A 1 352 ? 0.770 12.475 31.701 1.00 86.12 352 PRO A C 1
ATOM 2946 O O . PRO A 1 352 ? 1.418 11.623 31.104 1.00 86.12 352 PRO A O 1
ATOM 2949 N N . GLY A 1 353 ? -0.416 12.877 31.245 1.00 88.50 353 GLY A N 1
ATOM 2950 C CA . GLY A 1 353 ? -1.089 12.311 30.071 1.00 88.50 353 GLY A CA 1
ATOM 2951 C C . GLY A 1 353 ? -1.968 11.101 30.397 1.00 88.50 353 GLY A C 1
ATOM 2952 O O . GLY A 1 353 ? -2.219 10.785 31.563 1.00 88.50 353 GLY A O 1
ATOM 2953 N N . LEU A 1 354 ? -2.447 10.420 29.353 1.00 89.81 354 LEU A N 1
ATOM 2954 C CA . LEU A 1 354 ? -3.394 9.306 29.457 1.00 89.81 354 LEU A CA 1
ATOM 2955 C C . LEU A 1 354 ? -2.813 8.005 28.910 1.00 89.81 354 LEU A C 1
ATOM 2957 O O . LEU A 1 354 ? -2.128 7.990 27.887 1.00 89.81 354 LEU A O 1
ATOM 2961 N N . LYS A 1 355 ? -3.178 6.898 29.556 1.00 92.19 355 LYS A N 1
ATOM 2962 C CA . LYS A 1 355 ? -2.937 5.530 29.097 1.00 92.19 355 LYS A CA 1
ATOM 2963 C C . LYS A 1 355 ? -4.288 4.848 28.877 1.00 92.19 355 LYS A C 1
ATOM 2965 O O . LYS A 1 355 ? -4.922 4.416 29.835 1.00 92.19 355 LYS A O 1
ATOM 2970 N N . VAL A 1 356 ? -4.728 4.743 27.625 1.00 90.94 356 VAL A N 1
ATOM 2971 C CA . VAL A 1 356 ? -6.018 4.125 27.280 1.00 90.94 356 VAL A CA 1
ATOM 2972 C C . VAL A 1 356 ? -5.814 2.656 26.927 1.00 90.94 356 VAL A C 1
ATOM 2974 O O . VAL A 1 356 ? -5.019 2.341 26.044 1.00 90.94 356 VAL A O 1
ATOM 2977 N N . ILE A 1 357 ? -6.519 1.762 27.618 1.00 93.00 357 ILE A N 1
ATOM 2978 C CA . ILE A 1 357 ? -6.417 0.306 27.496 1.00 93.00 357 ILE A CA 1
ATOM 2979 C C . ILE A 1 357 ? -7.667 -0.221 26.792 1.00 93.00 357 ILE A C 1
ATOM 2981 O O . ILE A 1 357 ? -8.772 -0.177 27.332 1.00 93.00 357 ILE A O 1
ATOM 2985 N N . PHE A 1 358 ? -7.475 -0.766 25.599 1.00 90.44 358 PHE A N 1
ATOM 2986 C CA . PHE A 1 358 ? -8.522 -1.351 24.773 1.00 90.44 358 PHE A CA 1
ATOM 2987 C C . PHE A 1 358 ? -8.476 -2.871 24.864 1.00 90.44 358 PHE A C 1
ATOM 2989 O O . PHE A 1 358 ? -7.429 -3.474 24.613 1.00 90.44 358 PHE A O 1
ATOM 2996 N N . SER A 1 359 ? -9.610 -3.507 25.162 1.00 90.75 359 SER A N 1
ATOM 2997 C CA . SER A 1 359 ? -9.717 -4.964 25.069 1.00 90.75 359 SER A CA 1
ATOM 2998 C C . SER A 1 359 ? -9.731 -5.399 23.604 1.00 90.75 359 SER A C 1
ATOM 3000 O O . SER A 1 359 ? -10.610 -5.027 22.826 1.00 90.75 359 SER A O 1
ATOM 3002 N N . ALA A 1 360 ? -8.756 -6.215 23.214 1.00 85.88 360 ALA A N 1
ATOM 3003 C CA . ALA A 1 360 ? -8.619 -6.689 21.848 1.00 85.88 360 ALA A CA 1
ATOM 3004 C C . ALA A 1 360 ? -9.378 -8.012 21.666 1.00 85.88 360 ALA A C 1
ATOM 3006 O O . ALA A 1 360 ? -9.062 -9.020 22.286 1.00 85.88 360 ALA A O 1
ATOM 3007 N N . LYS A 1 361 ? -10.380 -8.026 20.777 1.00 81.00 361 LYS A N 1
ATOM 3008 C CA . LYS A 1 361 ? -10.995 -9.280 20.288 1.00 81.00 361 LYS A CA 1
ATOM 3009 C C . LYS A 1 361 ? -10.275 -9.816 19.051 1.00 81.00 361 LYS A C 1
ATOM 3011 O O . LYS A 1 361 ? -10.129 -11.019 18.869 1.00 81.00 361 LYS A O 1
ATOM 3016 N N . ARG A 1 362 ? -9.859 -8.900 18.175 1.00 75.12 362 ARG A N 1
ATOM 3017 C CA . ARG A 1 362 ? -9.073 -9.147 16.965 1.00 75.12 362 ARG A CA 1
ATOM 3018 C C . ARG A 1 362 ? -8.371 -7.847 16.590 1.00 75.12 362 ARG A C 1
ATOM 3020 O O . ARG A 1 362 ? -8.991 -6.789 16.639 1.00 75.12 362 ARG A O 1
ATOM 3027 N N . PHE A 1 363 ? -7.114 -7.933 16.176 1.00 75.38 363 PHE A N 1
ATOM 3028 C CA . PHE A 1 363 ? -6.356 -6.794 15.667 1.00 75.38 363 PHE A CA 1
ATOM 3029 C C . PHE A 1 363 ? -6.147 -6.948 14.160 1.00 75.38 363 PHE A C 1
ATOM 3031 O O . PHE A 1 363 ? -5.725 -8.007 13.700 1.00 75.38 363 PHE A O 1
ATOM 3038 N N . ARG A 1 364 ? -6.508 -5.918 13.388 1.00 69.94 364 ARG A N 1
ATOM 3039 C CA . ARG A 1 364 ? -6.329 -5.868 11.922 1.00 69.94 364 ARG A CA 1
ATOM 3040 C C . ARG A 1 364 ? -5.444 -4.699 11.470 1.00 69.94 364 ARG A C 1
ATOM 3042 O O . ARG A 1 364 ? -5.169 -4.570 10.286 1.00 69.94 364 ARG A O 1
ATOM 3049 N N . GLY A 1 365 ? -5.038 -3.837 12.399 1.00 71.56 365 GLY A N 1
ATOM 3050 C CA . GLY A 1 365 ? -4.353 -2.576 12.127 1.00 71.56 365 GLY A CA 1
ATOM 3051 C C . GLY A 1 365 ? -5.019 -1.402 12.842 1.00 71.56 365 GLY A C 1
ATOM 3052 O O . GLY A 1 365 ? -5.999 -1.572 13.569 1.00 71.56 365 GLY A O 1
ATOM 3053 N N . PHE A 1 366 ? -4.473 -0.210 12.627 1.00 67.31 366 PHE A N 1
ATOM 3054 C CA . PHE A 1 366 ? -4.998 1.054 13.136 1.00 67.31 366 PHE A CA 1
ATOM 3055 C C . PHE A 1 366 ? -4.991 2.104 12.023 1.00 67.31 366 PHE A C 1
ATOM 3057 O O . PHE A 1 366 ? -4.185 2.041 11.094 1.00 67.31 366 PHE A O 1
ATOM 3064 N N . ARG A 1 367 ? -5.886 3.085 12.138 1.00 63.94 367 ARG A N 1
ATOM 3065 C CA . ARG A 1 367 ? -5.898 4.299 11.323 1.00 63.94 367 ARG A CA 1
ATOM 3066 C C . ARG A 1 367 ? -5.673 5.477 12.258 1.00 63.94 367 ARG A C 1
ATOM 3068 O O . ARG A 1 367 ? -6.329 5.567 13.290 1.00 63.94 367 ARG A O 1
ATOM 3075 N N . VAL A 1 368 ? -4.754 6.365 11.895 1.00 60.97 368 VAL A N 1
ATOM 3076 C CA . VAL A 1 368 ? -4.584 7.645 12.587 1.00 60.97 368 VAL A CA 1
ATOM 3077 C C . VAL A 1 368 ? -5.339 8.696 11.788 1.00 60.97 368 VAL A C 1
ATOM 3079 O O . VAL A 1 368 ? -5.031 8.930 10.620 1.00 60.97 368 VAL A O 1
ATOM 3082 N N . GLU A 1 369 ? -6.343 9.303 12.407 1.00 54.34 369 GLU A N 1
ATOM 3083 C CA . GLU A 1 369 ? -7.083 10.419 11.830 1.00 54.34 369 GLU A CA 1
ATOM 3084 C C . GLU A 1 369 ? -6.640 11.696 12.540 1.00 54.34 369 GLU A C 1
ATOM 3086 O O . GLU A 1 369 ? -6.874 11.875 13.732 1.00 54.34 369 GLU A O 1
ATOM 3091 N N . THR A 1 370 ? -5.955 12.579 11.818 1.00 51.41 370 THR A N 1
ATOM 3092 C CA . THR A 1 370 ? -5.753 13.953 12.280 1.00 51.41 370 THR A CA 1
ATOM 3093 C C . THR A 1 370 ? -6.969 14.757 11.842 1.00 51.41 370 THR A C 1
ATOM 3095 O O . THR A 1 370 ? -7.150 14.949 10.636 1.00 51.41 370 THR A O 1
ATOM 3098 N N . GLU A 1 371 ? -7.800 15.227 12.775 1.00 45.22 371 GLU A N 1
ATOM 3099 C CA . GLU A 1 371 ? -8.781 16.260 12.432 1.00 45.22 371 GLU A CA 1
ATOM 3100 C C . GLU A 1 371 ? -8.008 17.463 11.862 1.00 45.22 371 GLU A C 1
ATOM 3102 O O . GLU A 1 371 ? -7.030 17.900 12.480 1.00 45.22 371 GLU A O 1
ATOM 3107 N N . PRO A 1 372 ? -8.367 18.003 10.683 1.00 36.12 372 PRO A N 1
ATOM 3108 C CA . PRO A 1 372 ? -7.768 19.251 10.247 1.00 36.12 372 PRO A CA 1
ATOM 3109 C C . PRO A 1 372 ? -8.115 20.346 11.260 1.00 36.12 372 PRO A C 1
ATOM 3111 O O . PRO A 1 372 ? -9.180 20.288 11.890 1.00 36.12 372 PRO A O 1
ATOM 3114 N N . PRO A 1 373 ? -7.259 21.372 11.407 1.00 33.59 373 PRO A N 1
ATOM 3115 C CA . PRO A 1 373 ? -7.601 22.525 12.219 1.00 33.59 373 PRO A CA 1
ATOM 3116 C C . PRO A 1 373 ? -8.948 23.054 11.730 1.00 33.59 373 PRO A C 1
ATOM 3118 O O . PRO A 1 373 ? -9.092 23.413 10.560 1.00 33.59 373 PRO A O 1
ATOM 3121 N N . ARG A 1 374 ? -9.956 23.054 12.611 1.00 31.25 374 ARG A N 1
ATOM 3122 C CA . ARG A 1 374 ? -11.257 23.654 12.315 1.00 31.25 374 ARG A CA 1
ATOM 3123 C C . ARG A 1 374 ? -10.989 25.098 11.912 1.00 31.25 374 ARG A C 1
ATOM 3125 O O . ARG A 1 374 ? -10.658 25.918 12.768 1.00 31.25 374 ARG A O 1
ATOM 3132 N N . ILE A 1 375 ? -11.103 25.400 10.621 1.00 28.11 375 ILE A N 1
ATOM 3133 C CA . ILE A 1 375 ? -11.055 26.771 10.128 1.00 28.11 375 ILE A CA 1
ATOM 3134 C C . ILE A 1 375 ? -12.239 27.468 10.794 1.00 28.11 375 ILE A C 1
ATOM 3136 O O . ILE A 1 375 ? -13.395 27.237 10.442 1.00 28.11 375 ILE A O 1
ATOM 3140 N N . ARG A 1 376 ? -11.964 28.271 11.825 1.00 26.58 376 ARG A N 1
ATOM 3141 C CA . ARG A 1 376 ? -12.956 29.195 12.363 1.00 26.58 376 ARG A CA 1
ATOM 3142 C C . ARG A 1 376 ? -13.186 30.220 11.266 1.00 26.58 376 ARG A C 1
ATOM 3144 O O . ARG A 1 376 ? -12.344 31.085 11.053 1.00 26.58 376 ARG A O 1
ATOM 3151 N N . TYR A 1 377 ? -14.298 30.093 10.553 1.00 24.81 377 TYR A N 1
ATOM 3152 C CA . TYR A 1 377 ? -14.777 31.153 9.682 1.00 24.81 377 TYR A CA 1
ATOM 3153 C C . TYR A 1 377 ? -15.175 32.326 10.583 1.00 24.81 377 TYR A C 1
ATOM 3155 O O . TYR A 1 377 ? -16.279 32.374 11.121 1.00 24.81 377 TYR A O 1
ATOM 3163 N N . THR A 1 378 ? -14.242 33.239 10.834 1.00 30.36 378 THR A N 1
ATOM 3164 C CA . THR A 1 378 ? -14.588 34.578 11.299 1.00 30.36 378 THR A CA 1
ATOM 3165 C C . THR A 1 378 ? -15.138 35.295 10.077 1.00 30.36 378 THR A C 1
ATOM 3167 O O . THR A 1 378 ? -14.373 35.670 9.189 1.00 30.36 378 THR A O 1
ATOM 3170 N N . GLY A 1 379 ? -16.466 35.383 9.980 1.00 27.03 379 GLY A N 1
ATOM 3171 C CA . GLY A 1 379 ? -17.115 36.168 8.934 1.00 27.03 379 GLY A CA 1
ATOM 3172 C C . GLY A 1 379 ? -16.646 37.631 8.959 1.00 27.03 379 GLY A C 1
ATOM 3173 O O . GLY A 1 379 ? -16.058 38.066 9.955 1.00 27.03 379 GLY A O 1
ATOM 3174 N N . PRO A 1 380 ? -16.870 38.386 7.872 1.00 30.20 380 PRO A N 1
ATOM 3175 C CA . PRO A 1 380 ? -16.547 39.807 7.845 1.00 30.20 380 PRO A CA 1
ATOM 3176 C C . PRO A 1 380 ? -17.335 40.538 8.942 1.00 30.20 380 PRO A C 1
ATOM 3178 O O . PRO A 1 380 ? -18.532 40.293 9.104 1.00 30.20 380 PRO A O 1
ATOM 3181 N N . GLN A 1 381 ? -16.632 41.373 9.714 1.00 34.50 381 GLN A N 1
ATOM 3182 C CA . GLN A 1 381 ? -17.234 42.319 10.659 1.00 34.50 381 GLN A CA 1
ATOM 3183 C C . GLN A 1 381 ? -17.920 43.463 9.922 1.00 34.50 381 GLN A C 1
ATOM 3185 O O . GLN A 1 381 ? -17.372 43.886 8.876 1.00 34.50 381 GLN A O 1
#

Foldseek 3Di:
DDDDPDPDPPDDDQPWQWKWKWFDDPNDIAIFDTWTQDPQRWTWTASDNPDHNVGRPPHTDTDHFFDLGMDIDGPVLVVLLCLVDDPPQFDSVLLSLLVVQAPDRRTDPPPPPVPPVDDLCPDDDVCQLQVDDDDQPDDDDDDADPDAPCVVDDVVVLLVVLLPDFVVVLVVVVVVHVNSVCLSVDPSSLVSQCPCLHLNVLCVVVVVVCCVVPVDDDPSNSSLVSQLAHPDDPSSVSSQQSSLVSSLSSCSRNDPDDSVPRDRDASRHCCVRNNHDYPPDDDDDKDDPAFFFKKKWWWADDPNDIDGQKIWTAHPVRDIIMDGDQQPPAAEDEPVRDDPVVDPDPVNRHPPGHIYMYGDPDDSYDDDDDDPPPPPPPDDD

pLDDT: mean 75.13, std 17.81, range [22.97, 94.69]

Nearest PDB structures (foldseek):
  1xez-assembly1_A  TM=7.372E-01  e=3.152E-01  Vibrio cholerae
  7fdp-assembly1_A  TM=2.401E-01  e=1.899E-01  Photorhabdus akhurstii
  3x0u-assembly2_B  TM=2.495E-01  e=4.176E-01  Vibrio parahaemolyticus M0605
  6rp8-assembly1_c  TM=2.228E-01  e=5.563E+00  Homo sapiens
  6rpj-assembly2_C  TM=2.064E-01  e=4.971E+00  Homo sapiens